Protein AF-A0AAW3WHM6-F1 (afdb_monomer)

Nearest PDB structures (foldseek):
  8a8o-assembly1_A  TM=9.573E-01  e=5.968E-40  Methanothermococcus thermolithotrophicus DSM 2095
  8a8o-assembly1_B  TM=9.442E-01  e=6.313E-37  Methanothermococcus thermolithotrophicus DSM 2095
  1jnz-assembly1_C  TM=9.359E-01  e=2.021E-27  Archaeoglobus fulgidus DSM 4304
  3tvi-assembly4_H  TM=8.113E-01  e=1.438E-16  Clostridium acetobutylicum
  3tvi-assembly5_J  TM=8.141E-01  e=2.435E-16  Clostridium acetobutylicum

Mean predi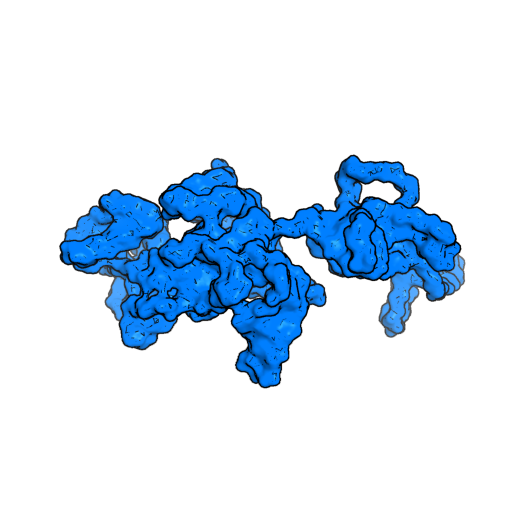cted aligned error: 13.82 Å

InterPro domains:
  IPR001048 Aspartate/glutamate/uridylate kinase [PF00696] (322-395)
  IPR003953 FAD-dependent oxidoreductase 2, FAD-binding domain [PF00890] (7-314)
  IPR027477 Succinate dehydrogenase/fumarate reductase flavoprotein, catalytic domain superfamily [SSF56425] (171-289)
  IPR036188 FAD/NAD(P)-binding domain superfamily [G3DSA:3.50.50.60] (1-226)
  IPR036188 FAD/NAD(P)-binding domain superfamily [SSF51905] (7-332)
  IPR036393 Acetylglutamate kinase-like superfamily [G3DSA:3.40.1160.10] (320-406)
  IPR036393 Acetylglutamate kinase-like superfamily [SSF53633] (320-410)
  IPR045865 ACT-like domain [SSF55021] (418-471)

Foldseek 3Di:
DQPPDDLVVQLVVLCVLQVNQFDSLLSSLLSVCLVVLVVVLVVLPWAFDADPVRHFDDDPRPHTDTLCPCSPVSVVVVQVVAPPDDDDPQKAWQAFDADPLATQFTWIAHPVDRDIDTGGDNFAEDDLFWADPPDQWPDDDPLSCDDLDDNSSHCRSQVNCVVSPWAKPPQVFWDWAKAQPPQSHRCCCLCRLQVFFKAFQVRDGCCPVQHPRRVSNQVSCVVCVVVVRDQMFRDQAQTDPVSQVVSLVVCCSPRNSVNVVCVVVVHTSNHDTGGIHIITIIQFCAAAFTAGAADSQQDISRHNYGYFGGRHGRHYNCPPSSRVSSVVPDPLEAEDEDQDQEDFQEDCVVDPPGHHQAEDELVRVVVQVLQPRPPDDNSVCVVCVVVFRKYFYHYPVCRPRNGYIYGHPPPPPDDDDPGRHDGHDPDDDKDKDFAAQCVVDPCSVVVVVVVCVVVVHDFDDWDDDRGMIITD

Secondary structure (DSSP, 8-state):
--TT--HHHHHHHHHHHTTT-S-HHHHHHHHHHHHHHHHHHHHTT-EE-B-TTS-B-EETTTEE-EE-TTHHHHHHHHHHT-TT----TTEEEEEEEEETTEEEEEEEEESSSS-EEEEE-S-EEE----B-SSS--SS-GGGGG--SS-TT-BSHHHHHHHHHT--EE-TT--B--EEETTTTEETHHHHHHT-PPEE-TTS-B-TTTT-SSHHHHHHHHHHHHHTT---EEE--TT--HHHHHHHHHHHHHH-HHHHHHHHHTT--TTTS-EEEEE---BB-TTTSS-EE---TT-B-SSBTEEE-GGGB-S----HHHHHHHHHHS--SSEEEEESSSS-BSS-TTTSSSPPBPSEEEHHHHHHHHHTT-TTS-GGGTHHHHHHT--EEEEETT-TTS--EEEE-TT-TT----S-S-----S----EEEE-TTGGGSTTHHHHHHHHHHHTT---S---B-SSEEEE-

Sequence (472 aa):
MVKGRKPQDYVDYAKQDAEEIVREDLLLTMSENLNKVTKRLEDFGLVILKDENGEYVARGNRNIKINGENIKPLLANEVTKHLNINVLNGVNAIEYIVEDNEIVGAYAASVHEDIFYVIEAKAVICATGGAAGLYKPNNPGFSRHKMWYSPFNTGAGFAMGIKAGAEMTTFEMRFIALRCKDTISPTGTLAQGVGAEQVNALGEEYQYKYGNTTAQRVYGTVKETLEGRGPCYLKTEGITKKQDEDLMKAYLNMSPSQTLKWIENGKGPSEDNVEIEGTEPYIVGGHTASGYWVDTDRSTTIKGLYAAGDVAGGCPQKYVTGALVAASINATLYENWTDVSGFLMADPRIVQNPKPISKITYSELRELSYMGASVLHEDAIFPVREIGIPINIKNTNKPQDEGTFIVKDTDGSMKPTTVTGIAGKKDFTVISIAKASMNSELGFCRKLLSILEQHNISFENMPSGIDTVCLV

Solvent-accessible surface area (backbone atoms only — not comparable to full-atom values): 26090 Å² total; per-residue (Å²): 119,61,86,96,67,54,38,63,64,53,33,58,48,52,28,63,60,46,76,63,70,56,36,59,66,45,32,38,66,34,41,71,38,35,57,59,50,49,52,51,44,40,74,68,64,45,50,62,44,54,49,100,85,69,45,70,36,64,51,75,93,85,42,67,44,62,60,65,88,54,53,62,62,46,55,53,53,56,52,70,71,39,89,90,58,88,82,74,79,65,52,46,77,71,38,67,38,69,55,99,61,27,40,48,29,35,36,29,34,41,80,84,51,104,46,78,44,80,44,78,34,79,58,48,75,42,64,60,33,26,28,34,84,84,44,78,52,74,42,64,81,89,48,42,82,60,65,84,61,61,80,85,17,66,25,60,49,56,53,29,36,56,75,74,67,36,48,69,28,56,70,84,43,55,40,56,52,59,18,28,59,97,53,59,30,74,43,65,56,47,36,72,68,73,62,26,48,41,25,34,63,86,68,48,77,46,53,70,78,54,37,78,42,71,63,28,45,39,49,36,56,52,48,39,40,76,72,69,38,38,65,33,27,36,48,32,55,75,51,51,73,66,57,31,56,51,49,44,55,53,29,51,76,77,43,43,58,47,38,48,51,31,61,75,69,74,39,53,53,32,72,43,55,46,45,45,41,66,50,46,59,29,44,25,1,22,68,26,25,11,24,32,39,55,53,84,56,23,37,38,76,30,43,48,32,28,33,15,33,17,31,20,20,37,31,43,68,24,54,74,48,30,20,53,33,42,65,64,45,67,71,74,58,48,75,48,74,41,92,46,59,42,50,52,31,33,57,63,92,80,38,80,84,47,54,72,35,60,67,44,28,58,67,58,49,48,58,32,33,74,30,57,43,87,86,63,63,70,81,78,44,51,75,41,56,79,75,62,43,33,36,35,28,28,13,71,90,44,76,84,48,92,22,18,36,37,35,62,86,83,49,85,85,63,75,95,64,99,73,82,63,56,60,69,68,79,89,76,63,71,52,73,46,78,42,86,58,42,69,75,44,87,59,50,68,56,56,55,53,51,52,33,54,77,67,73,48,86,74,80,50,70,63,71,52,58,37,37,37,37,40,56

pLDDT: mean 85.1, std 10.76, range [45.72, 98.44]

Radius of gyration: 29.9 Å; Cα contacts (8 Å, |Δi|>4): 859; chains: 1; bounding box: 62×54×102 Å

Organism: Clostridium beijerinckii (NCBI:txid1520)

Structure (mmCIF, N/CA/C/O backbone):
data_AF-A0AAW3WHM6-F1
#
_entry.id   AF-A0AAW3WHM6-F1
#
loop_
_atom_site.group_PDB
_atom_site.id
_atom_site.type_symbol
_atom_site.label_atom_id
_atom_site.label_alt_id
_atom_site.label_comp_id
_atom_site.label_asym_id
_atom_site.label_entity_id
_atom_site.label_seq_id
_atom_site.pdbx_PDB_ins_code
_atom_site.Cartn_x
_atom_site.Cartn_y
_atom_site.Cartn_z
_atom_site.occupancy
_atom_site.B_iso_or_equiv
_atom_site.auth_seq_id
_atom_site.auth_comp_id
_atom_site.auth_asym_id
_atom_site.auth_atom_id
_atom_site.pdbx_PDB_model_num
ATOM 1 N N . MET A 1 1 ? 9.547 15.766 1.735 1.00 63.94 1 MET A N 1
ATOM 2 C CA . MET A 1 1 ? 10.854 15.068 1.742 1.00 63.94 1 MET A CA 1
ATOM 3 C C . MET A 1 1 ? 11.664 15.363 0.491 1.00 63.94 1 MET A C 1
ATOM 5 O O . MET A 1 1 ? 12.834 15.672 0.634 1.00 63.94 1 MET A O 1
ATOM 9 N N . VAL A 1 2 ? 11.082 15.348 -0.716 1.00 74.25 2 VAL A N 1
ATOM 10 C CA . VAL A 1 2 ? 11.759 15.938 -1.887 1.00 74.25 2 VAL A CA 1
ATOM 11 C C . VAL A 1 2 ? 11.699 17.464 -1.759 1.00 74.25 2 VAL A C 1
ATOM 13 O O . VAL A 1 2 ? 10.606 18.024 -1.641 1.00 74.25 2 VAL A O 1
ATOM 16 N N . LYS A 1 3 ? 12.858 18.131 -1.703 1.00 77.38 3 LYS A N 1
ATOM 17 C CA . LYS A 1 3 ? 12.942 19.587 -1.493 1.00 77.38 3 LYS A CA 1
ATOM 18 C C . LYS A 1 3 ? 12.180 20.341 -2.589 1.00 77.38 3 LYS A C 1
ATOM 20 O O . LYS A 1 3 ? 12.246 19.986 -3.761 1.00 77.38 3 LYS A O 1
ATOM 25 N N . GLY A 1 4 ? 11.439 21.374 -2.187 1.00 83.00 4 GLY A N 1
ATOM 26 C CA . GLY A 1 4 ? 10.704 22.255 -3.101 1.00 83.00 4 GLY A CA 1
ATOM 27 C C . GLY A 1 4 ? 9.404 21.690 -3.685 1.00 83.00 4 GLY A C 1
ATOM 28 O O . GLY A 1 4 ? 8.787 22.374 -4.493 1.00 83.00 4 GLY A O 1
ATOM 29 N N . ARG A 1 5 ? 8.970 20.482 -3.291 1.00 87.38 5 ARG A N 1
ATOM 30 C CA . ARG A 1 5 ? 7.726 19.865 -3.784 1.00 87.38 5 ARG A CA 1
ATOM 31 C C . ARG A 1 5 ? 6.588 19.980 -2.772 1.00 87.38 5 ARG A C 1
ATOM 33 O O . ARG A 1 5 ? 6.797 19.787 -1.573 1.00 87.38 5 ARG A O 1
ATOM 40 N N . LYS A 1 6 ? 5.387 20.268 -3.267 1.00 90.94 6 LYS A N 1
ATOM 41 C CA . LYS A 1 6 ? 4.131 20.393 -2.513 1.00 90.94 6 LYS A CA 1
ATOM 42 C C . LYS A 1 6 ? 3.198 19.214 -2.825 1.00 90.94 6 LYS A C 1
ATOM 44 O O . LYS A 1 6 ? 3.329 18.624 -3.894 1.00 90.94 6 LYS A O 1
ATOM 49 N N . PRO A 1 7 ? 2.226 18.890 -1.950 1.00 88.88 7 PRO A N 1
ATOM 50 C CA . PRO A 1 7 ? 1.209 17.874 -2.236 1.00 88.88 7 PRO A CA 1
ATOM 51 C C . PRO A 1 7 ? 0.512 18.068 -3.591 1.00 88.88 7 PRO A C 1
ATOM 53 O O . PRO A 1 7 ? 0.347 17.102 -4.328 1.00 88.88 7 PRO A O 1
ATOM 56 N N . GLN A 1 8 ? 0.213 19.317 -3.968 1.00 91.94 8 GLN A N 1
ATOM 57 C CA . GLN A 1 8 ? -0.406 19.640 -5.258 1.00 91.94 8 GLN A CA 1
ATOM 58 C C . GLN A 1 8 ? 0.428 19.182 -6.466 1.00 91.94 8 GLN A C 1
ATOM 60 O O . GLN A 1 8 ? -0.135 18.661 -7.419 1.00 91.94 8 GLN A O 1
ATOM 65 N N . ASP A 1 9 ? 1.765 19.255 -6.399 1.00 91.75 9 ASP A N 1
ATOM 66 C CA . ASP A 1 9 ? 2.628 18.771 -7.490 1.00 91.75 9 ASP A CA 1
ATOM 67 C C . ASP A 1 9 ? 2.435 17.266 -7.756 1.00 91.75 9 ASP A C 1
ATOM 69 O O . ASP A 1 9 ? 2.721 16.772 -8.850 1.00 91.75 9 ASP A O 1
ATOM 73 N N . TYR A 1 10 ? 2.025 16.514 -6.729 1.00 86.31 10 TYR A N 1
ATOM 74 C CA . TYR A 1 10 ? 1.727 15.091 -6.836 1.00 86.31 10 TYR A CA 1
ATOM 75 C C . TYR A 1 10 ? 0.356 14.851 -7.470 1.00 86.31 10 TYR A C 1
ATOM 77 O O . TYR A 1 10 ? 0.232 13.974 -8.324 1.00 86.31 10 TYR A O 1
ATOM 85 N N . VAL A 1 11 ? -0.638 15.655 -7.078 1.00 87.88 11 VAL A N 1
ATOM 86 C CA . VAL A 1 11 ? -1.991 15.645 -7.650 1.00 87.88 11 VAL A CA 1
ATOM 87 C C . VAL A 1 11 ? -1.922 15.945 -9.145 1.00 87.88 11 VAL A C 1
ATOM 89 O O . VAL A 1 11 ? -2.363 15.119 -9.937 1.00 87.88 11 VAL A O 1
ATOM 92 N N . ASP A 1 12 ? -1.282 17.049 -9.537 1.00 93.00 12 ASP A N 1
ATOM 93 C CA . ASP A 1 12 ? -1.175 17.481 -10.937 1.00 93.00 12 ASP A CA 1
ATOM 94 C C . ASP A 1 12 ? -0.502 16.413 -11.809 1.00 93.00 12 ASP A C 1
ATOM 96 O O . ASP A 1 12 ? -0.938 16.123 -12.922 1.00 93.00 12 ASP A O 1
ATOM 100 N N . TYR A 1 13 ? 0.534 15.760 -11.275 1.00 88.88 13 TYR A N 1
ATOM 101 C CA . TYR A 1 13 ? 1.166 14.628 -11.943 1.00 88.88 13 TYR A CA 1
ATOM 102 C C . TYR A 1 13 ? 0.213 13.442 -12.123 1.00 88.88 13 TYR A C 1
ATOM 104 O O . TYR A 1 13 ? 0.141 12.880 -13.216 1.00 88.88 13 TYR A O 1
ATOM 112 N N . ALA A 1 14 ? -0.450 13.009 -11.049 1.00 86.88 14 ALA A N 1
ATOM 113 C CA . ALA A 1 14 ? -1.302 11.828 -11.089 1.00 86.88 14 ALA A CA 1
ATOM 114 C C . ALA A 1 14 ? -2.517 12.052 -11.999 1.00 86.88 14 ALA A C 1
ATOM 116 O O . ALA A 1 14 ? -2.900 11.130 -12.711 1.00 86.88 14 ALA A O 1
ATOM 117 N N . LYS A 1 15 ? -3.054 13.279 -12.035 1.00 90.25 15 LYS A N 1
ATOM 118 C CA . LYS A 1 15 ? -4.073 13.709 -12.999 1.00 90.25 15 LYS A CA 1
ATOM 119 C C . LYS A 1 15 ? -3.578 13.581 -14.434 1.00 90.25 15 LYS A C 1
ATOM 121 O O . LYS A 1 15 ? -4.215 12.901 -15.230 1.00 90.25 15 LYS A O 1
ATOM 126 N N . GLN A 1 16 ? -2.406 14.144 -14.732 1.00 91.19 16 GLN A N 1
ATOM 127 C CA . GLN A 1 16 ? -1.829 14.089 -16.072 1.00 91.19 16 GLN A CA 1
ATOM 128 C C . GLN A 1 16 ? -1.558 12.646 -16.536 1.00 91.19 16 GLN A C 1
ATOM 130 O O . GLN A 1 16 ? -1.851 12.307 -17.677 1.00 91.19 16 GLN A O 1
ATOM 135 N N . ASP A 1 17 ? -0.996 11.783 -15.679 1.00 85.50 17 ASP A N 1
ATOM 136 C CA . ASP A 1 17 ? -0.693 10.383 -16.043 1.00 85.50 17 ASP A CA 1
ATOM 137 C C . ASP A 1 17 ? -1.964 9.538 -16.240 1.00 85.50 17 ASP A C 1
ATOM 139 O O . ASP A 1 17 ? -1.931 8.546 -16.965 1.00 85.50 17 ASP A O 1
ATOM 143 N N . ALA A 1 18 ? -3.075 9.941 -15.619 1.00 86.56 18 ALA A N 1
ATOM 144 C CA . ALA A 1 18 ? -4.372 9.276 -15.686 1.00 86.56 18 ALA A CA 1
ATOM 145 C C . ALA A 1 18 ? -5.385 9.980 -16.611 1.00 86.56 18 ALA A C 1
ATOM 147 O O . ALA A 1 18 ? -6.577 9.683 -16.531 1.00 86.56 18 ALA A O 1
ATOM 148 N N . GLU A 1 19 ? -4.929 10.893 -17.477 1.00 89.25 19 GLU A N 1
ATOM 149 C CA . GLU A 1 19 ? -5.776 11.621 -18.439 1.00 89.25 19 GLU A CA 1
ATOM 150 C C . GLU A 1 19 ? -6.971 12.332 -17.762 1.00 89.25 19 GLU A C 1
ATOM 152 O O . GLU A 1 19 ? -8.095 12.298 -18.254 1.00 89.25 19 GLU A O 1
ATOM 157 N N . GLU A 1 20 ? -6.730 12.953 -16.600 1.00 89.25 20 GLU A N 1
ATOM 158 C CA . GLU A 1 20 ? -7.713 13.661 -15.758 1.00 89.25 20 GLU A CA 1
ATOM 159 C C . GLU A 1 20 ? -8.802 12.772 -15.109 1.00 89.25 20 GLU A C 1
ATOM 161 O O . GLU A 1 20 ? -9.651 13.277 -14.374 1.00 89.25 20 GLU A O 1
ATOM 166 N N . ILE A 1 21 ? -8.771 11.445 -15.295 1.00 89.19 21 ILE A N 1
ATOM 167 C CA . ILE A 1 21 ? -9.763 10.507 -14.734 1.00 89.19 21 ILE A CA 1
ATOM 168 C C . ILE A 1 21 ? -9.322 10.031 -13.341 1.00 89.19 21 ILE A C 1
ATOM 170 O O . ILE A 1 21 ? -8.946 8.876 -13.131 1.00 89.19 21 ILE A O 1
ATOM 174 N N . VAL A 1 22 ? -9.334 10.944 -12.367 1.00 90.12 22 VAL A N 1
ATOM 175 C CA . VAL A 1 22 ? -8.949 10.675 -10.968 1.00 90.12 22 VAL A CA 1
ATOM 176 C C . VAL A 1 22 ? -9.765 11.498 -9.974 1.00 90.12 22 VAL A C 1
ATOM 178 O O . VAL A 1 22 ? -10.382 12.502 -10.316 1.00 90.12 22 VAL A O 1
ATOM 181 N N . ARG A 1 23 ? -9.723 11.098 -8.702 1.00 90.94 23 ARG A N 1
ATOM 182 C CA . ARG A 1 23 ? -10.264 11.845 -7.564 1.00 90.94 23 ARG A CA 1
ATOM 183 C C . ARG A 1 23 ? -9.172 12.695 -6.918 1.00 90.94 23 ARG A C 1
ATOM 185 O O . ARG A 1 23 ? -8.343 12.202 -6.149 1.00 90.94 23 ARG A O 1
ATOM 192 N N . GLU A 1 24 ? -9.165 13.982 -7.254 1.00 90.19 24 GLU A N 1
ATOM 193 C CA . GLU A 1 24 ? -8.169 14.954 -6.782 1.00 90.19 24 GLU A CA 1
ATOM 194 C C . GLU A 1 24 ? -8.164 15.118 -5.262 1.00 90.19 24 GLU A C 1
ATOM 196 O O . GLU A 1 24 ? -7.105 15.217 -4.650 1.00 90.19 24 GLU A O 1
ATOM 201 N N . ASP A 1 25 ? -9.341 15.086 -4.644 1.00 86.88 25 ASP A N 1
ATOM 202 C CA . ASP A 1 25 ? -9.525 15.154 -3.198 1.00 86.88 25 ASP A CA 1
ATOM 203 C C . ASP A 1 25 ? -8.866 13.963 -2.482 1.00 86.88 25 ASP A C 1
ATOM 205 O O . ASP A 1 25 ? -8.172 14.126 -1.471 1.00 86.88 25 ASP A O 1
ATOM 209 N N . LEU A 1 26 ? -8.985 12.758 -3.049 1.00 85.75 26 LEU A N 1
ATOM 210 C CA . LEU A 1 26 ? -8.306 11.573 -2.525 1.00 85.75 26 LEU A CA 1
ATOM 211 C C . LEU A 1 26 ? -6.786 11.663 -2.712 1.00 85.75 26 LEU A C 1
ATOM 213 O O . LEU A 1 26 ? -6.034 11.317 -1.795 1.00 85.75 26 LEU A O 1
ATOM 217 N N . LEU A 1 27 ? -6.325 12.141 -3.872 1.00 84.56 27 LEU A N 1
ATOM 218 C CA . LEU A 1 27 ? -4.901 12.349 -4.147 1.00 84.56 27 LEU A CA 1
ATOM 219 C C . LEU A 1 27 ? -4.287 13.395 -3.211 1.00 84.56 27 LEU A C 1
ATOM 221 O O . LEU A 1 27 ? -3.182 13.178 -2.712 1.00 84.56 27 LEU A O 1
ATOM 225 N N . LEU A 1 28 ? -4.992 14.494 -2.941 1.00 88.12 28 LEU A N 1
ATOM 226 C CA . LEU A 1 28 ? -4.520 15.571 -2.076 1.00 88.12 28 LEU A CA 1
ATOM 227 C C . LEU A 1 28 ? -4.388 15.095 -0.626 1.00 88.12 28 LEU A C 1
ATOM 229 O O . LEU A 1 28 ? -3.290 15.138 -0.071 1.00 88.12 28 LEU A O 1
ATOM 233 N N . THR A 1 29 ? -5.464 14.536 -0.064 1.00 84.62 29 THR A N 1
ATOM 234 C CA . THR A 1 29 ? -5.484 14.010 1.316 1.00 84.62 29 THR A CA 1
ATOM 235 C C . THR A 1 29 ? -4.432 12.918 1.542 1.00 84.62 29 THR A C 1
ATOM 237 O O . THR A 1 29 ? -3.803 12.846 2.603 1.00 84.62 29 THR A O 1
ATOM 240 N N . MET A 1 30 ? -4.168 12.084 0.528 1.00 84.88 30 MET A N 1
ATOM 241 C CA . MET A 1 30 ? -3.062 11.128 0.563 1.00 84.88 30 MET A CA 1
ATOM 242 C C . MET A 1 30 ? -1.702 11.844 0.554 1.00 84.88 30 MET A C 1
ATOM 244 O O . MET A 1 30 ? -0.837 11.561 1.387 1.00 84.88 30 MET A O 1
ATOM 248 N N . SER A 1 31 ? -1.501 12.771 -0.383 1.00 84.38 31 SER A N 1
ATOM 249 C CA . SER A 1 31 ? -0.212 13.428 -0.635 1.00 84.38 31 SER A CA 1
ATOM 250 C C . SER A 1 31 ? 0.272 14.275 0.543 1.00 84.38 31 SER A C 1
ATOM 252 O O . SER A 1 31 ? 1.474 14.324 0.814 1.00 84.38 31 SER A O 1
ATOM 254 N N . GLU A 1 32 ? -0.649 14.879 1.292 1.00 87.38 32 GLU A N 1
ATOM 255 C CA . GLU A 1 32 ? -0.363 15.619 2.528 1.00 87.38 32 GLU A CA 1
ATOM 256 C C . GLU A 1 32 ? 0.277 14.740 3.617 1.00 87.38 32 GLU A C 1
ATOM 258 O O . GLU A 1 32 ? 1.078 15.221 4.421 1.00 87.38 32 GLU A O 1
ATOM 263 N N . ASN A 1 33 ? 0.005 13.431 3.604 1.00 82.31 33 ASN A N 1
ATOM 264 C CA . ASN A 1 33 ? 0.423 12.491 4.646 1.00 82.31 33 ASN A CA 1
ATOM 265 C C . ASN A 1 33 ? 1.607 11.585 4.250 1.00 82.31 33 ASN A C 1
ATOM 267 O O . ASN A 1 33 ? 2.201 10.939 5.119 1.00 82.31 33 ASN A O 1
ATOM 271 N N . LEU A 1 34 ? 2.018 11.562 2.974 1.00 79.62 34 LEU A N 1
ATOM 272 C CA . LEU A 1 34 ? 3.103 10.692 2.477 1.00 79.62 34 LEU A CA 1
ATOM 273 C C . LEU A 1 34 ? 4.423 10.886 3.239 1.00 79.62 34 LEU A C 1
ATOM 275 O O . LEU A 1 34 ? 5.120 9.917 3.559 1.00 79.62 34 LEU A O 1
ATOM 279 N N . ASN A 1 35 ? 4.764 12.141 3.554 1.00 85.62 35 ASN A N 1
ATOM 280 C CA . ASN A 1 35 ? 5.989 12.467 4.286 1.00 85.62 35 ASN A CA 1
ATOM 281 C C . ASN A 1 35 ? 5.968 11.912 5.719 1.00 85.62 35 ASN A C 1
ATOM 283 O O . ASN A 1 35 ? 6.973 11.373 6.179 1.00 85.62 35 ASN A O 1
ATOM 287 N N . LYS A 1 36 ? 4.815 11.986 6.398 1.00 84.81 36 LYS A N 1
ATOM 288 C CA . LYS A 1 36 ? 4.634 11.490 7.769 1.00 84.81 36 LYS A CA 1
ATOM 289 C C . LYS A 1 36 ? 4.802 9.972 7.838 1.00 84.81 36 LYS A C 1
ATOM 291 O O . LYS A 1 36 ? 5.545 9.475 8.677 1.00 84.81 36 LYS A O 1
ATOM 296 N N . VAL A 1 37 ? 4.160 9.235 6.929 1.00 80.50 37 VAL A N 1
ATOM 297 C CA . VAL A 1 37 ? 4.264 7.765 6.886 1.00 80.50 37 VAL A CA 1
ATOM 298 C C . VAL A 1 37 ? 5.676 7.306 6.548 1.00 80.50 37 VAL A C 1
ATOM 300 O O . VAL A 1 37 ? 6.162 6.338 7.122 1.00 80.50 37 VAL A O 1
ATOM 303 N N . THR A 1 38 ? 6.369 8.013 5.660 1.00 82.81 38 THR A N 1
ATOM 304 C CA . THR A 1 38 ? 7.751 7.658 5.323 1.00 82.81 38 THR A CA 1
ATOM 305 C C . THR A 1 38 ? 8.699 7.882 6.497 1.00 82.81 38 THR A C 1
ATOM 307 O O . THR A 1 38 ? 9.548 7.031 6.747 1.00 82.81 38 THR A O 1
ATOM 310 N N . LYS A 1 39 ? 8.524 8.972 7.260 1.00 86.88 39 LYS A N 1
ATOM 311 C CA . LYS A 1 39 ? 9.267 9.168 8.511 1.00 86.88 39 LYS A CA 1
ATOM 312 C C . LYS A 1 39 ? 8.997 8.026 9.492 1.00 86.88 39 LYS A C 1
ATOM 314 O O . LYS A 1 39 ? 9.940 7.468 10.031 1.00 86.88 39 LYS A O 1
ATOM 319 N N . ARG A 1 40 ? 7.734 7.615 9.639 1.00 83.56 40 ARG A N 1
ATOM 320 C CA . ARG A 1 40 ? 7.355 6.498 10.516 1.00 83.56 40 ARG A CA 1
ATOM 321 C C . ARG A 1 40 ? 8.011 5.178 10.101 1.00 83.56 40 ARG A C 1
ATOM 323 O O . ARG A 1 40 ? 8.464 4.431 10.955 1.00 83.56 40 ARG A O 1
ATOM 330 N N . LEU A 1 41 ? 8.106 4.906 8.798 1.00 82.06 41 LEU A N 1
ATOM 331 C CA . LEU A 1 41 ? 8.840 3.740 8.294 1.00 82.06 41 LEU A CA 1
ATOM 332 C C . LEU A 1 41 ? 10.331 3.803 8.656 1.00 82.06 41 LEU A C 1
ATOM 334 O O . LEU A 1 41 ? 10.899 2.781 9.032 1.00 82.06 41 LEU A O 1
ATOM 338 N N . GLU A 1 42 ? 10.958 4.979 8.561 1.00 89.12 42 GLU A N 1
ATOM 339 C CA . GLU A 1 42 ? 12.338 5.180 9.023 1.00 89.12 42 GLU A CA 1
ATOM 340 C C . GLU A 1 42 ? 12.469 4.929 10.532 1.00 89.12 42 GLU A C 1
ATOM 342 O O . GLU A 1 42 ? 13.395 4.242 10.951 1.00 89.12 42 GLU A O 1
ATOM 347 N N . ASP A 1 43 ? 11.520 5.421 11.335 1.00 88.88 43 ASP A N 1
ATOM 348 C CA . ASP A 1 43 ? 11.503 5.235 12.793 1.00 88.88 43 ASP A CA 1
ATOM 349 C C . ASP A 1 43 ? 11.320 3.758 13.186 1.00 88.88 43 ASP A C 1
ATOM 351 O O . ASP A 1 43 ? 11.893 3.303 14.174 1.00 88.88 43 ASP A O 1
ATOM 355 N N . PHE A 1 44 ? 10.597 2.975 12.377 1.00 85.56 44 PHE A N 1
ATOM 356 C CA . PHE A 1 44 ? 10.517 1.517 12.522 1.00 85.56 44 PHE A CA 1
ATOM 357 C C . PHE A 1 44 ? 11.824 0.794 12.167 1.00 85.56 44 PHE A C 1
ATOM 359 O O . PHE A 1 44 ? 11.943 -0.400 12.430 1.00 85.56 44 PHE A O 1
ATOM 366 N N . GLY A 1 45 ? 12.803 1.490 11.584 1.00 86.81 45 GLY A N 1
ATOM 367 C CA . GLY A 1 45 ? 14.113 0.948 11.224 1.00 86.81 45 GLY A CA 1
ATOM 368 C C . GLY A 1 45 ? 14.334 0.753 9.723 1.00 86.81 45 GLY A C 1
ATOM 369 O O . GLY A 1 45 ? 15.326 0.134 9.336 1.00 86.81 45 GLY A O 1
ATOM 370 N N . LEU A 1 46 ? 13.447 1.256 8.852 1.00 85.44 46 LEU A N 1
ATOM 371 C CA . LEU A 1 46 ? 13.682 1.209 7.408 1.00 85.44 46 LEU A CA 1
ATOM 372 C C . LEU A 1 46 ? 14.878 2.096 7.048 1.00 85.44 46 LEU A C 1
ATOM 374 O O . LEU A 1 46 ? 14.865 3.306 7.270 1.00 85.44 46 LEU A O 1
ATOM 378 N N . VAL A 1 47 ? 15.890 1.510 6.411 1.00 86.44 47 VAL A N 1
ATOM 379 C CA . VAL A 1 47 ? 17.068 2.258 5.966 1.00 86.44 47 VAL A CA 1
ATOM 380 C C . VAL A 1 47 ? 16.718 3.081 4.727 1.00 86.44 47 VAL A C 1
ATOM 382 O O . VAL A 1 47 ? 16.549 2.549 3.627 1.00 86.44 47 VAL A O 1
ATOM 385 N N . ILE A 1 48 ? 16.636 4.398 4.897 1.00 87.81 48 ILE A N 1
ATOM 386 C CA . ILE A 1 48 ? 16.480 5.366 3.809 1.00 87.81 48 ILE A CA 1
ATOM 387 C C . ILE A 1 48 ? 17.854 5.955 3.490 1.00 87.81 48 ILE A C 1
ATOM 389 O O . ILE A 1 48 ? 18.558 6.416 4.388 1.00 87.81 48 ILE A O 1
ATOM 393 N N . LEU A 1 49 ? 18.252 5.936 2.215 1.00 83.75 49 LEU A N 1
ATOM 394 C CA . LEU A 1 49 ? 19.561 6.445 1.809 1.00 83.75 49 LEU A CA 1
ATOM 395 C C . LEU A 1 49 ? 19.615 7.960 2.015 1.00 83.75 49 LEU A C 1
ATOM 397 O O . LEU A 1 49 ? 18.722 8.687 1.569 1.00 83.75 49 LEU A O 1
ATOM 401 N N . LYS A 1 50 ? 20.699 8.419 2.641 1.00 88.94 50 LYS A N 1
ATOM 402 C CA . LYS A 1 50 ? 21.002 9.831 2.873 1.00 88.94 50 LYS A CA 1
ATOM 403 C C . LYS A 1 50 ? 22.321 10.214 2.212 1.00 88.94 50 LYS A C 1
ATOM 405 O O . LYS A 1 50 ? 23.193 9.361 2.048 1.00 88.94 50 LYS A O 1
ATOM 410 N N . ASP A 1 51 ? 22.429 11.464 1.784 1.00 88.38 51 ASP A N 1
ATOM 411 C CA . ASP A 1 51 ? 23.676 12.036 1.286 1.00 88.38 51 ASP A CA 1
ATOM 412 C C . ASP A 1 51 ? 24.615 12.431 2.441 1.00 88.38 51 ASP A C 1
ATOM 414 O O . ASP A 1 51 ? 24.315 12.224 3.620 1.00 88.38 51 ASP A O 1
ATOM 418 N N . GLU A 1 52 ? 25.773 12.995 2.099 1.00 90.38 52 GLU A N 1
ATOM 419 C CA . GLU A 1 52 ? 26.783 13.465 3.057 1.00 90.38 52 GLU A CA 1
ATOM 420 C C . GLU A 1 52 ? 26.275 14.551 4.021 1.00 90.38 52 GLU A C 1
ATOM 422 O O . GLU A 1 52 ? 26.828 14.713 5.107 1.00 90.38 52 GLU A O 1
ATOM 427 N N . ASN A 1 53 ? 25.190 15.246 3.667 1.00 88.94 53 ASN A N 1
ATOM 428 C CA . ASN A 1 53 ? 24.553 16.269 4.494 1.00 88.94 53 ASN A CA 1
ATOM 429 C C . ASN A 1 53 ? 23.412 15.698 5.357 1.00 88.94 53 ASN A C 1
ATOM 431 O O . ASN A 1 53 ? 22.742 16.447 6.068 1.00 88.94 53 ASN A O 1
ATOM 435 N N . GLY A 1 54 ? 23.168 14.383 5.301 1.00 86.06 54 GLY A N 1
ATOM 436 C CA . GLY A 1 54 ? 22.079 13.719 6.017 1.00 86.06 54 GLY A CA 1
ATOM 437 C C . GLY A 1 54 ? 20.704 13.879 5.359 1.00 86.06 54 GLY A C 1
ATOM 438 O O . GLY A 1 54 ? 19.693 13.515 5.963 1.00 86.06 54 GLY A O 1
ATOM 439 N N . GLU A 1 55 ? 20.642 14.394 4.131 1.00 87.81 55 GLU A N 1
ATOM 440 C CA . GLU A 1 55 ? 19.399 14.612 3.389 1.00 87.81 55 GLU A CA 1
ATOM 441 C C . GLU A 1 55 ? 19.012 13.365 2.593 1.00 87.81 55 GLU A C 1
ATOM 443 O O . GLU A 1 55 ? 19.871 12.647 2.086 1.00 87.81 55 GLU A O 1
ATOM 448 N N . TYR A 1 56 ? 17.712 13.091 2.442 1.00 88.94 56 TYR A N 1
ATOM 449 C CA . TYR A 1 56 ? 17.266 11.908 1.701 1.00 88.94 56 TYR A CA 1
ATOM 450 C C . TYR A 1 56 ? 17.672 11.961 0.224 1.00 88.94 56 TYR A C 1
ATOM 452 O O . TYR A 1 56 ? 17.363 12.912 -0.497 1.00 88.94 56 TYR A O 1
ATOM 460 N N . VAL A 1 57 ? 18.273 10.873 -0.260 1.00 84.12 57 VAL A N 1
ATOM 461 C CA . VAL A 1 57 ? 18.674 10.744 -1.661 1.00 84.12 57 VAL A CA 1
ATOM 462 C C . VAL A 1 57 ? 17.441 10.497 -2.527 1.00 84.12 57 VAL A C 1
ATOM 464 O O . VAL A 1 57 ? 16.819 9.431 -2.482 1.00 84.12 57 VAL A O 1
ATOM 467 N N . ALA A 1 58 ? 17.101 11.478 -3.358 1.00 79.94 58 ALA A N 1
ATOM 468 C CA . ALA A 1 58 ? 15.989 11.379 -4.293 1.00 79.94 58 ALA A CA 1
ATOM 469 C C . ALA A 1 58 ? 16.283 10.414 -5.464 1.00 79.94 58 ALA A C 1
ATOM 471 O O . ALA A 1 58 ? 17.419 10.240 -5.913 1.00 79.94 58 ALA A O 1
ATOM 472 N N . ARG A 1 59 ? 15.224 9.800 -5.997 1.00 69.25 59 ARG A N 1
ATOM 473 C CA . ARG A 1 59 ? 15.187 9.117 -7.297 1.00 69.25 59 ARG A CA 1
ATOM 474 C C . ARG A 1 59 ? 14.129 9.814 -8.152 1.00 69.25 59 ARG A C 1
ATOM 476 O O . ARG A 1 59 ? 12.936 9.533 -8.039 1.00 69.25 59 ARG A O 1
ATOM 483 N N . GLY A 1 60 ? 14.572 10.740 -8.996 1.00 73.25 60 GLY A N 1
ATOM 484 C CA . GLY A 1 60 ? 13.672 11.647 -9.709 1.00 73.25 60 GLY A CA 1
ATOM 485 C C . GLY A 1 60 ? 12.935 12.593 -8.755 1.00 73.25 60 GLY A C 1
ATOM 486 O O . GLY A 1 60 ? 13.375 12.839 -7.637 1.00 73.25 60 GLY A O 1
ATOM 487 N N . ASN A 1 61 ? 11.784 13.108 -9.187 1.00 76.19 61 ASN A N 1
ATOM 488 C CA . ASN A 1 61 ? 11.152 14.266 -8.535 1.00 76.19 61 ASN A CA 1
ATOM 489 C C . ASN A 1 61 ? 10.113 13.905 -7.457 1.00 76.19 61 ASN A C 1
ATOM 491 O O . ASN A 1 61 ? 9.426 14.793 -6.951 1.00 76.19 61 ASN A O 1
ATOM 495 N N . ARG A 1 62 ? 9.926 12.609 -7.172 1.00 78.06 62 ARG A N 1
ATOM 496 C CA . ARG A 1 62 ? 8.822 12.092 -6.337 1.00 78.06 62 ARG A CA 1
ATOM 497 C C . ARG A 1 62 ? 9.217 10.953 -5.399 1.00 78.06 62 ARG A C 1
ATOM 499 O O . ARG A 1 62 ? 8.532 10.734 -4.407 1.00 78.06 62 ARG A O 1
ATOM 506 N N . ASN A 1 63 ? 10.303 10.243 -5.699 1.00 74.69 63 ASN A N 1
ATOM 507 C CA . ASN A 1 63 ? 10.697 9.042 -4.970 1.00 74.69 63 ASN A CA 1
ATOM 508 C C . ASN A 1 63 ? 12.011 9.293 -4.230 1.00 74.69 63 ASN A C 1
ATOM 510 O O . ASN A 1 63 ? 12.814 10.132 -4.635 1.00 74.69 63 ASN A O 1
ATOM 514 N N . ILE A 1 64 ? 12.254 8.519 -3.180 1.00 80.75 64 ILE A N 1
ATOM 515 C CA . ILE A 1 64 ? 13.531 8.465 -2.461 1.00 80.75 64 ILE A CA 1
ATOM 516 C C . ILE A 1 64 ? 14.102 7.050 -2.552 1.00 80.75 64 ILE A C 1
ATOM 518 O O . ILE A 1 64 ? 13.364 6.092 -2.797 1.00 80.75 64 ILE A O 1
ATOM 522 N N . LYS A 1 65 ? 15.417 6.909 -2.397 1.00 73.50 65 LYS A N 1
ATOM 523 C CA . LYS A 1 65 ? 16.078 5.601 -2.399 1.00 73.50 65 LYS A CA 1
ATOM 524 C C . LYS A 1 65 ? 16.002 4.972 -1.005 1.00 73.50 65 LYS A C 1
ATOM 526 O O . LYS A 1 65 ? 16.337 5.615 -0.015 1.00 73.50 65 LYS A O 1
ATOM 531 N N . ILE A 1 66 ? 15.596 3.707 -0.941 1.00 76.81 66 ILE A N 1
ATOM 532 C CA . ILE A 1 66 ? 15.490 2.928 0.301 1.00 76.81 66 ILE A CA 1
ATOM 533 C C . ILE A 1 66 ? 16.185 1.578 0.142 1.00 76.81 66 ILE A C 1
ATOM 535 O O . ILE A 1 66 ? 16.269 1.061 -0.974 1.00 76.81 66 ILE A O 1
ATOM 539 N N . ASN A 1 67 ? 16.600 0.98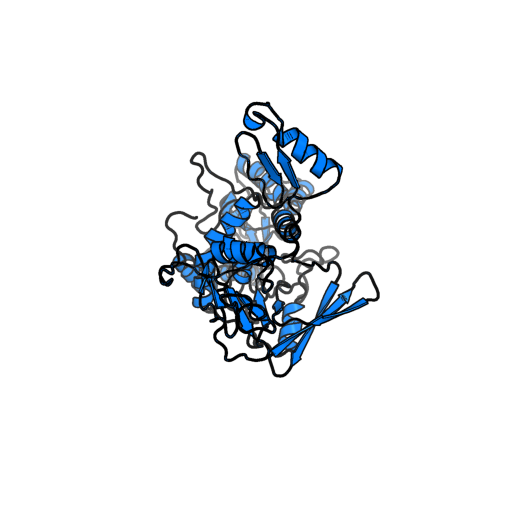5 1.259 1.00 70.88 67 ASN A N 1
ATOM 540 C CA . ASN A 1 67 ? 16.947 -0.427 1.334 1.00 70.88 67 ASN A CA 1
ATOM 541 C C . ASN A 1 67 ? 15.704 -1.210 1.786 1.00 70.88 67 ASN A C 1
ATOM 543 O O . ASN A 1 67 ? 15.417 -1.344 2.973 1.00 70.88 67 ASN A O 1
ATOM 547 N N . GLY A 1 68 ? 14.890 -1.612 0.808 1.00 68.62 68 GLY A N 1
ATOM 548 C CA . GLY A 1 68 ? 13.502 -2.032 1.025 1.00 68.62 68 GLY A CA 1
ATOM 549 C C . GLY A 1 68 ? 13.282 -3.493 1.419 1.00 68.62 68 GLY A C 1
ATOM 550 O O . GLY A 1 68 ? 12.131 -3.858 1.640 1.00 68.62 68 GLY A O 1
ATOM 551 N N . GLU A 1 69 ? 14.335 -4.313 1.502 1.00 71.00 69 GLU A N 1
ATOM 552 C CA . GLU A 1 69 ? 14.261 -5.759 1.789 1.00 71.00 69 GLU A CA 1
ATOM 553 C C . GLU A 1 69 ? 13.371 -6.066 3.006 1.00 71.00 69 GLU A C 1
ATOM 555 O O . GLU A 1 69 ? 12.459 -6.887 2.936 1.00 71.00 69 GLU A O 1
ATOM 560 N N . ASN A 1 70 ? 13.572 -5.327 4.099 1.00 75.12 70 ASN A N 1
ATOM 561 C CA . ASN A 1 70 ? 12.949 -5.625 5.388 1.00 75.12 70 ASN A CA 1
ATOM 562 C C . ASN A 1 70 ? 11.654 -4.852 5.653 1.00 75.12 70 ASN A C 1
ATOM 564 O O . ASN A 1 70 ? 11.099 -4.951 6.743 1.00 75.12 70 ASN A O 1
ATOM 568 N N . ILE A 1 71 ? 11.112 -4.112 4.679 1.00 79.50 71 ILE A N 1
ATOM 569 C CA . ILE A 1 71 ? 9.937 -3.258 4.920 1.00 79.50 71 ILE A CA 1
ATOM 570 C C . ILE A 1 71 ? 8.722 -4.042 5.441 1.00 79.50 71 ILE A C 1
ATOM 572 O O . ILE A 1 71 ? 7.996 -3.555 6.302 1.00 79.50 71 ILE A O 1
ATOM 576 N N . LYS A 1 72 ? 8.495 -5.263 4.940 1.00 78.50 72 LYS A N 1
ATOM 577 C CA . LYS A 1 72 ? 7.380 -6.117 5.371 1.00 78.50 72 LYS A CA 1
ATOM 578 C C . LYS A 1 72 ? 7.626 -6.742 6.749 1.00 78.50 72 LYS A C 1
ATOM 580 O O . LYS A 1 72 ? 6.744 -6.577 7.590 1.00 78.50 72 LYS A O 1
ATOM 585 N N . PRO A 1 73 ? 8.791 -7.363 7.024 1.00 84.44 73 PRO A N 1
ATOM 586 C CA . PRO A 1 73 ? 9.151 -7.783 8.377 1.00 84.44 73 PRO A CA 1
ATOM 587 C C . PRO A 1 73 ? 9.043 -6.667 9.423 1.00 84.44 73 PRO A C 1
ATOM 589 O O . PRO A 1 73 ? 8.491 -6.900 10.492 1.00 84.44 73 PRO A O 1
ATOM 592 N N . LEU A 1 74 ? 9.497 -5.448 9.111 1.00 84.81 74 LEU A N 1
ATOM 593 C CA . LEU A 1 74 ? 9.417 -4.305 10.029 1.00 84.81 74 LEU A CA 1
ATOM 594 C C . LEU A 1 74 ? 7.967 -3.932 10.360 1.00 84.81 74 LEU A C 1
ATOM 596 O O . LEU A 1 74 ? 7.624 -3.784 11.529 1.00 84.81 74 LEU A O 1
ATOM 600 N N . LEU A 1 75 ? 7.108 -3.832 9.340 1.00 81.81 75 LEU A N 1
ATOM 601 C CA . LEU A 1 75 ? 5.682 -3.558 9.531 1.00 81.81 75 LEU A CA 1
ATOM 602 C C . LEU A 1 75 ? 4.986 -4.667 10.332 1.00 81.81 75 LEU A C 1
ATOM 604 O O . LEU A 1 75 ? 4.202 -4.368 11.226 1.00 81.81 75 LEU A O 1
ATOM 608 N N . ALA A 1 76 ? 5.279 -5.936 10.034 1.00 83.88 76 ALA A N 1
ATOM 609 C CA . ALA A 1 76 ? 4.704 -7.072 10.751 1.00 83.88 76 ALA A CA 1
ATOM 610 C C . ALA A 1 76 ? 5.145 -7.098 12.222 1.00 83.88 76 ALA A C 1
ATOM 612 O O . ALA A 1 76 ? 4.315 -7.270 13.109 1.00 83.88 76 ALA A O 1
ATOM 613 N N . ASN A 1 77 ? 6.433 -6.863 12.488 1.00 87.06 77 ASN A N 1
ATOM 614 C CA . ASN A 1 77 ? 6.968 -6.788 13.844 1.00 87.06 77 ASN A CA 1
ATOM 615 C C . ASN A 1 77 ? 6.310 -5.659 14.647 1.00 87.06 77 ASN A C 1
ATOM 617 O O . ASN A 1 77 ? 5.988 -5.846 15.815 1.00 87.06 77 ASN A O 1
ATOM 621 N N . GLU A 1 78 ? 6.054 -4.507 14.025 1.00 84.69 78 GLU A N 1
ATOM 622 C CA . GLU A 1 78 ? 5.360 -3.410 14.700 1.00 84.69 78 GLU A CA 1
ATOM 623 C C . GLU A 1 78 ? 3.950 -3.807 15.147 1.00 84.69 78 GLU A C 1
ATOM 625 O O . GLU A 1 78 ? 3.582 -3.561 16.291 1.00 84.69 78 GLU A O 1
ATOM 630 N N . VAL A 1 79 ? 3.192 -4.505 14.295 1.00 83.62 79 VAL A N 1
ATOM 631 C CA . VAL A 1 79 ? 1.859 -5.016 14.650 1.00 83.62 79 VAL A CA 1
ATOM 632 C C . VAL A 1 79 ? 1.922 -5.925 15.881 1.00 83.62 79 VAL A C 1
ATOM 634 O O . VAL A 1 79 ? 1.089 -5.796 16.773 1.00 83.62 79 VAL A O 1
ATOM 637 N N . THR A 1 80 ? 2.936 -6.790 15.982 1.00 81.31 80 THR A N 1
ATOM 638 C CA . THR A 1 80 ? 3.073 -7.726 17.115 1.00 81.31 80 THR A CA 1
ATOM 639 C C . THR A 1 80 ? 3.409 -7.068 18.454 1.00 81.31 80 THR A C 1
ATOM 641 O O . THR A 1 80 ? 3.231 -7.695 19.495 1.00 81.31 80 THR A O 1
ATOM 644 N N . LYS A 1 81 ? 3.870 -5.809 18.464 1.00 84.50 81 LYS A N 1
ATOM 645 C CA . LYS A 1 81 ? 4.140 -5.071 19.711 1.00 84.50 81 LYS A CA 1
ATOM 646 C C . LYS A 1 81 ? 2.861 -4.592 20.400 1.00 84.50 81 LYS A C 1
ATOM 648 O O . LYS A 1 81 ? 2.900 -4.233 21.575 1.00 84.50 81 LYS A O 1
ATOM 653 N N . HIS A 1 82 ? 1.741 -4.564 19.683 1.00 80.19 82 HIS A N 1
ATOM 654 C CA . HIS A 1 82 ? 0.469 -4.072 20.191 1.00 80.19 82 HIS A CA 1
ATOM 655 C C . HIS A 1 82 ? -0.380 -5.224 20.737 1.00 80.19 82 HIS A C 1
ATOM 657 O O . HIS A 1 82 ? -0.924 -6.025 19.981 1.00 80.19 82 HIS A O 1
ATOM 663 N N . LEU A 1 83 ? -0.539 -5.276 22.064 1.00 77.12 83 LEU A N 1
ATOM 664 C CA . LEU A 1 83 ? -1.293 -6.332 22.759 1.00 77.12 83 LEU A CA 1
ATOM 665 C C . LEU A 1 83 ? -2.792 -6.354 22.417 1.00 77.12 83 LEU A C 1
ATOM 667 O O . LEU A 1 83 ? -3.460 -7.359 22.629 1.00 77.12 83 LEU A O 1
ATOM 671 N N . ASN A 1 84 ? -3.328 -5.251 21.894 1.00 83.25 84 ASN A N 1
ATOM 672 C CA . ASN A 1 84 ? -4.724 -5.126 21.484 1.00 83.25 84 ASN A CA 1
ATOM 673 C C . ASN A 1 84 ? -4.981 -5.564 20.031 1.00 83.25 84 ASN A C 1
ATOM 675 O O . ASN A 1 84 ? -6.104 -5.412 19.550 1.00 83.25 84 ASN A O 1
ATOM 679 N N . ILE A 1 85 ? -3.967 -6.072 19.320 1.00 84.00 85 ILE A N 1
ATOM 680 C CA . ILE A 1 85 ? -4.119 -6.589 17.960 1.00 84.00 85 ILE A CA 1
ATOM 681 C C . ILE A 1 85 ? -4.049 -8.114 17.978 1.00 84.00 85 ILE A C 1
ATOM 683 O O . ILE A 1 85 ? -3.021 -8.704 18.300 1.00 84.00 85 ILE A O 1
ATOM 687 N N . ASN A 1 86 ? -5.133 -8.746 17.534 1.00 86.31 86 ASN A N 1
ATOM 688 C CA . ASN A 1 86 ? -5.175 -10.183 17.293 1.00 86.31 86 ASN A CA 1
ATOM 689 C C . ASN A 1 86 ? -4.925 -10.466 15.810 1.00 86.31 86 ASN A C 1
ATOM 691 O O . ASN A 1 86 ? -5.644 -9.964 14.945 1.00 86.31 86 ASN A O 1
ATOM 695 N N . VAL A 1 87 ? -3.917 -11.288 15.516 1.00 89.88 87 VAL A N 1
ATOM 696 C CA . VAL A 1 87 ? -3.555 -11.669 14.145 1.00 89.88 87 VAL A CA 1
ATOM 697 C C . VAL A 1 87 ? -3.979 -13.111 13.883 1.00 89.88 87 VAL A C 1
ATOM 699 O O . VAL A 1 87 ? -3.460 -14.038 14.502 1.00 89.88 87 VAL A O 1
ATOM 702 N N . LEU A 1 88 ? -4.890 -13.301 12.927 1.00 90.94 88 LEU A N 1
ATOM 703 C CA . LEU A 1 88 ? -5.317 -14.619 12.451 1.00 90.94 88 LEU A CA 1
ATOM 704 C C . LEU A 1 88 ? -4.581 -14.961 11.149 1.00 90.94 88 LEU A C 1
ATOM 706 O O . LEU A 1 88 ? -4.991 -14.557 10.063 1.00 90.94 88 LEU A O 1
ATOM 710 N N . ASN A 1 89 ? -3.467 -15.685 11.259 1.00 91.56 89 ASN A N 1
ATOM 711 C CA . ASN A 1 89 ? -2.735 -16.189 10.093 1.00 91.56 89 ASN A CA 1
ATOM 712 C C . ASN A 1 89 ? -3.364 -17.479 9.557 1.00 91.56 89 ASN A C 1
ATOM 714 O O . ASN A 1 89 ? -3.946 -18.250 10.313 1.00 91.56 89 ASN A O 1
ATOM 718 N N . GLY A 1 90 ? -3.218 -17.726 8.252 1.00 92.88 90 GLY A N 1
ATOM 719 C CA . GLY A 1 90 ? -3.788 -18.918 7.614 1.00 92.88 90 GLY A CA 1
ATOM 720 C C . GLY A 1 90 ? -5.320 -18.915 7.574 1.00 92.88 90 GLY A C 1
ATOM 721 O O . GLY A 1 90 ? -5.929 -19.970 7.440 1.00 92.88 90 GLY A O 1
ATOM 722 N N . VAL A 1 91 ? -5.945 -17.743 7.698 1.00 96.00 91 VAL A N 1
ATOM 723 C CA . VAL A 1 91 ? -7.396 -17.567 7.640 1.00 96.00 91 VAL A CA 1
ATOM 724 C C . VAL A 1 91 ? -7.734 -16.689 6.442 1.00 96.00 91 VAL A C 1
ATOM 726 O O . VAL A 1 91 ? -7.284 -15.549 6.345 1.00 96.00 91 VAL A O 1
ATOM 729 N N . ASN A 1 92 ? -8.532 -17.224 5.523 1.00 95.31 92 ASN A N 1
ATOM 730 C CA . ASN A 1 92 ? -8.976 -16.515 4.330 1.00 95.31 92 ASN A CA 1
ATOM 731 C C . ASN A 1 92 ? -10.387 -15.972 4.540 1.00 95.31 92 ASN A C 1
ATOM 733 O O . ASN A 1 92 ? -11.315 -16.750 4.750 1.00 95.31 92 ASN A O 1
ATOM 737 N N . ALA A 1 93 ? -10.556 -14.652 4.433 1.00 95.44 93 ALA A N 1
ATOM 738 C CA . ALA A 1 93 ? -11.874 -14.029 4.330 1.00 95.44 93 ALA A CA 1
ATOM 739 C C . ALA A 1 93 ? -12.529 -14.383 2.983 1.00 95.44 93 ALA A C 1
ATOM 741 O O . ALA A 1 93 ? -11.863 -14.370 1.946 1.00 95.44 93 ALA A O 1
ATOM 742 N N . ILE A 1 94 ? -13.820 -14.717 3.012 1.00 94.88 94 ILE A N 1
ATOM 743 C CA . ILE A 1 94 ? -14.561 -15.280 1.871 1.00 94.88 94 ILE A CA 1
ATOM 744 C C . ILE A 1 94 ? -15.693 -14.353 1.423 1.00 94.88 94 ILE A C 1
ATOM 746 O O . ILE A 1 94 ? -15.916 -14.206 0.222 1.00 94.88 94 ILE A O 1
ATOM 750 N N . GLU A 1 95 ? -16.413 -13.754 2.371 1.00 97.25 95 GLU A N 1
ATOM 751 C CA . GLU A 1 95 ? -17.581 -12.911 2.107 1.00 97.25 95 GLU A CA 1
ATOM 752 C C . GLU A 1 95 ? -17.758 -11.898 3.247 1.00 97.25 95 GLU A C 1
ATOM 754 O O . GLU A 1 95 ? -17.417 -12.186 4.399 1.00 97.25 95 GLU A O 1
ATOM 759 N N . TYR A 1 96 ? -18.314 -10.726 2.944 1.00 98.44 96 TYR A N 1
ATOM 760 C CA . TYR A 1 96 ? -18.778 -9.797 3.974 1.00 98.44 96 TYR A CA 1
ATOM 761 C C . TYR A 1 96 ? -20.137 -10.219 4.528 1.00 98.44 96 TYR A C 1
ATOM 763 O O . TYR A 1 96 ? -20.948 -10.815 3.822 1.00 98.44 96 TYR A O 1
ATOM 771 N N . ILE A 1 97 ? -20.396 -9.859 5.782 1.00 98.25 97 ILE A N 1
ATOM 772 C CA . ILE A 1 97 ? -21.724 -9.945 6.387 1.00 98.25 97 ILE A CA 1
ATOM 773 C C . ILE A 1 97 ? -22.273 -8.519 6.413 1.00 98.25 97 ILE A C 1
ATOM 775 O O . ILE A 1 97 ? -21.698 -7.655 7.078 1.00 98.25 97 ILE A O 1
ATOM 779 N N . VAL A 1 98 ? -23.332 -8.263 5.645 1.00 97.88 98 VAL A N 1
ATOM 780 C CA . VAL A 1 98 ? -23.948 -6.937 5.484 1.00 97.88 98 VAL A CA 1
ATOM 781 C C . VAL A 1 98 ? -25.447 -7.047 5.730 1.00 97.88 98 VAL A C 1
ATOM 783 O O . VAL A 1 98 ? -26.108 -7.890 5.125 1.00 97.88 98 VAL A O 1
ATOM 786 N N . GLU A 1 99 ? -25.977 -6.169 6.575 1.00 97.19 99 GLU A N 1
ATOM 787 C CA . GLU A 1 99 ? -27.401 -6.050 6.896 1.00 97.19 99 GLU A CA 1
ATOM 788 C C . GLU A 1 99 ? -27.828 -4.597 6.682 1.00 97.19 99 GLU A C 1
ATOM 790 O O . GLU A 1 99 ? -27.141 -3.685 7.125 1.00 97.19 99 GLU A O 1
ATOM 795 N N . ASP A 1 100 ? -28.919 -4.357 5.948 1.00 95.88 100 ASP A N 1
ATOM 796 C CA . ASP A 1 100 ? -29.441 -3.005 5.680 1.00 95.88 100 ASP A CA 1
ATOM 797 C C . ASP A 1 100 ? -28.379 -1.988 5.192 1.00 95.88 100 ASP A C 1
ATOM 799 O O . ASP A 1 100 ? -28.388 -0.812 5.557 1.00 95.88 100 ASP A O 1
ATOM 803 N N . ASN A 1 101 ? -27.462 -2.443 4.323 1.00 96.88 101 ASN A N 1
ATOM 804 C CA . ASN A 1 101 ? -26.323 -1.672 3.796 1.00 96.88 101 ASN A CA 1
ATOM 805 C C . ASN A 1 101 ? -25.299 -1.224 4.868 1.00 96.88 101 ASN A C 1
ATOM 807 O O . ASN A 1 101 ? -24.531 -0.282 4.658 1.00 96.88 101 ASN A O 1
ATOM 811 N N . GLU A 1 102 ? -25.253 -1.913 6.004 1.00 96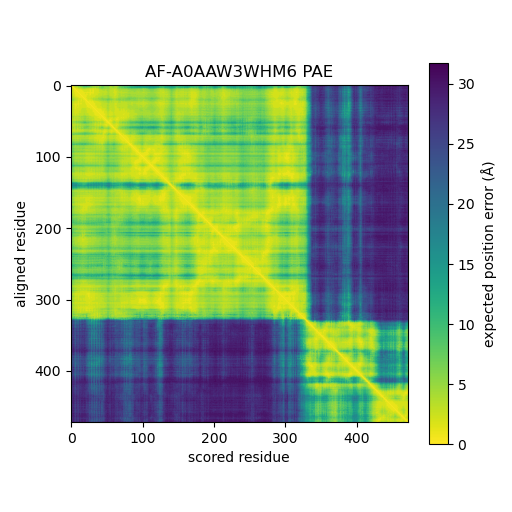.81 102 GLU A N 1
ATOM 812 C CA . GLU A 1 102 ? -24.278 -1.742 7.077 1.00 96.81 102 GLU A CA 1
ATOM 813 C C . GLU A 1 102 ? -23.465 -3.026 7.263 1.00 96.81 102 GLU A C 1
ATOM 815 O O . GLU A 1 102 ? -23.999 -4.136 7.271 1.00 96.81 102 GLU A O 1
ATOM 820 N N . ILE A 1 103 ? -22.143 -2.885 7.363 1.00 96.25 103 ILE A N 1
ATOM 821 C CA . ILE A 1 103 ? -21.262 -4.015 7.642 1.00 96.25 103 ILE A CA 1
ATOM 822 C C . ILE A 1 103 ? -21.491 -4.485 9.079 1.00 96.25 103 ILE A C 1
ATOM 824 O O . ILE A 1 103 ? -21.517 -3.682 10.012 1.00 96.25 103 ILE A O 1
ATOM 828 N N . VAL A 1 104 ? -21.607 -5.795 9.261 1.00 96.75 104 VAL A N 1
ATOM 829 C CA . VAL A 1 104 ? -21.681 -6.415 10.592 1.00 96.75 104 VAL A CA 1
ATOM 830 C C . VAL A 1 104 ? -20.551 -7.417 10.823 1.00 96.75 104 VAL A C 1
ATOM 832 O O . VAL A 1 104 ? -20.348 -7.882 11.944 1.00 96.75 104 VAL A O 1
ATOM 835 N N . GLY A 1 105 ? -19.769 -7.737 9.786 1.00 96.50 105 GLY A N 1
ATOM 836 C CA . GLY A 1 105 ? -18.650 -8.658 9.913 1.00 96.50 105 GLY A CA 1
ATOM 837 C C . GLY A 1 105 ? -18.132 -9.243 8.604 1.00 96.50 105 GLY A C 1
ATOM 838 O O . GLY A 1 105 ? -18.354 -8.710 7.515 1.00 96.50 105 GLY A O 1
ATOM 839 N N . ALA A 1 106 ? -17.441 -10.375 8.720 1.00 97.69 106 ALA A N 1
ATOM 840 C CA . ALA A 1 106 ? -16.980 -11.183 7.597 1.00 97.69 106 ALA A CA 1
ATOM 841 C C . ALA A 1 106 ? -17.001 -12.681 7.931 1.00 97.69 106 ALA A C 1
ATOM 843 O O . ALA A 1 106 ? -16.719 -13.094 9.059 1.00 97.69 106 ALA A O 1
ATOM 844 N N . TYR A 1 107 ? -17.278 -13.499 6.919 1.00 98.12 107 TYR A N 1
ATOM 845 C CA . TYR A 1 107 ? -17.045 -14.937 6.964 1.00 98.12 107 TYR A CA 1
ATOM 846 C C . TYR A 1 107 ? -15.620 -15.250 6.524 1.00 98.12 107 TYR A C 1
ATOM 848 O O . TYR A 1 107 ? -15.129 -14.701 5.532 1.00 98.12 107 TYR A O 1
ATOM 856 N N . ALA A 1 108 ? -14.967 -16.169 7.227 1.00 97.38 108 ALA A N 1
ATOM 857 C CA . ALA A 1 108 ? -13.631 -16.626 6.876 1.00 97.38 108 ALA A CA 1
ATOM 858 C C . ALA A 1 108 ? -13.454 -18.123 7.151 1.00 97.38 108 ALA A C 1
ATOM 860 O O . ALA A 1 108 ? -14.202 -18.713 7.924 1.00 97.38 108 ALA A O 1
ATOM 861 N N . ALA A 1 109 ? -12.458 -18.750 6.534 1.00 97.44 109 ALA A N 1
ATOM 862 C CA . ALA A 1 109 ? -12.111 -20.145 6.798 1.00 97.44 109 ALA A CA 1
ATOM 863 C C . ALA A 1 109 ? -10.606 -20.307 6.998 1.00 97.44 109 ALA A C 1
ATOM 865 O O . ALA A 1 109 ? -9.809 -19.651 6.319 1.00 97.44 109 ALA A O 1
ATOM 866 N N . SER A 1 110 ? -10.226 -21.193 7.917 1.00 97.19 110 SER A N 1
ATOM 867 C CA . SER A 1 110 ? -8.838 -21.635 8.036 1.00 97.19 110 SER A CA 1
ATOM 868 C C . SER A 1 110 ? -8.435 -22.435 6.795 1.00 97.19 110 SER A C 1
ATOM 870 O O . SER A 1 110 ? -9.226 -23.194 6.239 1.00 97.19 110 SER A O 1
ATOM 872 N N . VAL A 1 111 ? -7.192 -22.259 6.348 1.00 95.81 111 VAL A N 1
ATOM 873 C CA . VAL A 1 111 ? -6.584 -23.065 5.273 1.00 95.81 111 VAL A CA 1
ATOM 874 C C . VAL A 1 111 ? -5.765 -24.237 5.815 1.00 95.81 111 VAL A C 1
ATOM 876 O O . VAL A 1 111 ? -5.203 -25.009 5.038 1.00 95.81 111 VAL A O 1
ATOM 879 N N . HIS A 1 112 ? -5.661 -24.352 7.140 1.00 95.75 112 HIS A N 1
ATOM 880 C CA . HIS A 1 112 ? -4.870 -25.375 7.826 1.00 95.75 112 HIS A CA 1
ATOM 881 C C . HIS A 1 112 ? -5.721 -26.320 8.676 1.00 95.75 112 HIS A C 1
ATOM 883 O O . HIS A 1 112 ? -5.293 -27.437 8.953 1.00 95.75 112 HIS A O 1
ATOM 889 N N . GLU A 1 113 ? -6.906 -25.877 9.089 1.00 95.62 113 GLU A N 1
ATOM 890 C CA . GLU A 1 113 ? -7.771 -26.567 10.042 1.00 95.62 113 GLU A CA 1
ATOM 891 C C . GLU A 1 113 ? -9.226 -26.511 9.563 1.00 95.62 113 GLU A C 1
ATOM 893 O O . GLU A 1 113 ? -9.606 -25.602 8.825 1.00 95.62 113 GLU A O 1
ATOM 898 N N . ASP A 1 114 ? -10.061 -27.439 10.032 1.00 97.12 114 ASP A N 1
ATOM 899 C CA . ASP A 1 114 ? -11.497 -27.482 9.721 1.00 97.12 114 ASP A CA 1
ATOM 900 C C . ASP A 1 114 ? -12.283 -26.465 10.573 1.00 97.12 114 ASP A C 1
ATOM 902 O O . ASP A 1 114 ? -13.195 -26.812 11.326 1.00 97.12 114 ASP A O 1
ATOM 906 N N . ILE A 1 115 ? -11.896 -25.188 10.485 1.00 97.50 115 ILE A N 1
ATOM 907 C CA . ILE A 1 115 ? -12.500 -24.081 11.234 1.00 97.50 115 ILE A CA 1
ATOM 908 C C . ILE A 1 115 ? -13.102 -23.062 10.270 1.00 97.50 115 ILE A C 1
ATOM 910 O O . ILE A 1 115 ? -12.411 -22.477 9.430 1.00 97.50 115 ILE A O 1
ATOM 914 N N . PHE A 1 116 ? -14.395 -22.805 10.455 1.00 97.81 116 PHE A N 1
ATOM 915 C CA . PHE A 1 116 ? -15.116 -21.700 9.836 1.00 97.81 116 PHE A CA 1
ATOM 916 C C . PHE A 1 116 ? -15.324 -20.585 10.863 1.00 97.81 116 PHE A C 1
ATOM 918 O O . PHE A 1 116 ? -15.826 -20.823 11.960 1.00 97.81 116 PHE A O 1
ATOM 925 N N . TYR A 1 117 ? -14.940 -19.367 10.500 1.00 97.62 117 TYR A N 1
ATOM 926 C CA . TYR A 1 117 ? -15.033 -18.183 11.337 1.00 97.62 117 TYR A CA 1
ATOM 927 C C . TYR A 1 117 ? -16.216 -17.318 10.917 1.00 97.62 117 TYR A C 1
ATOM 929 O O . TYR A 1 117 ? -16.405 -17.010 9.737 1.00 97.62 117 TYR A O 1
ATOM 937 N N . VAL A 1 118 ? -16.948 -16.852 11.923 1.00 97.88 118 VAL A N 1
ATOM 938 C CA . VAL A 1 118 ? -17.872 -15.725 11.821 1.00 97.88 118 VAL A CA 1
ATOM 939 C C . VAL A 1 118 ? -17.245 -14.597 12.628 1.00 97.88 118 VAL A C 1
ATOM 941 O O . VAL A 1 118 ? -17.144 -14.692 13.849 1.00 97.88 118 VAL A O 1
ATOM 944 N N . ILE A 1 119 ? -16.728 -13.581 11.940 1.00 96.19 119 ILE A N 1
ATOM 945 C CA . ILE A 1 119 ? -16.045 -12.452 12.573 1.00 96.19 119 ILE A CA 1
ATOM 946 C C . ILE A 1 119 ? -17.023 -11.289 12.607 1.00 96.19 119 ILE A C 1
ATOM 948 O O . ILE A 1 119 ? -17.266 -10.672 11.575 1.00 96.19 119 ILE A O 1
ATOM 952 N N . GLU A 1 120 ? -17.565 -10.986 13.780 1.00 96.81 120 GLU A N 1
ATOM 953 C CA . GLU A 1 120 ? -18.420 -9.818 13.991 1.00 96.81 120 GLU A CA 1
ATOM 954 C C . GLU A 1 120 ? -17.565 -8.562 14.180 1.00 96.81 120 GLU A C 1
ATOM 956 O O . GLU A 1 120 ? -16.597 -8.555 14.947 1.00 96.81 120 GLU A O 1
ATOM 961 N N . ALA A 1 121 ? -17.906 -7.487 13.473 1.00 89.38 121 ALA A N 1
ATOM 962 C CA . ALA A 1 121 ? -17.167 -6.234 13.531 1.00 89.38 121 ALA A CA 1
ATOM 963 C C . ALA A 1 121 ? -18.071 -5.036 13.229 1.00 89.38 121 ALA A C 1
ATOM 965 O O . ALA A 1 121 ? -18.847 -5.053 12.281 1.00 89.38 121 ALA A O 1
ATOM 966 N N . LYS A 1 122 ? -17.903 -3.955 14.001 1.00 84.62 122 LYS A N 1
ATOM 967 C CA . LYS A 1 122 ? -18.593 -2.669 13.770 1.00 84.62 122 LYS A CA 1
ATOM 968 C C . LYS A 1 122 ? -18.022 -1.883 12.587 1.00 84.62 122 LYS A C 1
ATOM 970 O O . LYS A 1 122 ? -18.667 -0.983 12.066 1.00 84.62 122 LYS A O 1
ATOM 975 N N . ALA A 1 123 ? -16.777 -2.174 12.225 1.00 89.38 123 ALA A N 1
ATOM 976 C CA . ALA A 1 123 ? -16.086 -1.574 11.099 1.00 89.38 123 ALA A CA 1
ATOM 977 C C . ALA A 1 123 ? -15.136 -2.603 10.490 1.00 89.38 123 ALA A C 1
ATOM 979 O O . ALA A 1 123 ? -14.484 -3.359 11.214 1.00 89.38 123 ALA A O 1
ATOM 980 N N . VAL A 1 124 ? -15.039 -2.612 9.164 1.00 94.44 124 VAL A N 1
ATOM 981 C CA . VAL A 1 124 ? -14.158 -3.516 8.419 1.00 94.44 124 VAL A CA 1
ATOM 982 C C . VAL A 1 124 ? -13.333 -2.698 7.440 1.00 94.44 124 VAL A C 1
ATOM 984 O O . VAL A 1 124 ? -13.874 -1.881 6.705 1.00 94.44 124 VAL A O 1
ATOM 987 N N . ILE A 1 125 ? -12.021 -2.935 7.397 1.00 93.62 125 ILE A N 1
ATOM 988 C CA . ILE A 1 125 ? -11.127 -2.327 6.407 1.00 93.62 125 ILE A CA 1
ATOM 989 C C . ILE A 1 125 ? -10.682 -3.411 5.427 1.00 93.62 125 ILE A C 1
ATOM 991 O O . ILE A 1 125 ? -9.995 -4.364 5.799 1.00 93.62 125 ILE A O 1
ATOM 995 N N . CYS A 1 126 ? -11.033 -3.254 4.154 1.00 94.44 126 CYS A N 1
ATOM 996 C CA . CYS A 1 126 ? -10.526 -4.096 3.083 1.00 94.44 126 CYS A CA 1
ATOM 997 C C . CYS A 1 126 ? -9.127 -3.632 2.659 1.00 94.44 126 CYS A C 1
ATOM 999 O O . CYS A 1 126 ? -8.943 -2.492 2.234 1.00 94.44 126 CYS A O 1
ATOM 1001 N N . ALA A 1 127 ? -8.139 -4.523 2.749 1.00 90.88 127 ALA A N 1
ATOM 1002 C CA . ALA A 1 127 ? -6.756 -4.264 2.339 1.00 90.88 127 ALA A CA 1
ATOM 1003 C C . ALA A 1 127 ? -6.130 -5.476 1.620 1.00 90.88 127 ALA A C 1
ATOM 1005 O O . ALA A 1 127 ? -4.928 -5.719 1.707 1.00 90.88 127 ALA A O 1
ATOM 1006 N N . THR A 1 128 ? -6.939 -6.252 0.889 1.00 91.75 128 THR A N 1
ATOM 1007 C CA . THR A 1 128 ? -6.533 -7.529 0.260 1.00 91.75 128 THR A CA 1
ATOM 1008 C C . THR A 1 128 ? -5.639 -7.374 -0.976 1.00 91.75 128 THR A C 1
ATOM 1010 O O . THR A 1 128 ? -5.369 -8.356 -1.662 1.00 91.75 128 THR A O 1
ATOM 1013 N N . GLY A 1 129 ? -5.238 -6.144 -1.307 1.00 87.44 129 GLY A N 1
ATOM 1014 C CA . GLY A 1 129 ? -4.570 -5.759 -2.552 1.00 87.44 129 GLY A CA 1
ATOM 1015 C C . GLY A 1 129 ? -5.416 -5.979 -3.820 1.00 87.44 129 GLY A C 1
ATOM 1016 O O . GLY A 1 129 ? -6.620 -6.208 -3.730 1.00 87.44 129 GLY A O 1
ATOM 1017 N N . GLY A 1 130 ? -4.790 -5.857 -4.996 1.00 89.19 130 GLY A N 1
ATOM 1018 C CA . GLY A 1 130 ? -5.483 -5.871 -6.291 1.00 89.19 130 GLY A CA 1
ATOM 1019 C C . GLY A 1 130 ? -5.843 -7.267 -6.819 1.00 89.19 130 GLY A C 1
ATOM 1020 O O . GLY A 1 130 ? -6.055 -8.214 -6.059 1.00 89.19 130 GLY A O 1
ATOM 1021 N N . ALA A 1 131 ? -5.888 -7.400 -8.146 1.00 93.81 131 ALA A N 1
ATOM 1022 C CA . ALA A 1 131 ? -6.139 -8.659 -8.841 1.00 93.81 131 ALA A CA 1
ATOM 1023 C C . ALA A 1 131 ? -5.108 -8.926 -9.951 1.00 93.81 131 ALA A C 1
ATOM 1025 O O . ALA A 1 131 ? -4.997 -8.171 -10.924 1.00 93.81 131 ALA A O 1
ATOM 1026 N N . ALA A 1 132 ? -4.400 -10.044 -9.811 1.00 89.62 132 ALA A N 1
ATOM 1027 C CA . ALA A 1 132 ? -3.584 -10.687 -10.830 1.00 89.62 132 ALA A CA 1
ATOM 1028 C C . ALA A 1 132 ? -4.191 -12.032 -11.256 1.00 89.62 132 ALA A C 1
ATOM 1030 O O . ALA A 1 132 ? -5.155 -12.514 -10.666 1.00 89.62 132 ALA A O 1
ATOM 1031 N N . GLY A 1 133 ? -3.649 -12.629 -12.321 1.00 87.12 133 GLY A N 1
ATOM 1032 C CA . GLY A 1 133 ? -4.090 -13.941 -12.811 1.00 87.12 133 GLY A CA 1
ATOM 1033 C C . GLY A 1 133 ? -5.454 -13.958 -13.516 1.00 87.12 133 GLY A C 1
ATOM 1034 O O . GLY A 1 133 ? -5.917 -15.028 -13.896 1.00 87.12 133 GLY A O 1
ATOM 1035 N N . LEU A 1 134 ? -6.085 -12.795 -13.728 1.00 89.56 134 LEU A N 1
ATOM 1036 C CA . LEU A 1 134 ? -7.343 -12.668 -14.482 1.00 89.56 134 LEU A CA 1
ATOM 1037 C C . LEU A 1 134 ? -7.151 -12.868 -15.991 1.00 89.56 134 LEU A C 1
ATOM 1039 O O . LEU A 1 134 ? -8.045 -13.348 -16.684 1.00 89.56 134 LEU A O 1
ATOM 1043 N N . TYR A 1 135 ? -5.985 -12.477 -16.499 1.00 89.62 135 TYR A N 1
ATOM 1044 C CA . TYR A 1 135 ? -5.638 -12.551 -17.910 1.00 89.62 135 TYR A CA 1
ATOM 1045 C C . TYR A 1 135 ? -4.597 -13.640 -18.134 1.00 89.62 135 TYR A C 1
ATOM 1047 O O . TYR A 1 135 ? -3.778 -13.937 -17.263 1.00 89.62 135 TYR A O 1
ATOM 1055 N N . LYS A 1 136 ? -4.619 -14.230 -19.331 1.00 86.62 136 LYS A N 1
ATOM 1056 C CA . LYS A 1 136 ? -3.604 -15.199 -19.741 1.00 86.62 136 LYS A CA 1
ATOM 1057 C C . LYS A 1 136 ? -2.219 -14.522 -19.705 1.00 86.62 136 LYS A C 1
ATOM 1059 O O . LYS A 1 136 ? -2.061 -13.517 -20.395 1.00 86.62 136 LYS A O 1
ATOM 1064 N N . PRO A 1 137 ? -1.233 -15.071 -18.969 1.00 81.62 137 PRO A N 1
ATOM 1065 C CA . PRO A 1 137 ? 0.112 -14.503 -18.901 1.00 81.62 137 PRO A CA 1
ATOM 1066 C C . PRO A 1 137 ? 0.809 -14.481 -20.263 1.00 81.62 137 PRO A C 1
ATOM 1068 O O . PRO A 1 137 ? 0.635 -15.410 -21.063 1.00 81.62 137 PRO A O 1
ATOM 1071 N N . ASN A 1 138 ? 1.642 -13.464 -20.493 1.00 79.06 138 ASN A N 1
ATOM 1072 C CA . ASN A 1 138 ? 2.402 -13.334 -21.743 1.00 79.06 138 ASN A CA 1
ATOM 1073 C C . ASN A 1 138 ? 3.550 -14.354 -21.845 1.00 79.06 138 ASN A C 1
ATOM 1075 O O . ASN A 1 138 ? 3.874 -14.811 -22.941 1.00 79.06 138 ASN A O 1
ATOM 1079 N N . ASN A 1 139 ? 4.103 -14.796 -20.710 1.00 75.88 139 ASN A N 1
ATOM 1080 C CA . ASN A 1 139 ? 5.149 -15.818 -20.680 1.00 75.88 139 ASN A CA 1
ATOM 1081 C C . ASN A 1 139 ? 4.591 -17.217 -21.018 1.00 75.88 139 ASN A C 1
ATOM 1083 O O . ASN A 1 139 ? 3.714 -17.716 -20.304 1.00 75.88 139 ASN A O 1
ATOM 1087 N N . PRO A 1 140 ? 5.098 -17.911 -22.056 1.00 71.12 140 PRO A N 1
ATOM 1088 C CA . PRO A 1 140 ? 4.641 -19.251 -22.408 1.00 71.12 140 PRO A CA 1
ATOM 1089 C C . PRO A 1 140 ? 5.242 -20.346 -21.504 1.00 71.12 140 PRO A C 1
ATOM 1091 O O . PRO A 1 140 ? 6.149 -20.128 -20.701 1.00 71.12 140 PRO A O 1
ATOM 1094 N N . GLY A 1 141 ? 4.732 -21.573 -21.665 1.00 74.00 141 GLY A N 1
ATOM 1095 C CA . GLY A 1 141 ? 5.315 -22.780 -21.070 1.00 74.00 141 GLY A CA 1
ATOM 1096 C C . GLY A 1 141 ? 5.396 -22.767 -19.540 1.00 74.00 141 GLY A C 1
ATOM 1097 O O . GLY A 1 141 ? 4.426 -22.438 -18.858 1.00 74.00 141 GLY A O 1
ATOM 1098 N N . PHE A 1 142 ? 6.557 -23.160 -19.010 1.00 65.62 142 PHE A N 1
ATOM 1099 C CA . PHE A 1 142 ? 6.804 -23.293 -17.570 1.00 65.62 142 PHE A CA 1
ATOM 1100 C C . PHE A 1 142 ? 6.820 -21.942 -16.835 1.00 65.62 142 PHE A C 1
ATOM 1102 O O . PHE A 1 142 ? 6.494 -21.882 -15.653 1.00 65.62 142 PHE A O 1
ATOM 1109 N N . SER A 1 143 ? 7.115 -20.840 -17.532 1.00 70.94 143 SER A N 1
ATOM 1110 C CA . SER A 1 143 ? 7.230 -19.493 -16.952 1.00 70.94 143 SER A CA 1
ATOM 1111 C C . SER A 1 143 ? 5.895 -18.757 -16.791 1.00 70.94 143 SER A C 1
ATOM 1113 O O . SER A 1 143 ? 5.895 -17.609 -16.363 1.00 70.94 143 SER A O 1
ATOM 1115 N N . ARG A 1 144 ? 4.751 -19.398 -17.075 1.00 74.25 144 ARG A N 1
ATOM 1116 C CA . ARG A 1 144 ? 3.405 -18.795 -16.941 1.00 74.25 144 ARG A CA 1
ATOM 1117 C C . ARG A 1 144 ? 3.077 -18.284 -15.537 1.00 74.25 144 ARG A C 1
ATOM 1119 O O . ARG A 1 144 ? 2.230 -17.418 -15.391 1.00 74.25 144 ARG A O 1
ATOM 1126 N N . HIS A 1 145 ? 3.717 -18.836 -14.510 1.00 73.69 145 HIS A N 1
ATOM 1127 C CA . HIS A 1 145 ? 3.539 -18.402 -13.123 1.00 73.69 145 HIS A CA 1
ATOM 1128 C C . HIS A 1 145 ? 4.242 -17.068 -12.822 1.00 73.69 145 HIS A C 1
ATOM 1130 O O . HIS A 1 145 ? 3.950 -16.442 -11.805 1.00 73.69 145 HIS A O 1
ATOM 1136 N N . LYS A 1 146 ? 5.179 -16.635 -13.679 1.00 76.81 146 LYS A N 1
ATOM 1137 C CA . LYS A 1 146 ? 5.848 -15.343 -13.538 1.00 76.81 146 LYS A CA 1
ATOM 1138 C C . LYS A 1 146 ? 4.906 -14.248 -14.007 1.00 76.81 146 LYS A C 1
ATOM 1140 O O . LYS A 1 146 ? 4.530 -14.208 -15.176 1.00 76.81 146 LYS A O 1
ATOM 1145 N N . MET A 1 147 ? 4.606 -13.342 -13.093 1.00 82.88 147 MET A N 1
ATOM 1146 C CA . MET A 1 147 ? 3.796 -12.156 -13.322 1.00 82.88 147 MET A CA 1
ATOM 1147 C C . MET A 1 147 ? 4.437 -10.961 -12.621 1.00 82.88 147 MET A C 1
ATOM 1149 O O . MET A 1 147 ? 5.252 -11.122 -11.712 1.00 82.88 147 MET A O 1
ATOM 1153 N N . TRP A 1 148 ? 4.107 -9.758 -1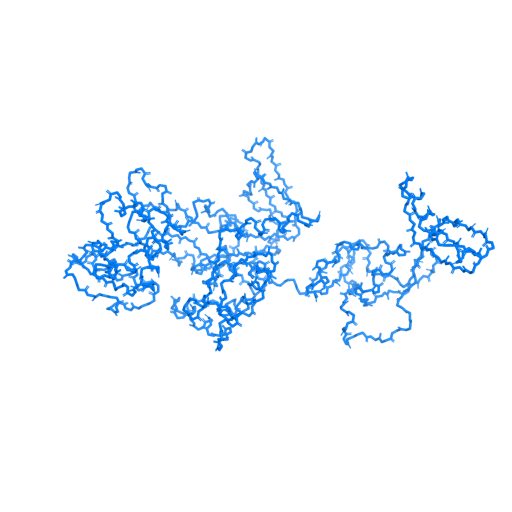3.080 1.00 83.31 148 TRP A N 1
ATOM 1154 C CA . TRP A 1 148 ? 4.670 -8.528 -12.530 1.00 83.31 148 TRP A CA 1
ATOM 1155 C C . TRP A 1 148 ? 4.078 -8.169 -11.170 1.00 83.31 148 TRP A C 1
ATOM 1157 O O . TRP A 1 148 ? 4.800 -7.731 -10.273 1.00 83.31 148 TRP A O 1
ATOM 1167 N N . TYR A 1 149 ? 2.762 -8.308 -11.042 1.00 84.12 149 TYR A N 1
ATOM 1168 C CA . TYR A 1 149 ? 2.052 -8.013 -9.808 1.00 84.12 149 TYR A CA 1
ATOM 1169 C C . TYR A 1 149 ? 2.022 -9.243 -8.893 1.00 84.12 149 TYR A C 1
ATOM 1171 O O . TYR A 1 149 ? 2.340 -10.348 -9.317 1.00 84.12 149 TYR A O 1
ATOM 1179 N N . SER A 1 150 ? 1.676 -9.065 -7.620 1.00 83.56 150 SER A N 1
ATOM 1180 C CA . SER A 1 150 ? 1.717 -10.166 -6.653 1.00 83.56 150 SER A CA 1
ATOM 1181 C C . SER A 1 150 ? 0.714 -11.277 -7.027 1.00 83.56 150 SER A C 1
ATOM 1183 O O . SER A 1 150 ? -0.485 -10.999 -7.115 1.00 83.56 150 SER A O 1
ATOM 1185 N N . PRO A 1 151 ? 1.164 -12.539 -7.198 1.00 82.94 151 PRO A N 1
ATOM 1186 C CA . PRO A 1 151 ? 0.292 -13.664 -7.558 1.00 82.94 151 PRO A CA 1
ATOM 1187 C C . PRO A 1 151 ? -0.695 -14.042 -6.453 1.00 82.94 151 PRO A C 1
ATOM 1189 O O . PRO A 1 151 ? -1.679 -14.729 -6.709 1.00 82.94 151 PRO A O 1
ATOM 1192 N N . PHE A 1 152 ? -0.440 -13.590 -5.226 1.00 87.06 152 PHE A N 1
ATOM 1193 C CA . PHE A 1 152 ? -1.298 -13.838 -4.071 1.00 87.06 152 PHE A CA 1
ATOM 1194 C C . PHE A 1 152 ? -2.483 -12.865 -4.006 1.00 87.06 152 PHE A C 1
ATOM 1196 O O . PHE A 1 152 ? -3.414 -13.072 -3.233 1.00 87.06 152 PHE A O 1
ATOM 1203 N N . ASN A 1 153 ? -2.469 -11.805 -4.819 1.00 88.62 153 ASN A N 1
ATOM 1204 C CA . ASN A 1 153 ? -3.565 -10.854 -4.922 1.00 88.62 153 ASN A CA 1
ATOM 1205 C C . ASN A 1 153 ? -4.531 -11.313 -6.015 1.00 88.62 153 ASN A C 1
ATOM 1207 O O . ASN A 1 153 ? -4.349 -11.026 -7.194 1.00 88.62 153 ASN A O 1
ATOM 1211 N N . THR A 1 154 ? -5.558 -12.056 -5.612 1.00 92.44 154 THR A N 1
ATOM 1212 C CA . THR A 1 154 ? -6.509 -12.732 -6.510 1.00 92.44 154 THR A CA 1
ATOM 1213 C C . THR A 1 154 ? -7.783 -11.927 -6.780 1.00 92.44 154 THR A C 1
ATOM 1215 O O . THR A 1 154 ? -8.708 -12.427 -7.414 1.00 92.44 154 THR A O 1
ATOM 1218 N N . GLY A 1 155 ? -7.869 -10.686 -6.288 1.00 94.75 155 GLY A N 1
ATOM 1219 C CA . GLY A 1 155 ? -9.081 -9.870 -6.379 1.00 94.75 155 GLY A CA 1
ATOM 1220 C C . GLY A 1 155 ? -10.181 -10.241 -5.380 1.00 94.75 155 GLY A C 1
ATOM 1221 O O . GLY A 1 155 ? -11.315 -9.803 -5.556 1.00 94.75 155 GLY A O 1
ATOM 1222 N N . ALA A 1 156 ? -9.870 -11.010 -4.328 1.00 94.69 156 ALA A N 1
ATOM 1223 C CA . ALA A 1 156 ? -10.846 -11.434 -3.317 1.00 94.69 156 ALA A CA 1
ATOM 1224 C C . ALA A 1 156 ? -11.613 -10.254 -2.695 1.00 94.69 156 ALA A C 1
ATOM 1226 O O . ALA A 1 156 ? -12.840 -10.275 -2.649 1.00 94.69 156 ALA A O 1
ATOM 1227 N N . GLY A 1 157 ? -10.914 -9.185 -2.295 1.00 95.31 157 GLY A N 1
ATOM 1228 C CA . GLY A 1 157 ? -11.557 -7.988 -1.753 1.00 95.31 157 GLY A CA 1
ATOM 1229 C C . GLY A 1 157 ? -12.483 -7.303 -2.748 1.00 95.31 157 GLY A C 1
ATOM 1230 O O . GLY A 1 157 ? -13.563 -6.882 -2.357 1.00 95.31 157 GLY A O 1
ATOM 1231 N N . PHE A 1 158 ? -12.129 -7.233 -4.035 1.00 97.25 158 PHE A N 1
ATOM 1232 C CA . PHE A 1 158 ? -13.048 -6.708 -5.049 1.00 97.25 158 PHE A CA 1
ATOM 1233 C C . PHE A 1 158 ? -14.302 -7.573 -5.169 1.00 97.25 158 PHE A C 1
ATOM 1235 O O . PHE A 1 158 ? -15.407 -7.042 -5.169 1.00 97.25 158 PHE A O 1
ATOM 1242 N N . ALA A 1 159 ? -14.141 -8.897 -5.225 1.00 97.19 159 ALA A N 1
ATOM 1243 C CA . ALA A 1 159 ? -15.259 -9.824 -5.348 1.00 97.19 159 ALA A CA 1
ATOM 1244 C C . ALA A 1 159 ? -16.227 -9.728 -4.157 1.00 97.19 159 ALA A C 1
ATOM 1246 O O . ALA A 1 159 ? -17.432 -9.624 -4.381 1.00 97.19 159 ALA A O 1
ATOM 1247 N N . MET A 1 160 ? -15.709 -9.702 -2.921 1.00 97.81 160 MET A N 1
ATOM 1248 C CA . MET A 1 160 ? -16.530 -9.531 -1.713 1.00 97.81 160 MET A CA 1
ATOM 1249 C C . MET A 1 160 ? -17.315 -8.213 -1.749 1.00 97.81 160 MET A C 1
ATOM 1251 O O . MET A 1 160 ? -18.508 -8.199 -1.469 1.00 97.81 160 MET A O 1
ATOM 1255 N N . GLY A 1 161 ? -16.680 -7.111 -2.159 1.00 97.31 161 GLY A N 1
ATOM 1256 C CA . GLY A 1 161 ? -17.346 -5.810 -2.269 1.00 97.31 161 GLY A CA 1
ATOM 1257 C C . GLY A 1 161 ? -18.438 -5.772 -3.323 1.00 97.31 161 GLY A C 1
ATOM 1258 O O . GLY A 1 161 ? -19.541 -5.322 -3.039 1.00 97.31 161 GLY A O 1
ATOM 1259 N N . ILE A 1 162 ? -18.145 -6.277 -4.527 1.00 97.44 162 ILE A N 1
ATOM 1260 C CA . ILE A 1 162 ? -19.108 -6.323 -5.637 1.00 97.44 162 ILE A CA 1
ATOM 1261 C C . ILE A 1 162 ? -20.348 -7.115 -5.219 1.00 97.44 162 ILE A C 1
ATOM 1263 O O . ILE A 1 162 ? -21.470 -6.663 -5.435 1.00 97.44 162 ILE A O 1
ATOM 1267 N N . LYS A 1 163 ? -20.156 -8.283 -4.598 1.00 97.44 163 LYS A N 1
ATOM 1268 C CA . LYS A 1 163 ? -21.263 -9.119 -4.119 1.00 97.44 163 LYS A CA 1
ATOM 1269 C C . LYS A 1 163 ? -22.061 -8.459 -2.998 1.00 97.44 163 LYS A C 1
ATOM 1271 O O . LYS A 1 163 ? -23.279 -8.589 -2.977 1.00 97.44 163 LYS A O 1
ATOM 1276 N N . ALA A 1 164 ? -21.382 -7.751 -2.098 1.00 97.56 164 ALA A N 1
ATOM 1277 C CA . ALA A 1 164 ? -22.008 -7.020 -1.003 1.00 97.56 164 ALA A CA 1
ATOM 1278 C C . ALA A 1 164 ? -22.735 -5.737 -1.455 1.00 97.56 164 ALA A C 1
ATOM 1280 O O . ALA A 1 164 ? -23.436 -5.128 -0.653 1.00 97.56 164 ALA A O 1
ATOM 1281 N N . GLY A 1 165 ? -22.589 -5.324 -2.721 1.00 96.88 165 GLY A N 1
ATOM 1282 C CA . GLY A 1 165 ? -23.230 -4.126 -3.269 1.00 96.88 165 GLY A CA 1
ATOM 1283 C C . GLY A 1 165 ? -22.422 -2.835 -3.100 1.00 96.88 165 GLY A C 1
ATOM 1284 O O . GLY A 1 165 ? -22.973 -1.748 -3.255 1.00 96.88 165 GLY A O 1
ATOM 1285 N N . ALA A 1 166 ? -21.123 -2.926 -2.801 1.00 97.56 166 ALA A N 1
ATOM 1286 C CA . ALA A 1 166 ? -20.257 -1.757 -2.744 1.00 97.56 166 ALA A CA 1
ATOM 1287 C C . ALA A 1 166 ? -20.042 -1.175 -4.149 1.00 97.56 166 ALA A C 1
ATOM 1289 O O . ALA A 1 166 ? -19.760 -1.903 -5.105 1.00 97.56 166 ALA A O 1
ATOM 1290 N N . GLU A 1 167 ? -20.140 0.147 -4.271 1.00 98.25 167 GLU A N 1
ATOM 1291 C CA . GLU A 1 167 ? -19.908 0.838 -5.534 1.00 98.25 167 GLU A CA 1
ATOM 1292 C C . GLU A 1 167 ? -18.433 0.734 -5.949 1.00 98.25 167 GLU A C 1
ATOM 1294 O O . GLU A 1 167 ? -17.517 0.834 -5.128 1.00 98.25 167 GLU A O 1
ATOM 1299 N N . MET A 1 168 ? -18.204 0.542 -7.247 1.00 96.88 168 MET A N 1
ATOM 1300 C CA . MET A 1 168 ? -16.881 0.426 -7.857 1.00 96.88 168 MET A CA 1
ATOM 1301 C C . MET A 1 168 ? -16.634 1.613 -8.785 1.00 96.88 168 MET A C 1
ATOM 1303 O O . MET A 1 168 ? -17.560 2.158 -9.378 1.00 96.88 168 MET A O 1
ATOM 1307 N N . THR A 1 169 ? -15.373 1.984 -8.971 1.00 94.94 169 THR A N 1
ATOM 1308 C CA . THR A 1 169 ? -14.971 3.098 -9.826 1.00 94.94 169 THR A CA 1
ATOM 1309 C C . THR A 1 169 ? -13.760 2.741 -10.677 1.00 94.94 169 THR A C 1
ATOM 1311 O O . THR A 1 169 ? -12.822 2.081 -10.216 1.00 94.94 169 THR A O 1
ATOM 1314 N N . THR A 1 170 ? -13.762 3.199 -11.932 1.00 92.12 170 THR A N 1
ATOM 1315 C CA . THR A 1 170 ? -12.643 3.081 -12.888 1.00 92.12 170 THR A CA 1
ATOM 1316 C C . THR A 1 170 ? -12.096 1.654 -13.040 1.00 92.12 170 THR A C 1
ATOM 1318 O O . THR A 1 170 ? -10.892 1.433 -13.187 1.00 92.12 170 THR A O 1
ATOM 1321 N N . PHE A 1 171 ? -12.964 0.643 -12.964 1.00 92.56 171 PHE A N 1
ATOM 1322 C CA . PHE A 1 171 ? -12.576 -0.773 -13.016 1.00 92.56 171 PHE A CA 1
ATOM 1323 C C . PHE A 1 171 ? -12.056 -1.202 -14.401 1.00 92.56 171 PHE A C 1
ATOM 1325 O O . PHE A 1 171 ? -11.336 -2.189 -14.541 1.00 92.56 171 PHE A O 1
ATOM 1332 N N . GLU A 1 172 ? -12.381 -0.425 -15.430 1.00 91.62 172 GLU A N 1
ATOM 1333 C CA . GLU A 1 172 ? -11.853 -0.511 -16.787 1.00 91.62 172 GLU A CA 1
ATOM 1334 C C . GLU A 1 172 ? -10.389 -0.047 -16.902 1.00 91.62 172 GLU A C 1
ATOM 1336 O O . GLU A 1 172 ? -9.695 -0.430 -17.851 1.00 91.62 172 GLU A O 1
ATOM 1341 N N . MET A 1 173 ? -9.892 0.737 -15.933 1.00 90.69 173 MET A N 1
ATOM 1342 C CA . MET A 1 173 ? -8.535 1.295 -15.917 1.00 90.69 173 MET A CA 1
ATOM 1343 C C . MET A 1 173 ? -7.494 0.258 -15.469 1.00 90.69 173 MET A C 1
ATOM 1345 O O . MET A 1 173 ? -6.852 0.381 -14.432 1.00 90.69 173 MET A O 1
ATOM 1349 N N . ARG A 1 174 ? -7.297 -0.780 -16.278 1.00 92.88 174 ARG A N 1
ATOM 1350 C CA . ARG A 1 174 ? -6.278 -1.811 -16.035 1.00 92.88 174 ARG A CA 1
ATOM 1351 C C . ARG A 1 174 ? -4.853 -1.261 -16.122 1.00 92.88 174 ARG A C 1
ATOM 1353 O O . ARG A 1 174 ? -4.551 -0.399 -16.949 1.00 92.88 174 ARG A O 1
ATOM 1360 N N . PHE A 1 175 ? -3.943 -1.854 -15.358 1.00 90.69 175 PHE A N 1
ATOM 1361 C CA . PHE A 1 175 ? -2.516 -1.584 -15.468 1.00 90.69 175 PHE A CA 1
ATOM 1362 C C . PHE A 1 175 ? -1.826 -2.627 -16.344 1.00 90.69 175 PHE A C 1
ATOM 1364 O O . PHE A 1 175 ? -1.975 -3.827 -16.125 1.00 90.69 175 PHE A O 1
ATOM 1371 N N . ILE A 1 176 ? -1.035 -2.164 -17.309 1.00 93.00 176 ILE A N 1
ATOM 1372 C CA . ILE A 1 176 ? -0.140 -2.999 -18.112 1.00 93.00 176 ILE A CA 1
ATOM 1373 C C . ILE A 1 176 ? 1.276 -2.489 -17.873 1.00 93.00 176 ILE A C 1
ATOM 1375 O O . ILE A 1 176 ? 1.603 -1.346 -18.189 1.00 93.00 176 ILE A O 1
ATOM 1379 N N . ALA A 1 177 ? 2.126 -3.327 -17.293 1.00 88.94 177 ALA A N 1
ATOM 1380 C CA . ALA A 1 177 ? 3.494 -2.952 -16.980 1.00 88.94 177 ALA A CA 1
ATOM 1381 C C . ALA A 1 177 ? 4.401 -3.164 -18.200 1.00 88.94 177 ALA A C 1
ATOM 1383 O O . ALA A 1 177 ? 4.463 -4.280 -18.710 1.00 88.94 177 ALA A O 1
ATOM 1384 N N . LEU A 1 178 ? 5.152 -2.139 -18.620 1.00 92.12 178 LEU A N 1
ATOM 1385 C CA . LEU A 1 178 ? 6.269 -2.296 -19.564 1.00 92.12 178 LEU A CA 1
ATOM 1386 C C . LEU A 1 178 ? 7.490 -2.853 -18.824 1.00 92.12 178 LEU A C 1
ATOM 1388 O O . LEU A 1 178 ? 8.025 -2.182 -17.928 1.00 92.12 178 LEU A O 1
ATOM 1392 N N . ARG A 1 179 ? 7.924 -4.069 -19.149 1.00 91.44 179 ARG A N 1
ATOM 1393 C CA . ARG A 1 179 ? 8.979 -4.787 -18.417 1.00 91.44 179 ARG A CA 1
ATOM 1394 C C . ARG A 1 179 ? 10.009 -5.395 -19.359 1.00 91.44 179 ARG A C 1
ATOM 1396 O O . ARG A 1 179 ? 9.768 -5.496 -20.557 1.00 91.44 179 ARG A O 1
ATOM 1403 N N . CYS A 1 180 ? 11.161 -5.774 -18.808 1.00 92.00 180 CYS A N 1
ATOM 1404 C CA . CYS A 1 180 ? 12.126 -6.582 -19.548 1.00 92.00 180 CYS A CA 1
ATOM 1405 C C . CYS A 1 180 ? 11.489 -7.943 -19.847 1.00 92.00 180 CYS A C 1
ATOM 1407 O O . CYS A 1 180 ? 10.961 -8.592 -18.936 1.00 92.00 180 CYS A O 1
ATOM 1409 N N . LYS A 1 181 ? 11.529 -8.352 -21.113 1.00 90.19 181 LYS A N 1
ATOM 1410 C CA . LYS A 1 181 ? 10.914 -9.588 -21.591 1.00 90.19 181 LYS A CA 1
ATOM 1411 C C . LYS A 1 181 ? 11.495 -10.816 -20.885 1.00 90.19 181 LYS A C 1
ATOM 1413 O O . LYS A 1 181 ? 12.696 -10.871 -20.587 1.00 90.19 181 LYS A O 1
ATOM 1418 N N . ASP A 1 182 ? 10.630 -11.792 -20.613 1.00 85.69 182 ASP A N 1
ATOM 1419 C CA . ASP A 1 182 ? 10.867 -13.056 -19.885 1.00 85.69 182 ASP A CA 1
ATOM 1420 C C . ASP A 1 182 ? 11.170 -12.926 -18.381 1.00 85.69 182 ASP A C 1
ATOM 1422 O O . ASP A 1 182 ? 10.779 -13.772 -17.570 1.00 85.69 182 ASP A O 1
ATOM 1426 N N . THR A 1 183 ? 11.899 -11.886 -17.978 1.00 87.06 183 THR A N 1
ATOM 1427 C CA . THR A 1 183 ? 12.360 -11.697 -16.592 1.00 87.06 183 THR A CA 1
ATOM 1428 C C . THR A 1 183 ? 11.414 -10.832 -15.775 1.00 87.06 183 THR A C 1
ATOM 1430 O O . THR A 1 183 ? 11.523 -10.810 -14.548 1.00 87.06 183 THR A O 1
ATOM 1433 N N . ILE A 1 184 ? 10.522 -10.094 -16.447 1.00 86.81 184 ILE A N 1
ATOM 1434 C CA . ILE A 1 184 ? 9.613 -9.096 -15.867 1.00 86.81 184 ILE A CA 1
ATOM 1435 C C . ILE A 1 184 ? 10.397 -8.019 -15.078 1.00 86.81 184 ILE A C 1
ATOM 1437 O O . ILE A 1 184 ? 9.927 -7.386 -14.132 1.00 86.81 184 ILE A O 1
ATOM 1441 N N . SER A 1 185 ? 11.635 -7.801 -15.530 1.00 86.50 185 SER A N 1
ATOM 1442 C CA . SER A 1 185 ? 12.621 -6.823 -15.071 1.00 86.50 185 SER A CA 1
ATOM 1443 C C . SER A 1 185 ? 12.035 -5.407 -14.893 1.00 86.50 185 SER A C 1
ATOM 1445 O O . SER A 1 185 ? 11.383 -4.965 -15.848 1.00 86.50 185 SER A O 1
ATOM 1447 N N . PRO A 1 186 ? 12.242 -4.610 -13.812 1.00 82.75 186 PRO A N 1
ATOM 1448 C CA . PRO A 1 186 ? 11.822 -3.210 -13.855 1.00 82.75 186 PRO A CA 1
ATOM 1449 C C . PRO A 1 186 ? 12.670 -2.429 -14.865 1.00 82.75 186 PRO A C 1
ATOM 1451 O O . PRO A 1 186 ? 13.877 -2.284 -14.697 1.00 82.75 186 PRO A O 1
ATOM 1454 N N . THR A 1 187 ? 12.027 -1.863 -15.881 1.00 88.88 187 THR A N 1
ATOM 1455 C CA . THR A 1 187 ? 12.657 -1.084 -16.966 1.00 88.88 187 THR A CA 1
ATOM 1456 C C . THR A 1 187 ? 13.234 0.250 -16.502 1.00 88.88 187 THR A C 1
ATOM 1458 O O . THR A 1 187 ? 14.222 0.734 -17.047 1.00 88.88 187 THR A O 1
ATOM 1461 N N . GLY A 1 188 ? 12.670 0.833 -15.440 1.00 79.12 188 GLY A N 1
ATOM 1462 C CA . GLY A 1 188 ? 13.133 2.106 -14.885 1.00 79.12 188 GLY A CA 1
ATOM 1463 C C . GLY A 1 188 ? 14.572 2.077 -14.359 1.00 79.12 188 GLY A C 1
ATOM 1464 O O . GLY A 1 188 ? 15.175 3.136 -14.218 1.00 79.12 188 GLY A O 1
ATOM 1465 N N . THR A 1 189 ? 15.132 0.902 -14.058 1.00 79.31 189 THR A N 1
ATOM 1466 C CA . THR A 1 189 ? 16.541 0.761 -13.651 1.00 79.31 189 THR A CA 1
ATOM 1467 C C . THR A 1 189 ? 17.489 0.964 -14.831 1.00 79.31 189 THR A C 1
ATOM 1469 O O . THR A 1 189 ? 18.507 1.622 -14.668 1.00 79.31 189 THR A O 1
ATOM 1472 N N . LEU A 1 190 ? 17.114 0.506 -16.026 1.00 84.62 190 LEU A N 1
ATOM 1473 C CA . LEU A 1 190 ? 17.864 0.747 -17.262 1.00 84.62 190 LEU A CA 1
ATOM 1474 C C . LEU A 1 190 ? 17.682 2.194 -17.730 1.00 84.62 190 LEU A C 1
ATOM 1476 O O . LEU A 1 190 ? 18.651 2.938 -17.857 1.00 84.62 190 LEU A O 1
ATOM 1480 N N . ALA A 1 191 ? 16.427 2.623 -17.888 1.00 82.50 191 ALA A N 1
ATOM 1481 C CA . ALA A 1 191 ? 16.108 3.938 -18.439 1.00 82.50 191 ALA A CA 1
ATOM 1482 C C . ALA A 1 191 ? 16.655 5.092 -17.579 1.00 82.50 191 ALA A C 1
ATOM 1484 O O . ALA A 1 191 ? 17.239 6.031 -18.101 1.00 82.50 191 ALA A O 1
ATOM 1485 N N . GLN A 1 192 ? 16.512 5.027 -16.248 1.00 74.19 192 GLN A N 1
ATOM 1486 C CA . GLN A 1 192 ? 17.000 6.094 -15.357 1.00 74.19 192 GLN A CA 1
ATOM 1487 C C . GLN A 1 192 ? 18.433 5.867 -14.872 1.00 74.19 192 GLN A C 1
ATOM 1489 O O . GLN A 1 192 ? 19.090 6.824 -14.475 1.00 74.19 192 GLN A O 1
ATOM 1494 N N . GLY A 1 193 ? 18.892 4.613 -14.817 1.00 73.38 193 GLY A N 1
ATOM 1495 C CA . GLY A 1 193 ? 20.215 4.280 -14.289 1.00 73.38 193 GLY A CA 1
ATOM 1496 C C . GLY A 1 193 ? 21.329 4.550 -15.290 1.00 73.38 193 GLY A C 1
ATOM 1497 O O . GLY A 1 193 ? 22.369 5.076 -14.905 1.00 73.38 193 GLY A O 1
ATOM 1498 N N . VAL A 1 194 ? 21.101 4.226 -16.567 1.00 84.62 194 VAL A N 1
ATOM 1499 C CA . VAL A 1 194 ? 22.102 4.407 -17.632 1.00 84.62 194 VAL A CA 1
ATOM 1500 C C . VAL A 1 194 ? 21.616 5.269 -18.794 1.00 84.62 194 VAL A C 1
ATOM 1502 O O . VAL A 1 194 ? 22.361 5.451 -19.749 1.00 84.62 194 VAL A O 1
ATOM 1505 N N . GLY A 1 195 ? 20.402 5.824 -18.715 1.00 85.25 195 GLY A N 1
ATOM 1506 C CA . GLY A 1 195 ? 19.846 6.643 -19.793 1.00 85.25 195 GLY A CA 1
ATOM 1507 C C . GLY A 1 195 ? 19.425 5.827 -21.015 1.00 85.25 195 GLY A C 1
ATOM 1508 O O . GLY A 1 195 ? 19.435 6.363 -22.114 1.00 85.25 195 GLY A O 1
ATOM 1509 N N . ALA A 1 196 ? 19.102 4.539 -20.843 1.00 90.31 196 ALA A N 1
ATOM 1510 C CA . ALA A 1 196 ? 18.749 3.667 -21.960 1.00 90.31 196 ALA A CA 1
ATOM 1511 C C . ALA A 1 196 ? 17.466 4.146 -22.661 1.00 90.31 196 ALA A C 1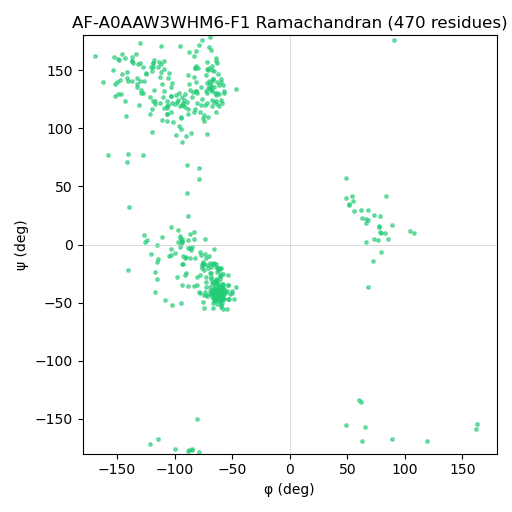
ATOM 1513 O O . ALA A 1 196 ? 16.398 4.206 -22.042 1.00 90.31 196 ALA A O 1
ATOM 1514 N N . GLU A 1 197 ? 17.583 4.447 -23.951 1.00 91.88 197 GLU A N 1
ATOM 1515 C CA . GLU A 1 197 ? 16.486 4.881 -24.818 1.00 91.88 197 GLU A CA 1
ATOM 1516 C C . GLU A 1 197 ? 15.677 3.685 -25.333 1.00 91.88 197 GLU A C 1
ATOM 1518 O O . GLU A 1 197 ? 16.198 2.575 -25.485 1.00 91.88 197 GLU A O 1
ATOM 1523 N N . GLN A 1 198 ? 14.393 3.910 -25.622 1.00 94.81 198 GLN A N 1
ATOM 1524 C CA . GLN A 1 198 ? 13.546 2.905 -26.266 1.00 94.81 198 GLN A CA 1
ATOM 1525 C C . GLN A 1 198 ? 13.751 2.907 -27.783 1.00 94.81 198 GLN A C 1
ATOM 1527 O O . GLN A 1 198 ? 13.415 3.888 -28.454 1.00 94.81 198 GLN A O 1
ATOM 1532 N N . VAL A 1 199 ? 14.245 1.786 -28.316 1.00 96.12 199 VAL A N 1
ATOM 1533 C CA . VAL A 1 199 ? 14.540 1.598 -29.745 1.00 96.12 199 VAL A CA 1
ATOM 1534 C C . VAL A 1 199 ? 13.821 0.379 -30.320 1.00 96.12 199 VAL A C 1
ATOM 1536 O O . VAL A 1 199 ? 13.566 -0.599 -29.611 1.00 96.12 199 VAL A O 1
ATOM 1539 N N . ASN A 1 200 ? 13.436 0.442 -31.591 1.00 97.06 200 ASN A N 1
ATOM 1540 C CA . ASN A 1 200 ? 12.800 -0.670 -32.303 1.00 97.06 200 ASN A CA 1
ATOM 1541 C C . ASN A 1 200 ? 13.854 -1.593 -32.961 1.00 97.06 200 ASN A C 1
ATOM 1543 O O . ASN A 1 200 ? 15.058 -1.374 -32.811 1.00 97.06 200 ASN A O 1
ATOM 1547 N N . ALA A 1 201 ? 13.429 -2.626 -33.693 1.00 96.50 201 ALA A N 1
ATOM 1548 C CA . ALA A 1 201 ? 14.341 -3.589 -34.321 1.00 96.50 201 ALA A CA 1
ATOM 1549 C C . ALA A 1 201 ? 15.206 -2.987 -35.442 1.00 96.50 201 ALA A C 1
ATOM 1551 O O . ALA A 1 201 ? 16.217 -3.572 -35.823 1.00 96.50 201 ALA A O 1
ATOM 1552 N N . LEU A 1 202 ? 14.825 -1.816 -35.960 1.00 95.50 202 LEU A N 1
ATOM 1553 C CA . LEU A 1 202 ? 15.592 -1.056 -36.948 1.00 95.50 202 LEU A CA 1
ATOM 1554 C C . LEU A 1 202 ? 16.630 -0.128 -36.289 1.00 95.50 202 LEU A C 1
ATOM 1556 O O . LEU A 1 202 ? 17.386 0.540 -36.989 1.00 95.50 202 LEU A O 1
ATOM 1560 N N . GLY A 1 203 ? 16.675 -0.078 -34.952 1.00 93.88 203 GLY A N 1
ATOM 1561 C CA . GLY A 1 203 ? 17.527 0.833 -34.188 1.00 93.88 203 GLY A CA 1
ATOM 1562 C C . GLY A 1 203 ? 16.981 2.261 -34.097 1.00 93.88 203 GLY A C 1
ATOM 1563 O O . GLY A 1 203 ? 17.696 3.151 -33.638 1.00 93.88 203 GLY A O 1
ATOM 1564 N N . GLU A 1 204 ? 15.736 2.492 -34.521 1.00 95.56 204 GLU A N 1
ATOM 1565 C CA . GLU A 1 204 ? 15.096 3.805 -34.473 1.00 95.56 204 GLU A CA 1
ATOM 1566 C C . GLU A 1 204 ? 14.545 4.076 -33.070 1.00 95.56 204 GLU A C 1
ATOM 1568 O O . GLU A 1 204 ? 13.845 3.240 -32.486 1.00 95.56 204 GLU A O 1
ATOM 1573 N N . GLU A 1 205 ? 14.827 5.263 -32.535 1.00 95.44 205 GLU A N 1
ATOM 1574 C CA . GLU A 1 205 ? 14.256 5.718 -31.271 1.00 95.44 205 GLU A CA 1
ATOM 1575 C C . GLU A 1 205 ? 12.768 6.060 -31.443 1.00 95.44 205 GLU A C 1
ATOM 1577 O O . GLU A 1 205 ? 12.383 6.811 -32.343 1.00 95.44 205 GLU A O 1
ATOM 1582 N N . TYR A 1 206 ? 11.915 5.539 -30.557 1.00 94.38 206 TYR A N 1
ATOM 1583 C CA . TYR A 1 206 ? 10.468 5.799 -30.592 1.00 94.38 206 TYR A CA 1
ATOM 1584 C C . TYR A 1 206 ? 9.901 6.344 -29.274 1.00 94.38 206 TYR A C 1
ATOM 1586 O O . TYR A 1 206 ? 8.695 6.584 -29.180 1.00 94.38 206 TYR A O 1
ATOM 1594 N N . GLN A 1 207 ? 10.748 6.574 -28.266 1.00 85.94 207 GLN A N 1
ATOM 1595 C CA . GLN A 1 207 ? 10.347 6.941 -26.903 1.00 85.94 207 GLN A CA 1
ATOM 1596 C C . GLN A 1 207 ? 9.359 8.112 -26.838 1.00 85.94 207 GLN A C 1
ATOM 1598 O O . GLN A 1 207 ? 8.409 8.067 -26.061 1.00 85.94 207 GLN A O 1
ATOM 1603 N N . TYR A 1 208 ? 9.572 9.148 -27.651 1.00 88.56 208 TYR A N 1
ATOM 1604 C CA . TYR A 1 208 ? 8.750 10.362 -27.646 1.00 88.56 208 TYR A CA 1
ATOM 1605 C C . TYR A 1 208 ? 7.700 10.406 -28.762 1.00 88.56 208 TYR A C 1
ATOM 1607 O O . TYR A 1 208 ? 6.836 11.280 -28.753 1.00 88.56 208 TYR A O 1
ATOM 1615 N N . LYS A 1 209 ? 7.726 9.447 -29.697 1.00 92.94 209 LYS A N 1
ATOM 1616 C CA . LYS A 1 209 ? 6.825 9.396 -30.861 1.00 92.94 209 LYS A CA 1
ATOM 1617 C C . LYS A 1 209 ? 5.352 9.254 -30.466 1.00 92.94 209 LYS A C 1
ATOM 1619 O O . LYS A 1 209 ? 4.482 9.779 -31.152 1.00 92.94 209 LYS A O 1
ATOM 1624 N N . TYR A 1 210 ? 5.079 8.555 -29.365 1.00 91.38 210 TYR A N 1
ATOM 1625 C CA . TYR A 1 210 ? 3.724 8.223 -28.908 1.00 91.38 210 TYR A CA 1
ATOM 1626 C C . TYR A 1 210 ? 3.310 8.958 -27.627 1.00 91.38 210 TYR A C 1
ATOM 1628 O O . TYR A 1 210 ? 2.247 8.679 -27.076 1.00 91.38 210 TYR A O 1
ATOM 1636 N N . GLY A 1 211 ? 4.146 9.889 -27.158 1.00 88.94 211 GLY A N 1
ATOM 1637 C CA . GLY A 1 211 ? 4.031 10.512 -25.844 1.00 88.94 211 GLY A CA 1
ATOM 1638 C C . GLY A 1 211 ? 4.807 9.762 -24.755 1.00 88.94 211 GLY A C 1
ATOM 1639 O O . GLY A 1 211 ? 5.426 8.730 -25.003 1.00 88.94 211 GLY A O 1
ATOM 1640 N N . ASN A 1 212 ? 4.822 10.316 -23.541 1.00 85.06 212 ASN A N 1
ATOM 1641 C CA . ASN A 1 212 ? 5.714 9.886 -22.460 1.00 85.06 212 ASN A CA 1
ATOM 1642 C C . ASN A 1 212 ? 4.992 9.538 -21.143 1.00 85.06 212 ASN A C 1
ATOM 1644 O O . ASN A 1 212 ? 5.654 9.302 -20.129 1.00 85.06 212 ASN A O 1
ATOM 1648 N N . THR A 1 213 ? 3.656 9.491 -21.115 1.00 85.62 213 THR A N 1
ATOM 1649 C CA . THR A 1 213 ? 2.927 8.947 -19.954 1.00 85.62 213 THR A CA 1
ATOM 1650 C C . THR A 1 213 ? 3.143 7.440 -19.832 1.00 85.62 213 THR A C 1
ATOM 1652 O O . THR A 1 213 ? 3.667 6.775 -20.734 1.00 85.62 213 THR A O 1
ATOM 1655 N N . THR A 1 214 ? 2.762 6.865 -18.692 1.00 83.44 214 THR A N 1
ATOM 1656 C CA . THR A 1 214 ? 2.942 5.428 -18.457 1.00 83.44 214 THR A CA 1
ATOM 1657 C C . THR A 1 214 ? 2.202 4.566 -19.480 1.00 83.44 214 THR A C 1
ATOM 1659 O O . THR A 1 214 ? 2.793 3.620 -20.007 1.00 83.44 214 THR A O 1
ATOM 1662 N N . ALA A 1 215 ? 0.964 4.929 -19.821 1.00 87.94 215 ALA A N 1
ATOM 1663 C CA . ALA A 1 215 ? 0.176 4.236 -20.836 1.00 87.94 215 ALA A CA 1
ATOM 1664 C C . ALA A 1 215 ? 0.739 4.438 -22.254 1.00 87.94 215 ALA A C 1
ATOM 1666 O O . ALA A 1 215 ? 0.810 3.484 -23.030 1.00 87.94 215 ALA A O 1
ATOM 1667 N N . GLN A 1 216 ? 1.202 5.650 -22.575 1.00 91.38 216 GLN A N 1
ATOM 1668 C CA . GLN A 1 216 ? 1.754 5.989 -23.891 1.00 91.38 216 GLN A CA 1
ATOM 1669 C C . GLN A 1 216 ? 3.029 5.206 -24.219 1.00 91.38 216 GLN A C 1
ATOM 1671 O O . GLN A 1 216 ? 3.174 4.732 -25.343 1.00 91.38 216 GLN A O 1
ATOM 1676 N N . ARG A 1 217 ? 3.919 4.988 -23.239 1.00 90.75 217 ARG A N 1
ATOM 1677 C CA . ARG A 1 217 ? 5.131 4.173 -23.448 1.00 90.75 217 ARG A CA 1
ATOM 1678 C C . ARG A 1 217 ? 4.791 2.726 -23.819 1.00 90.75 217 ARG A C 1
ATOM 1680 O O . ARG A 1 217 ? 5.328 2.205 -24.788 1.00 90.75 217 ARG A O 1
ATOM 1687 N N . VAL A 1 218 ? 3.856 2.100 -23.096 1.00 92.25 218 VAL A N 1
ATOM 1688 C CA . VAL A 1 218 ? 3.372 0.741 -23.417 1.00 92.25 218 VAL A CA 1
ATOM 1689 C C . VAL A 1 218 ? 2.706 0.719 -24.793 1.00 92.25 218 VAL A C 1
ATOM 1691 O O . VAL A 1 218 ? 2.989 -0.162 -25.602 1.00 92.25 218 VAL A O 1
ATOM 1694 N N . TYR A 1 219 ? 1.840 1.697 -25.070 1.00 93.44 219 TYR A N 1
ATOM 1695 C CA . TYR A 1 219 ? 1.167 1.830 -26.359 1.00 93.44 219 TYR A CA 1
ATOM 1696 C C . TYR A 1 219 ? 2.168 1.944 -27.514 1.00 93.44 219 TYR A C 1
ATOM 1698 O O . TYR A 1 219 ? 1.997 1.262 -28.521 1.00 93.44 219 TYR A O 1
ATOM 1706 N N . GLY A 1 220 ? 3.235 2.729 -27.348 1.00 95.12 220 GLY A N 1
ATOM 1707 C CA . GLY A 1 220 ? 4.308 2.857 -28.329 1.00 95.12 220 GLY A CA 1
ATOM 1708 C C . GLY A 1 220 ? 4.986 1.523 -28.633 1.00 95.12 220 GLY A C 1
ATOM 1709 O O . GLY A 1 220 ? 5.044 1.127 -29.794 1.00 95.12 220 GLY A O 1
ATOM 1710 N N . THR A 1 221 ? 5.402 0.776 -27.607 1.00 95.19 221 THR A N 1
ATOM 1711 C CA . THR A 1 221 ? 6.001 -0.562 -27.774 1.00 95.19 221 THR A CA 1
ATOM 1712 C C . THR A 1 221 ? 5.063 -1.533 -28.506 1.00 95.19 221 THR A C 1
ATOM 1714 O O . THR A 1 221 ? 5.481 -2.261 -29.412 1.00 95.19 221 THR A O 1
ATOM 1717 N N . VAL A 1 222 ? 3.771 -1.527 -28.160 1.00 93.69 222 VAL A N 1
ATOM 1718 C CA . VAL A 1 222 ? 2.761 -2.367 -28.826 1.00 93.69 222 VAL A CA 1
AT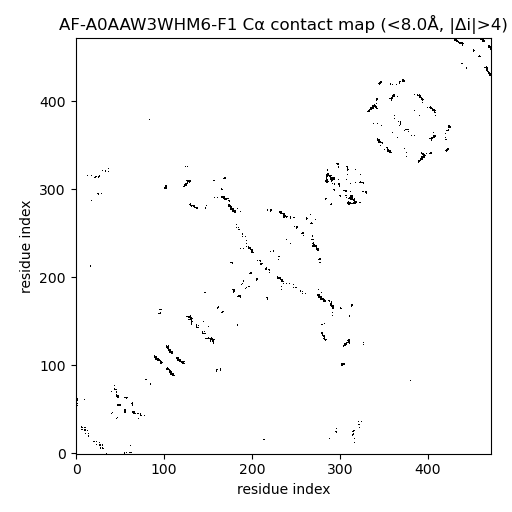OM 1719 C C . VAL A 1 222 ? 2.569 -1.943 -30.285 1.00 93.69 222 VAL A C 1
ATOM 1721 O O . VAL A 1 222 ? 2.506 -2.799 -31.166 1.00 93.69 222 VAL A O 1
ATOM 1724 N N . LYS A 1 223 ? 2.507 -0.638 -30.567 1.00 96.00 223 LYS A N 1
ATOM 1725 C CA . LYS A 1 223 ? 2.347 -0.107 -31.926 1.00 96.00 223 LYS A CA 1
ATOM 1726 C C . LYS A 1 223 ? 3.533 -0.413 -32.826 1.00 96.00 223 LYS A C 1
ATOM 1728 O O . LYS A 1 223 ? 3.317 -0.891 -33.933 1.00 96.00 223 LYS A O 1
ATOM 1733 N N . GLU A 1 224 ? 4.760 -0.213 -32.349 1.00 97.25 224 GLU A N 1
ATOM 1734 C CA . GLU A 1 224 ? 5.969 -0.586 -33.093 1.00 97.25 224 GLU A CA 1
ATOM 1735 C C . GLU A 1 224 ? 5.955 -2.076 -33.466 1.00 97.25 224 GLU A C 1
ATOM 1737 O O . GLU A 1 224 ? 6.240 -2.433 -34.609 1.00 97.25 224 GLU A O 1
ATOM 1742 N N . THR A 1 225 ? 5.531 -2.944 -32.543 1.00 93.38 225 THR A N 1
ATOM 1743 C CA . THR A 1 225 ? 5.406 -4.386 -32.803 1.00 93.38 225 THR A CA 1
ATOM 1744 C C . THR A 1 225 ? 4.325 -4.698 -33.843 1.00 93.38 225 THR A C 1
ATOM 1746 O O . THR A 1 225 ? 4.587 -5.430 -34.795 1.00 93.38 225 THR A O 1
ATOM 1749 N N . LEU A 1 226 ? 3.123 -4.127 -33.704 1.00 94.75 226 LEU A N 1
ATOM 1750 C CA . LEU A 1 226 ? 2.006 -4.348 -34.636 1.00 94.75 226 LEU A CA 1
ATOM 1751 C C . LEU A 1 226 ? 2.290 -3.833 -36.050 1.00 94.75 226 LEU A C 1
ATOM 1753 O O . LEU A 1 226 ? 1.776 -4.381 -37.020 1.00 94.75 226 LEU A O 1
ATOM 1757 N N . GLU A 1 227 ? 3.104 -2.789 -36.171 1.00 96.62 227 GLU A N 1
ATOM 1758 C CA . GLU A 1 227 ? 3.510 -2.214 -37.453 1.00 96.62 227 GLU A CA 1
ATOM 1759 C C . GLU A 1 227 ? 4.740 -2.916 -38.059 1.00 96.62 227 GLU A C 1
ATOM 1761 O O . GLU A 1 227 ? 5.293 -2.445 -39.051 1.00 96.62 227 GLU A O 1
ATOM 1766 N N . GLY A 1 228 ? 5.168 -4.047 -37.483 1.00 96.56 228 GLY A N 1
ATOM 1767 C CA . GLY A 1 228 ? 6.251 -4.878 -38.010 1.00 96.56 228 GLY A CA 1
ATOM 1768 C C . GLY A 1 228 ? 7.658 -4.340 -37.744 1.00 96.56 228 GLY A C 1
ATOM 1769 O O . GLY A 1 228 ? 8.603 -4.798 -38.379 1.00 96.56 228 GLY A O 1
ATOM 1770 N N . ARG A 1 229 ? 7.808 -3.378 -36.824 1.00 97.06 229 ARG A N 1
ATOM 1771 C CA . ARG A 1 229 ? 9.102 -2.793 -36.420 1.00 97.06 229 ARG A CA 1
ATOM 1772 C C . ARG A 1 229 ? 9.615 -3.318 -35.078 1.00 97.06 229 ARG A C 1
ATOM 1774 O O . ARG A 1 229 ? 10.713 -2.959 -34.663 1.00 97.06 229 ARG A O 1
ATOM 1781 N N . GLY A 1 230 ? 8.839 -4.159 -34.394 1.00 95.19 230 GLY A N 1
ATOM 1782 C CA . GLY A 1 230 ? 9.321 -4.926 -33.243 1.00 95.19 230 GLY A CA 1
ATOM 1783 C C . GLY A 1 230 ? 10.311 -6.028 -33.659 1.00 95.19 230 GLY A C 1
ATOM 1784 O O . GLY A 1 230 ? 10.426 -6.326 -34.850 1.00 95.19 230 GLY A O 1
ATOM 1785 N N . PRO A 1 231 ? 10.994 -6.688 -32.707 1.00 96.00 231 PRO A N 1
ATOM 1786 C CA . PRO A 1 231 ? 10.970 -6.469 -31.254 1.00 96.00 231 PRO A CA 1
ATOM 1787 C C . PRO A 1 231 ? 11.506 -5.098 -30.812 1.00 96.00 231 PRO A C 1
ATOM 1789 O O . PRO A 1 231 ? 12.202 -4.407 -31.551 1.00 96.00 231 PRO A O 1
ATOM 1792 N N . CYS A 1 232 ? 11.145 -4.692 -29.598 1.00 97.06 232 CYS A N 1
ATOM 1793 C CA . CYS A 1 232 ? 11.520 -3.404 -29.022 1.00 97.06 232 CYS A CA 1
ATOM 1794 C C . CYS A 1 232 ? 12.483 -3.584 -27.851 1.00 97.06 232 CYS A C 1
ATOM 1796 O O . CYS A 1 232 ? 12.376 -4.549 -27.099 1.00 97.06 232 CYS A O 1
ATOM 1798 N N . TYR A 1 233 ? 13.374 -2.616 -27.652 1.00 96.62 233 TYR A N 1
ATOM 1799 C CA . TYR A 1 233 ? 14.479 -2.721 -26.708 1.00 96.62 233 TYR A CA 1
ATOM 1800 C C . TYR A 1 233 ? 14.662 -1.455 -25.878 1.00 96.62 233 TYR A C 1
ATOM 1802 O O . TYR A 1 233 ? 14.311 -0.357 -26.307 1.00 96.62 233 TYR A O 1
ATOM 1810 N N . LEU A 1 234 ? 15.281 -1.614 -24.710 1.00 95.81 234 LEU A N 1
ATOM 1811 C CA . LEU A 1 234 ? 16.044 -0.553 -24.063 1.00 95.81 234 LEU A CA 1
ATOM 1812 C C . LEU A 1 234 ? 17.503 -0.681 -24.486 1.00 95.81 234 LEU A C 1
ATOM 1814 O O . LEU A 1 234 ? 18.124 -1.726 -24.270 1.00 95.81 234 LEU A O 1
ATOM 1818 N N . LYS A 1 235 ? 18.032 0.382 -25.095 1.00 94.94 235 LYS A N 1
ATOM 1819 C CA . LYS A 1 235 ? 19.383 0.396 -25.646 1.00 94.94 235 LYS A CA 1
ATOM 1820 C C . LYS A 1 235 ? 20.421 0.493 -24.531 1.00 94.94 235 LYS A C 1
ATOM 1822 O O . LYS A 1 235 ? 20.593 1.545 -23.919 1.00 94.94 235 LYS A O 1
ATOM 1827 N N . THR A 1 236 ? 21.095 -0.615 -24.265 1.00 93.75 236 THR A N 1
ATOM 1828 C CA . THR A 1 236 ? 22.171 -0.732 -23.270 1.00 93.75 236 THR A CA 1
ATOM 1829 C C . THR A 1 236 ? 23.511 -1.052 -23.915 1.00 93.75 236 THR A C 1
ATOM 1831 O O . THR A 1 236 ? 24.550 -0.864 -23.289 1.00 93.75 236 THR A O 1
ATOM 1834 N N . GLU A 1 237 ? 23.509 -1.483 -25.173 1.00 92.88 237 GLU A N 1
ATOM 1835 C CA . GLU A 1 237 ? 24.721 -1.709 -25.940 1.00 92.88 237 GLU A CA 1
ATOM 1836 C C . GLU A 1 237 ? 25.567 -0.430 -26.015 1.00 92.88 237 GLU A C 1
ATOM 1838 O O . GLU A 1 237 ? 25.071 0.654 -26.337 1.00 92.88 237 GLU A O 1
ATOM 1843 N N . GLY A 1 238 ? 26.857 -0.561 -25.701 1.00 89.94 238 GLY A N 1
ATOM 1844 C CA . GLY A 1 238 ? 27.807 0.551 -25.722 1.00 89.94 238 GLY A CA 1
ATOM 1845 C C . GLY A 1 238 ? 27.856 1.402 -24.448 1.00 89.94 238 GLY A C 1
ATOM 1846 O O . GLY A 1 238 ? 28.605 2.382 -24.417 1.00 89.94 238 GLY A O 1
ATOM 1847 N N . ILE A 1 239 ? 27.125 1.047 -23.381 1.00 93.38 239 ILE A N 1
ATOM 1848 C CA . ILE A 1 239 ? 27.346 1.663 -22.060 1.00 93.38 239 ILE A CA 1
ATOM 1849 C C . ILE A 1 239 ? 28.745 1.327 -21.522 1.00 93.38 239 ILE A C 1
ATOM 1851 O O . ILE A 1 239 ? 29.381 0.346 -21.906 1.00 93.38 239 ILE A O 1
ATOM 1855 N N . THR A 1 240 ? 29.241 2.146 -20.596 1.00 93.44 240 THR A N 1
ATOM 1856 C CA . THR A 1 240 ? 30.581 1.954 -20.023 1.00 93.44 240 THR A CA 1
ATOM 1857 C C . THR A 1 240 ? 30.664 0.692 -19.160 1.00 93.44 240 THR A C 1
ATOM 1859 O O . THR A 1 240 ? 29.695 0.306 -18.510 1.00 93.44 240 THR A O 1
ATOM 1862 N N . LYS A 1 241 ? 31.864 0.111 -19.032 1.00 89.88 241 LYS A N 1
ATOM 1863 C CA . LYS A 1 241 ? 32.113 -1.038 -18.141 1.00 89.88 241 LYS A CA 1
ATOM 1864 C C . LYS A 1 241 ? 31.670 -0.793 -16.691 1.00 89.88 241 LYS A C 1
ATOM 1866 O O . LYS A 1 241 ? 31.193 -1.698 -16.020 1.00 89.88 241 LYS A O 1
ATOM 1871 N N . LYS A 1 242 ? 31.799 0.444 -16.204 1.00 90.19 242 LYS A N 1
ATOM 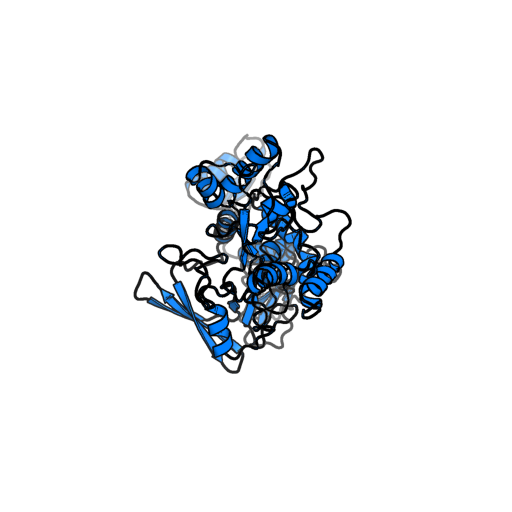1872 C CA . LYS A 1 242 ? 31.316 0.810 -14.869 1.00 90.19 242 LYS A CA 1
ATOM 1873 C C . LYS A 1 242 ? 29.788 0.728 -14.784 1.00 90.19 242 LYS A C 1
ATOM 1875 O O . LYS A 1 242 ? 29.265 0.160 -13.835 1.00 90.19 242 LYS A O 1
ATOM 1880 N N . GLN A 1 243 ? 29.083 1.276 -15.775 1.00 90.06 243 GLN A N 1
ATOM 1881 C CA . GLN A 1 243 ? 27.621 1.197 -15.849 1.00 90.06 243 GLN A CA 1
ATOM 1882 C C . GLN A 1 243 ? 27.132 -0.248 -15.982 1.00 90.06 243 GLN A C 1
ATOM 1884 O O . GLN A 1 243 ? 26.115 -0.592 -15.392 1.00 90.06 243 GLN A O 1
ATOM 1889 N N . ASP A 1 244 ? 27.868 -1.083 -16.713 1.00 91.31 244 ASP A N 1
ATOM 1890 C CA . ASP A 1 244 ? 27.616 -2.518 -16.826 1.00 91.31 244 ASP A CA 1
ATOM 1891 C C . ASP A 1 244 ? 27.652 -3.208 -15.447 1.00 91.31 244 ASP A C 1
ATOM 1893 O O . ASP A 1 244 ? 26.648 -3.770 -15.000 1.00 91.31 244 ASP A O 1
ATOM 1897 N N . GLU A 1 245 ? 28.755 -3.051 -14.705 1.00 89.94 245 GLU A N 1
ATOM 1898 C CA . GLU A 1 245 ? 28.902 -3.603 -13.351 1.00 89.94 245 GLU A CA 1
ATOM 1899 C C . GLU A 1 245 ? 27.850 -3.053 -12.372 1.00 89.94 245 GLU A C 1
ATOM 1901 O O . GLU A 1 245 ? 27.315 -3.792 -11.539 1.00 89.94 245 GLU A O 1
ATOM 1906 N N . ASP A 1 246 ? 27.542 -1.758 -12.460 1.00 86.81 246 ASP A N 1
ATOM 1907 C CA . ASP A 1 246 ? 26.550 -1.103 -11.608 1.00 86.81 246 ASP A CA 1
ATOM 1908 C C . ASP A 1 246 ? 25.127 -1.605 -11.912 1.00 86.81 246 ASP A C 1
ATOM 1910 O O . ASP A 1 246 ? 24.351 -1.844 -10.982 1.00 86.81 246 ASP A O 1
ATOM 1914 N N . LEU A 1 247 ? 24.785 -1.842 -13.185 1.00 88.44 247 LEU A N 1
ATOM 1915 C CA . LEU A 1 247 ? 23.508 -2.445 -13.581 1.00 88.44 247 LEU A CA 1
ATOM 1916 C C . LEU A 1 247 ? 23.392 -3.894 -13.113 1.00 88.44 247 LEU A C 1
ATOM 1918 O O . LEU A 1 247 ? 22.346 -4.273 -12.579 1.00 88.44 247 LEU A O 1
ATOM 1922 N N . MET A 1 248 ? 24.456 -4.686 -13.259 1.00 88.94 248 MET A N 1
ATOM 1923 C CA . MET A 1 248 ? 24.505 -6.066 -12.771 1.00 88.94 248 MET A CA 1
ATOM 1924 C C . MET A 1 248 ? 24.227 -6.128 -11.265 1.00 88.94 248 MET A C 1
ATOM 1926 O O . MET A 1 248 ? 23.380 -6.910 -10.824 1.00 88.94 248 MET A O 1
ATOM 1930 N N . LYS A 1 249 ? 24.876 -5.257 -10.478 1.00 84.12 249 LYS A N 1
ATOM 1931 C CA . LYS A 1 249 ? 24.649 -5.131 -9.027 1.00 84.12 249 LYS A CA 1
ATOM 1932 C C . LYS A 1 249 ? 23.240 -4.638 -8.710 1.00 84.12 249 LYS A C 1
ATOM 1934 O O . LYS A 1 249 ? 22.603 -5.153 -7.793 1.00 84.12 249 LYS A O 1
ATOM 1939 N N . ALA A 1 250 ? 22.735 -3.648 -9.446 1.00 78.94 250 ALA A N 1
ATOM 1940 C CA . ALA A 1 250 ? 21.397 -3.113 -9.226 1.00 78.94 250 ALA A CA 1
ATOM 1941 C C . ALA A 1 250 ? 20.328 -4.197 -9.424 1.00 78.94 250 ALA A C 1
ATOM 1943 O O . ALA A 1 250 ? 19.473 -4.374 -8.555 1.00 78.94 250 ALA A O 1
ATOM 1944 N N . TYR A 1 251 ? 20.403 -4.960 -10.519 1.00 83.50 251 TYR A N 1
ATOM 1945 C CA . TYR A 1 251 ? 19.467 -6.051 -10.785 1.00 83.50 251 TYR A CA 1
ATOM 1946 C C . TYR A 1 251 ? 19.636 -7.228 -9.833 1.00 83.50 251 TYR A C 1
ATOM 1948 O O . TYR A 1 251 ? 18.625 -7.753 -9.382 1.00 83.50 251 TYR A O 1
ATOM 1956 N N . LEU A 1 252 ? 20.857 -7.575 -9.421 1.00 81.38 252 LEU A N 1
ATOM 1957 C CA . LEU A 1 252 ? 21.064 -8.630 -8.428 1.00 81.38 252 LEU A CA 1
ATOM 1958 C C . LEU A 1 252 ? 20.338 -8.331 -7.105 1.00 81.38 252 LEU A C 1
ATOM 1960 O O . LEU A 1 252 ? 19.828 -9.244 -6.471 1.00 81.38 252 LEU A O 1
ATOM 1964 N N . ASN A 1 253 ? 20.236 -7.059 -6.714 1.00 68.56 253 ASN A N 1
ATOM 1965 C CA . ASN A 1 253 ? 19.551 -6.665 -5.482 1.00 68.56 253 ASN A CA 1
ATOM 1966 C C . ASN A 1 253 ? 18.020 -6.594 -5.605 1.00 68.56 253 ASN A C 1
ATOM 1968 O O . ASN A 1 253 ? 17.329 -6.749 -4.603 1.00 68.56 253 ASN A O 1
ATOM 1972 N N . MET A 1 254 ? 17.471 -6.313 -6.794 1.00 68.69 254 MET A N 1
ATOM 1973 C CA . MET A 1 254 ? 16.027 -6.044 -6.952 1.00 68.69 254 MET A CA 1
ATOM 1974 C C . MET A 1 254 ? 15.266 -7.074 -7.789 1.00 68.69 254 MET A C 1
ATOM 1976 O O . MET A 1 254 ? 14.066 -7.248 -7.605 1.00 68.69 254 MET A O 1
ATOM 1980 N N . SER A 1 255 ? 15.934 -7.704 -8.751 1.00 78.81 255 SER A N 1
ATOM 1981 C CA . SER A 1 255 ? 15.374 -8.724 -9.634 1.00 78.81 255 SER A CA 1
ATOM 1982 C C . SER A 1 255 ? 16.503 -9.589 -10.213 1.00 78.81 255 SER A C 1
ATOM 1984 O O . SER A 1 255 ? 16.885 -9.407 -11.376 1.00 78.81 255 SER A O 1
ATOM 1986 N N . PRO A 1 256 ? 17.043 -10.533 -9.412 1.00 86.12 256 PRO A N 1
ATOM 1987 C CA . PRO A 1 256 ? 18.198 -11.356 -9.783 1.00 86.12 256 PRO A CA 1
ATOM 1988 C C . PRO A 1 256 ? 18.048 -12.092 -11.119 1.00 86.12 256 PRO A C 1
ATOM 1990 O O . PRO A 1 256 ? 19.039 -12.377 -11.784 1.00 86.12 256 PRO A O 1
ATOM 1993 N N . SER A 1 257 ? 16.810 -12.377 -11.533 1.00 87.00 257 SER A N 1
ATOM 1994 C CA . SER A 1 257 ? 16.478 -13.031 -12.802 1.00 87.00 257 SER A CA 1
ATOM 1995 C C . SER A 1 257 ? 17.076 -12.335 -14.027 1.00 87.00 257 SER A C 1
ATOM 1997 O O . SER A 1 257 ? 17.474 -13.021 -14.964 1.00 87.00 257 SER A O 1
ATOM 1999 N N . GLN A 1 258 ? 17.177 -11.001 -14.029 1.00 90.00 258 GLN A N 1
ATOM 2000 C CA . GLN A 1 258 ? 17.774 -10.269 -15.148 1.00 90.00 258 GLN A CA 1
ATOM 2001 C C . GLN A 1 258 ? 19.291 -10.468 -15.208 1.00 90.00 258 GLN A C 1
ATOM 2003 O O . GLN A 1 258 ? 19.829 -10.745 -16.276 1.00 90.00 258 GLN A O 1
ATOM 2008 N N . THR A 1 259 ? 19.963 -10.391 -14.057 1.00 91.06 259 THR A N 1
ATOM 2009 C CA . THR A 1 259 ? 21.397 -10.679 -13.929 1.00 91.06 259 THR A CA 1
ATOM 2010 C C . THR A 1 259 ? 21.709 -12.110 -14.365 1.00 91.06 259 THR A C 1
ATOM 2012 O O . THR A 1 259 ? 22.654 -12.334 -15.116 1.00 91.06 259 THR A O 1
ATOM 2015 N N . LEU A 1 260 ? 20.883 -13.074 -13.952 1.00 90.75 260 LEU A N 1
ATOM 2016 C CA . LEU A 1 260 ? 21.030 -14.475 -14.346 1.00 90.75 260 LEU A CA 1
ATOM 2017 C C . LEU A 1 260 ? 20.845 -14.682 -15.856 1.00 90.75 260 LEU A C 1
ATOM 2019 O O . LEU A 1 260 ? 21.624 -15.424 -16.440 1.00 90.75 260 LEU A O 1
ATOM 2023 N N . LYS A 1 261 ? 19.884 -13.997 -16.494 1.00 89.31 261 LYS A N 1
ATOM 2024 C CA . LYS A 1 261 ? 19.664 -14.070 -17.952 1.00 89.31 261 LYS A CA 1
ATOM 2025 C C . LYS A 1 261 ? 20.887 -13.596 -18.745 1.00 89.31 261 LYS A C 1
ATOM 2027 O O . LYS A 1 261 ? 21.267 -14.233 -19.720 1.00 89.31 261 LYS A O 1
ATOM 2032 N N . TRP A 1 262 ? 21.525 -12.506 -18.318 1.00 91.38 262 TRP A N 1
ATOM 2033 C CA . TRP A 1 262 ? 22.773 -12.033 -18.931 1.00 91.38 262 TRP A CA 1
ATOM 2034 C C . TRP A 1 262 ? 23.909 -13.054 -18.786 1.00 91.38 262 TRP A C 1
ATOM 2036 O O . TRP A 1 262 ? 24.564 -13.397 -19.769 1.00 91.38 262 TRP A O 1
ATOM 2046 N N . ILE A 1 263 ? 24.085 -13.614 -17.583 1.00 90.88 263 ILE A N 1
ATOM 2047 C CA . ILE A 1 263 ? 25.098 -14.648 -17.318 1.00 90.88 263 ILE A CA 1
ATOM 2048 C C . ILE A 1 263 ? 24.851 -15.904 -18.168 1.00 90.88 263 ILE A C 1
ATOM 2050 O O . ILE A 1 263 ? 25.792 -16.426 -18.759 1.00 90.88 263 ILE A O 1
ATOM 2054 N N . GLU A 1 264 ? 23.604 -16.373 -18.255 1.00 90.19 264 GLU A N 1
ATOM 2055 C CA . GLU A 1 264 ? 23.209 -17.543 -19.054 1.00 90.19 264 GLU A CA 1
ATOM 2056 C C . GLU A 1 264 ? 23.499 -17.343 -20.548 1.00 90.19 264 GLU A C 1
ATOM 2058 O O . GLU A 1 264 ? 24.006 -18.249 -21.208 1.00 90.19 264 GLU A O 1
ATOM 2063 N N . ASN A 1 265 ? 23.253 -16.137 -21.063 1.00 87.88 265 ASN A N 1
ATOM 2064 C CA . ASN A 1 265 ? 23.523 -15.783 -22.456 1.00 87.88 265 ASN A CA 1
ATOM 2065 C C . ASN A 1 265 ? 25.007 -15.488 -22.741 1.00 87.88 265 ASN A C 1
ATOM 2067 O O . ASN A 1 265 ? 25.368 -15.270 -23.898 1.00 87.88 265 ASN A O 1
ATOM 2071 N N . GLY A 1 266 ? 25.863 -15.456 -21.713 1.00 90.25 266 GLY A N 1
ATOM 2072 C CA . GLY A 1 266 ? 27.286 -15.145 -21.845 1.00 90.25 266 GLY A CA 1
ATOM 2073 C C . GLY A 1 266 ? 27.579 -13.709 -22.293 1.00 90.25 266 GLY A C 1
ATOM 2074 O O . GLY A 1 266 ? 28.651 -13.468 -22.841 1.00 90.25 266 GLY A O 1
ATOM 2075 N N . LYS A 1 267 ? 26.640 -12.775 -22.086 1.00 88.75 267 LYS A N 1
ATOM 2076 C CA . LYS A 1 267 ? 26.755 -11.363 -22.483 1.00 88.75 267 LYS A CA 1
ATOM 2077 C C . LYS A 1 267 ? 26.421 -10.432 -21.325 1.00 88.75 267 LYS A C 1
ATOM 2079 O O . LYS A 1 267 ? 25.468 -10.685 -20.589 1.00 88.75 267 LYS A O 1
ATOM 2084 N N . GLY A 1 268 ? 27.158 -9.332 -21.197 1.00 88.50 268 GLY A N 1
ATOM 2085 C CA . GLY A 1 268 ? 26.852 -8.271 -20.237 1.00 88.50 268 GLY A CA 1
ATOM 2086 C C . GLY A 1 268 ? 25.770 -7.290 -20.720 1.00 88.50 268 GLY A C 1
ATOM 2087 O O . GLY A 1 268 ? 25.449 -7.245 -21.911 1.00 88.50 268 GLY A O 1
ATOM 2088 N N . PRO A 1 269 ? 25.227 -6.449 -19.820 1.00 90.88 269 PRO A N 1
ATOM 2089 C CA . PRO A 1 269 ? 24.350 -5.329 -20.171 1.00 90.88 269 PRO A CA 1
ATOM 2090 C C . PRO A 1 269 ? 24.858 -4.450 -21.328 1.00 90.88 269 PRO A C 1
ATOM 2092 O O . PRO A 1 269 ? 24.057 -3.966 -22.124 1.00 90.88 269 PRO A O 1
ATOM 2095 N N . SER A 1 270 ? 26.172 -4.236 -21.421 1.00 92.69 270 SER A N 1
ATOM 2096 C CA . SER A 1 270 ? 26.827 -3.416 -22.452 1.00 92.69 270 SER A CA 1
ATOM 2097 C C . SER A 1 270 ? 26.958 -4.078 -23.822 1.00 92.69 270 SER A C 1
ATOM 2099 O O . SER A 1 270 ? 27.315 -3.399 -24.785 1.00 92.69 270 SER A O 1
ATOM 2101 N N . GLU A 1 271 ? 26.644 -5.369 -23.923 1.00 90.25 271 GLU A N 1
ATOM 2102 C CA . GLU A 1 271 ? 26.797 -6.180 -25.137 1.00 90.25 271 GLU A CA 1
ATOM 2103 C C . GLU A 1 271 ? 25.453 -6.661 -25.704 1.00 90.25 271 GLU A C 1
ATOM 2105 O O . GLU A 1 271 ? 25.401 -7.186 -26.818 1.00 90.25 271 GLU A O 1
ATOM 2110 N N . ASP A 1 272 ? 24.365 -6.526 -24.941 1.00 88.06 272 ASP A N 1
ATOM 2111 C CA . ASP A 1 272 ? 23.049 -7.045 -25.310 1.00 88.06 272 ASP A CA 1
ATOM 2112 C C . ASP A 1 272 ? 21.947 -6.073 -24.884 1.00 88.06 272 ASP A C 1
ATOM 2114 O O . ASP A 1 272 ? 21.672 -5.898 -23.692 1.00 88.06 272 ASP A O 1
ATOM 2118 N N . ASN A 1 273 ? 21.305 -5.442 -25.873 1.00 93.50 273 ASN A N 1
ATOM 2119 C CA . ASN A 1 273 ? 20.136 -4.600 -25.635 1.00 93.50 273 ASN A CA 1
ATOM 2120 C C . ASN A 1 273 ? 19.019 -5.424 -24.989 1.00 93.50 273 ASN A C 1
ATOM 2122 O O . ASN A 1 273 ? 18.750 -6.563 -25.372 1.00 93.50 273 ASN A O 1
ATOM 2126 N N . VAL A 1 274 ? 18.320 -4.833 -24.023 1.00 94.38 274 VAL A N 1
ATOM 2127 C CA . VAL A 1 274 ? 17.301 -5.560 -23.263 1.00 94.38 274 VAL A CA 1
ATOM 2128 C C . VAL A 1 274 ? 15.959 -5.453 -23.967 1.00 94.38 274 VAL A C 1
ATOM 2130 O O . VAL A 1 274 ? 15.373 -4.372 -24.012 1.00 94.38 274 VAL A O 1
ATOM 2133 N N . GLU A 1 275 ? 15.455 -6.571 -24.491 1.00 94.69 275 GLU A N 1
ATOM 2134 C CA . GLU A 1 275 ? 14.117 -6.628 -25.088 1.00 94.69 275 GLU A CA 1
ATOM 2135 C C . GLU A 1 275 ? 13.043 -6.292 -24.038 1.00 94.69 275 GLU A C 1
ATOM 2137 O O . GLU A 1 275 ? 13.102 -6.752 -22.890 1.00 94.69 275 GLU A O 1
ATOM 2142 N N . ILE A 1 276 ? 12.060 -5.482 -24.427 1.00 94.88 276 ILE A N 1
ATOM 2143 C CA . ILE A 1 276 ? 10.966 -5.019 -23.574 1.00 94.88 276 ILE A CA 1
ATOM 2144 C C . ILE A 1 276 ? 9.607 -5.342 -24.183 1.00 94.88 276 ILE A C 1
ATOM 2146 O O . ILE A 1 276 ? 9.413 -5.284 -25.394 1.00 94.88 276 ILE A O 1
ATOM 2150 N N . GLU A 1 277 ? 8.641 -5.626 -23.318 1.00 92.69 277 GLU A N 1
ATOM 2151 C CA . GLU A 1 277 ? 7.260 -5.882 -23.714 1.00 92.69 277 GLU A CA 1
ATOM 2152 C C . GLU A 1 277 ? 6.268 -5.423 -22.640 1.00 92.69 277 GLU A C 1
ATOM 2154 O O . GLU A 1 277 ? 6.606 -5.256 -21.460 1.00 92.69 277 GLU A O 1
ATOM 2159 N N . GLY A 1 278 ? 5.023 -5.197 -23.058 1.00 92.00 278 GLY A N 1
ATOM 2160 C CA . GLY A 1 278 ? 3.910 -5.076 -22.126 1.00 92.00 278 GLY A CA 1
ATOM 2161 C C . GLY A 1 278 ? 3.597 -6.438 -21.508 1.00 92.00 278 GLY A C 1
ATOM 2162 O O . GLY A 1 278 ? 3.629 -7.455 -22.191 1.00 92.00 278 GLY A O 1
ATOM 2163 N N . THR A 1 279 ? 3.288 -6.452 -20.219 1.00 91.56 279 THR A N 1
ATOM 2164 C CA . THR A 1 279 ? 2.784 -7.632 -19.491 1.00 91.56 279 THR A CA 1
ATOM 2165 C C . THR A 1 279 ? 1.305 -7.897 -19.796 1.00 91.56 279 THR A C 1
ATOM 2167 O O . THR A 1 279 ? 0.657 -7.132 -20.515 1.00 91.56 279 THR A O 1
ATOM 2170 N N . GLU A 1 280 ? 0.745 -8.982 -19.262 1.00 91.00 280 GLU A N 1
ATOM 2171 C CA . GLU A 1 280 ? -0.706 -9.130 -19.187 1.00 91.00 280 GLU A CA 1
ATOM 2172 C C . GLU A 1 280 ? -1.333 -8.039 -18.288 1.00 91.00 280 GLU A C 1
ATOM 2174 O O . GLU A 1 280 ? -0.650 -7.482 -17.427 1.00 91.00 280 GLU A O 1
ATOM 2179 N N . PRO A 1 281 ? -2.621 -7.697 -18.463 1.00 92.94 281 PRO A N 1
ATOM 2180 C CA . PRO A 1 281 ? -3.252 -6.684 -17.625 1.00 92.94 281 PRO A CA 1
ATOM 2181 C C . PRO A 1 281 ? -3.494 -7.124 -16.174 1.00 92.94 281 PRO A C 1
ATOM 2183 O O . PRO A 1 281 ? -3.805 -8.282 -15.895 1.00 92.94 281 PRO A O 1
ATOM 2186 N N . TYR A 1 282 ? -3.470 -6.147 -15.267 1.00 91.62 282 TYR A N 1
ATOM 2187 C CA . TYR A 1 282 ? -3.801 -6.289 -13.845 1.00 91.62 282 TYR A CA 1
ATOM 2188 C C . TYR A 1 282 ? -4.846 -5.250 -13.427 1.00 91.62 282 TYR A C 1
ATOM 2190 O O . TYR A 1 282 ? -4.893 -4.159 -13.997 1.00 91.62 282 TYR A O 1
ATOM 2198 N N . ILE A 1 283 ? -5.654 -5.555 -12.409 1.00 94.69 283 ILE A N 1
ATOM 2199 C CA . ILE A 1 283 ? -6.604 -4.595 -11.821 1.00 94.69 283 ILE A CA 1
ATOM 2200 C C . ILE A 1 283 ? -6.070 -4.152 -10.462 1.00 94.69 283 ILE A C 1
ATOM 2202 O O . ILE A 1 283 ? -5.966 -4.961 -9.541 1.00 94.69 283 ILE A O 1
ATOM 2206 N N . VAL A 1 284 ? -5.680 -2.882 -10.346 1.00 86.94 284 VAL A N 1
ATOM 2207 C CA . VAL A 1 284 ? -4.949 -2.362 -9.179 1.00 86.94 284 VAL A CA 1
ATOM 2208 C C . VAL A 1 284 ? -5.319 -0.903 -8.892 1.00 86.94 284 VAL A C 1
ATOM 2210 O O . VAL A 1 284 ? -5.254 -0.066 -9.785 1.00 86.94 284 VAL A O 1
ATOM 2213 N N . GLY A 1 285 ? -5.665 -0.564 -7.652 1.00 81.94 285 GLY A N 1
ATOM 2214 C CA . GLY A 1 285 ? -5.977 0.816 -7.247 1.00 81.94 285 GLY A CA 1
ATOM 2215 C C . GLY A 1 285 ? -4.774 1.628 -6.752 1.00 81.94 285 GLY A C 1
ATOM 2216 O O . GLY A 1 285 ? -4.874 2.831 -6.533 1.00 81.94 285 GLY A O 1
ATOM 2217 N N . GLY A 1 286 ? -3.626 0.989 -6.512 1.00 75.50 286 GLY A N 1
ATOM 2218 C CA . GLY A 1 286 ? -2.401 1.640 -6.048 1.00 75.50 286 GLY A CA 1
ATOM 2219 C C . GLY A 1 286 ? -1.495 2.114 -7.182 1.00 75.50 286 GLY A C 1
ATOM 2220 O O . GLY A 1 286 ? -0.717 3.047 -6.988 1.00 75.50 286 GLY A O 1
ATOM 2221 N N . HIS A 1 287 ? -1.592 1.501 -8.362 1.00 77.00 287 HIS A N 1
ATOM 2222 C CA . HIS A 1 287 ? -0.899 1.951 -9.575 1.00 77.00 287 HIS A CA 1
ATOM 2223 C C . HIS A 1 287 ? -1.844 2.694 -10.515 1.00 77.00 287 HIS A C 1
ATOM 2225 O O . HIS A 1 287 ? -1.550 3.825 -10.896 1.00 77.00 287 HIS A O 1
ATOM 2231 N N . THR A 1 288 ? -2.977 2.075 -10.837 1.00 85.31 288 THR A N 1
ATOM 2232 C CA . THR A 1 288 ? -4.115 2.685 -11.539 1.00 85.31 288 THR A CA 1
ATOM 2233 C C . THR A 1 288 ? -5.199 3.078 -10.540 1.00 85.31 288 THR A C 1
ATOM 2235 O O . THR A 1 288 ? -4.969 2.992 -9.341 1.00 85.31 288 THR A O 1
ATOM 2238 N N . ALA A 1 289 ? -6.345 3.577 -10.998 1.00 86.44 289 ALA A N 1
ATOM 2239 C CA . ALA A 1 289 ? -7.405 4.070 -10.119 1.00 86.44 289 ALA A CA 1
ATOM 2240 C C . ALA A 1 289 ? -8.492 3.023 -9.807 1.00 86.44 289 ALA A C 1
ATOM 2242 O O . ALA A 1 289 ? -9.424 3.332 -9.075 1.00 86.44 289 ALA A O 1
ATOM 2243 N N . SER A 1 290 ? -8.402 1.796 -10.326 1.00 92.31 290 SER A N 1
ATOM 2244 C CA . SER A 1 290 ? -9.470 0.798 -10.194 1.00 92.31 290 SER A CA 1
ATOM 2245 C C . SER A 1 290 ? -9.717 0.358 -8.755 1.00 92.31 290 SER A C 1
ATOM 2247 O O . SER A 1 290 ? -8.793 -0.076 -8.069 1.00 92.31 290 SER A O 1
ATOM 2249 N N . GLY A 1 291 ? -10.976 0.377 -8.325 1.00 94.81 291 GLY A N 1
ATOM 2250 C CA . GLY A 1 291 ? -11.368 -0.225 -7.057 1.00 94.81 291 GLY A CA 1
ATOM 2251 C C . GLY A 1 291 ? -12.714 0.257 -6.548 1.00 94.81 291 GLY A C 1
ATOM 2252 O O . GLY A 1 291 ? -13.555 0.686 -7.328 1.00 94.81 291 GLY A O 1
ATOM 2253 N N . TYR A 1 292 ? -12.909 0.191 -5.236 1.00 96.38 292 TYR A N 1
ATOM 2254 C CA . TYR A 1 292 ? -14.094 0.705 -4.559 1.00 96.38 292 TYR A CA 1
ATOM 2255 C C . TYR A 1 292 ? -14.200 2.219 -4.739 1.00 96.38 292 TYR A C 1
ATOM 2257 O O . TYR A 1 292 ? -13.198 2.931 -4.621 1.00 96.38 292 TYR A O 1
ATOM 2265 N N . TRP A 1 293 ? -15.411 2.723 -4.959 1.00 96.19 293 TRP A N 1
ATOM 2266 C CA . TRP A 1 293 ? -15.686 4.137 -4.753 1.00 96.19 293 TRP A CA 1
ATOM 2267 C C . TRP A 1 293 ? -15.600 4.447 -3.258 1.00 96.19 293 TRP A C 1
ATOM 2269 O O . TRP A 1 293 ? -16.270 3.807 -2.445 1.00 96.19 293 TRP A O 1
ATOM 2279 N N . VAL A 1 294 ? -14.756 5.417 -2.904 1.00 93.06 294 VAL A N 1
ATOM 2280 C CA . VAL A 1 294 ? -14.566 5.844 -1.518 1.00 93.06 294 VAL A CA 1
ATOM 2281 C C . VAL A 1 294 ? -14.620 7.360 -1.371 1.00 93.06 294 VAL A C 1
ATOM 2283 O O . VAL A 1 294 ? -14.350 8.115 -2.316 1.00 93.06 294 VAL A O 1
ATOM 2286 N N . ASP A 1 295 ? -14.962 7.805 -0.169 1.00 91.69 295 ASP A N 1
ATOM 2287 C CA . ASP A 1 295 ? -14.828 9.197 0.249 1.00 91.69 295 ASP A CA 1
ATOM 2288 C C . ASP A 1 295 ? -13.412 9.512 0.774 1.00 91.69 295 ASP A C 1
ATOM 2290 O O . ASP A 1 295 ? -12.495 8.682 0.738 1.00 91.69 295 ASP A O 1
ATOM 2294 N N . THR A 1 296 ? -13.207 10.743 1.249 1.00 86.12 296 THR A N 1
ATOM 2295 C CA . THR A 1 296 ? -11.929 11.197 1.821 1.00 86.12 296 THR A CA 1
ATOM 2296 C C . THR A 1 296 ? -11.529 10.449 3.089 1.00 86.12 296 THR A C 1
ATOM 2298 O O . THR A 1 296 ? -10.347 10.443 3.437 1.00 86.12 296 THR A O 1
ATOM 2301 N N . ASP A 1 297 ? -12.468 9.757 3.723 1.00 84.81 297 ASP A N 1
ATOM 2302 C CA . ASP A 1 297 ? -12.282 8.987 4.950 1.00 84.81 297 ASP A CA 1
ATOM 2303 C C . ASP A 1 297 ? -12.053 7.505 4.635 1.00 84.81 297 ASP A C 1
ATOM 2305 O O . ASP A 1 297 ? -11.867 6.679 5.524 1.00 84.81 297 ASP A O 1
ATOM 2309 N N . ARG A 1 298 ? -12.024 7.179 3.337 1.00 89.19 298 ARG A N 1
ATOM 2310 C CA . ARG A 1 298 ? -11.854 5.842 2.769 1.00 89.19 298 ARG A CA 1
ATOM 2311 C C . ARG A 1 298 ? -13.033 4.922 3.087 1.00 89.19 298 ARG A C 1
ATOM 2313 O O . ARG A 1 298 ? -12.915 3.708 2.912 1.00 89.19 298 ARG A O 1
ATOM 2320 N N . SER A 1 299 ? -14.173 5.499 3.475 1.00 93.19 299 SER A N 1
ATOM 2321 C CA . SER A 1 299 ? -15.441 4.790 3.597 1.00 93.19 299 SER A CA 1
ATOM 2322 C C . SER A 1 299 ? -15.974 4.461 2.212 1.00 93.19 299 SER A C 1
ATOM 2324 O O . SER A 1 299 ? -15.903 5.274 1.289 1.00 93.19 299 SER A O 1
ATOM 2326 N N . THR A 1 300 ? -16.514 3.258 2.073 1.00 96.44 300 THR A N 1
ATOM 2327 C CA . THR A 1 300 ? -17.236 2.819 0.877 1.00 96.44 300 THR A CA 1
ATOM 2328 C C . THR A 1 300 ? -18.703 3.259 0.947 1.00 96.44 300 THR A C 1
ATOM 2330 O O . THR A 1 300 ? -19.121 3.925 1.897 1.00 96.44 300 THR A O 1
ATOM 2333 N N . THR A 1 301 ? -19.509 2.866 -0.041 1.00 97.06 301 THR A N 1
ATOM 2334 C CA . THR A 1 301 ? -20.970 3.064 -0.022 1.00 97.06 301 THR A CA 1
ATOM 2335 C C . THR A 1 301 ? -21.711 2.144 0.955 1.00 97.06 301 THR A C 1
ATOM 2337 O O . THR A 1 301 ? -22.887 2.382 1.232 1.00 97.06 301 THR A O 1
ATOM 2340 N N . ILE A 1 302 ? -21.044 1.118 1.495 1.00 97.81 302 ILE A N 1
ATOM 2341 C CA . ILE A 1 302 ? -21.564 0.275 2.578 1.00 97.81 302 ILE A CA 1
ATOM 2342 C C . ILE A 1 302 ? -21.105 0.880 3.905 1.00 97.81 302 ILE A C 1
ATOM 2344 O O . ILE A 1 302 ? -19.907 1.071 4.134 1.00 97.81 302 ILE A O 1
ATOM 2348 N N . LYS A 1 303 ? -22.053 1.178 4.796 1.00 93.94 303 LYS A N 1
ATOM 2349 C CA . LYS A 1 303 ? -21.775 1.833 6.076 1.00 93.94 303 LYS A CA 1
ATOM 2350 C C . LYS A 1 303 ? -20.855 0.958 6.933 1.00 93.94 303 LYS A C 1
ATOM 2352 O O . LYS A 1 303 ? -21.108 -0.228 7.110 1.00 93.94 303 LYS A O 1
ATOM 2357 N N . GLY A 1 304 ? -19.778 1.553 7.449 1.00 91.12 304 GLY A N 1
ATOM 2358 C CA . GLY A 1 304 ? -18.772 0.879 8.279 1.00 91.12 304 GLY A CA 1
ATOM 2359 C C . GLY A 1 304 ? -17.750 0.033 7.503 1.00 91.12 304 GLY A C 1
ATOM 2360 O O . GLY A 1 304 ? -16.786 -0.447 8.104 1.00 91.12 304 GLY A O 1
ATOM 2361 N N . LEU A 1 305 ? -17.910 -0.139 6.185 1.00 96.19 305 LEU A N 1
ATOM 2362 C CA . LEU A 1 305 ? -16.907 -0.776 5.333 1.00 96.19 305 LEU A CA 1
ATOM 2363 C C . LEU A 1 305 ? -15.991 0.286 4.718 1.00 96.19 305 LEU A C 1
ATOM 2365 O O . LEU A 1 305 ? -16.446 1.204 4.036 1.00 96.19 305 LEU A O 1
ATOM 2369 N N . TYR A 1 306 ? -14.690 0.098 4.894 1.00 94.88 306 TYR A N 1
ATOM 2370 C CA . TYR A 1 306 ? -13.624 0.959 4.395 1.00 94.88 306 TYR A CA 1
ATOM 2371 C C . TYR A 1 306 ? -12.723 0.191 3.426 1.00 94.88 306 TYR A C 1
ATOM 2373 O O . TYR A 1 306 ? -12.631 -1.039 3.479 1.00 94.88 306 TYR A O 1
ATOM 2381 N N . ALA A 1 307 ? -11.997 0.905 2.567 1.00 90.94 307 ALA A N 1
ATOM 2382 C CA . ALA A 1 307 ? -11.044 0.304 1.637 1.00 90.94 307 ALA A CA 1
ATOM 2383 C C . ALA A 1 307 ? -9.696 1.039 1.644 1.00 90.94 307 ALA A C 1
ATOM 2385 O O . ALA A 1 307 ? -9.629 2.266 1.627 1.00 90.94 307 ALA A O 1
ATOM 2386 N N . ALA A 1 308 ? -8.598 0.282 1.611 1.00 86.44 308 ALA A N 1
ATOM 2387 C CA . ALA A 1 308 ? -7.238 0.811 1.624 1.00 86.44 308 ALA A CA 1
ATOM 2388 C C . ALA A 1 308 ? -6.320 0.098 0.619 1.00 86.44 308 ALA A C 1
ATOM 2390 O O . ALA A 1 308 ? -6.588 -1.003 0.143 1.00 86.44 308 ALA A O 1
ATOM 2391 N N . GLY A 1 309 ? -5.200 0.737 0.276 1.00 84.12 309 GLY A N 1
ATOM 2392 C CA . GLY A 1 309 ? -4.263 0.193 -0.709 1.00 84.12 309 GLY A CA 1
ATOM 2393 C C . GLY A 1 309 ? -4.897 0.031 -2.092 1.00 84.12 309 GLY A C 1
ATOM 2394 O O . GLY A 1 309 ? -5.579 0.941 -2.569 1.00 84.12 309 GLY A O 1
ATOM 2395 N N . ASP A 1 310 ? -4.649 -1.107 -2.742 1.00 86.44 310 ASP A N 1
ATOM 2396 C CA . ASP A 1 310 ? -5.110 -1.358 -4.111 1.00 86.44 310 ASP A CA 1
ATOM 2397 C C . ASP A 1 310 ? -6.611 -1.594 -4.241 1.00 86.44 310 ASP A C 1
ATOM 2399 O O . ASP A 1 310 ? -7.115 -1.479 -5.351 1.00 86.44 310 ASP A O 1
ATOM 2403 N N . VAL A 1 311 ? -7.332 -1.914 -3.161 1.00 91.69 311 VAL A N 1
ATOM 2404 C CA . VAL A 1 311 ? -8.787 -2.067 -3.275 1.00 91.69 311 VAL A CA 1
ATOM 2405 C C . VAL A 1 311 ? -9.509 -0.724 -3.319 1.00 91.69 311 VAL A C 1
ATOM 2407 O O . VAL A 1 311 ? -10.573 -0.634 -3.911 1.00 91.69 311 VAL A O 1
ATOM 2410 N N . ALA A 1 312 ? -8.945 0.345 -2.757 1.00 90.06 312 ALA A N 1
ATOM 2411 C CA . ALA A 1 312 ? -9.553 1.671 -2.856 1.00 90.06 312 ALA A CA 1
ATOM 2412 C C . ALA A 1 312 ? -9.332 2.274 -4.252 1.00 90.06 312 ALA A C 1
ATOM 2414 O O . ALA A 1 312 ? -8.188 2.415 -4.688 1.00 90.06 312 ALA A O 1
ATOM 2415 N N . GLY A 1 313 ? -10.405 2.677 -4.924 1.00 90.06 313 GLY A N 1
ATOM 2416 C CA . GLY A 1 313 ? -10.346 3.278 -6.251 1.00 90.06 313 GLY A CA 1
ATOM 2417 C C . GLY A 1 313 ? -10.144 4.799 -6.247 1.00 90.06 313 GLY A C 1
ATOM 2418 O O . GLY A 1 313 ? -9.937 5.423 -5.205 1.00 90.06 313 GLY A O 1
ATOM 2419 N N . GLY A 1 314 ? -10.152 5.402 -7.436 1.00 86.44 314 GLY A N 1
ATOM 2420 C CA . GLY A 1 314 ? -10.116 6.849 -7.685 1.00 86.44 314 GLY A CA 1
ATOM 2421 C C . GLY A 1 314 ? -8.775 7.548 -7.422 1.00 86.44 314 GLY A C 1
ATOM 2422 O O . GLY A 1 314 ? -8.581 8.677 -7.859 1.00 86.44 314 GLY A O 1
ATOM 2423 N N . CYS A 1 315 ? -7.829 6.907 -6.737 1.00 83.69 315 CYS A N 1
ATOM 2424 C CA . CYS A 1 315 ? -6.603 7.540 -6.246 1.00 83.69 315 CYS A CA 1
ATOM 2425 C C . CYS A 1 315 ? -5.358 6.750 -6.691 1.00 83.69 315 CYS A C 1
ATOM 2427 O O . CYS A 1 315 ? -4.805 6.008 -5.891 1.00 83.69 315 CYS A O 1
ATOM 2429 N N . PRO A 1 316 ? -4.909 6.845 -7.953 1.00 82.69 316 PRO A N 1
ATOM 2430 C CA . PRO A 1 316 ? -3.767 6.069 -8.439 1.00 82.69 316 PRO A CA 1
ATOM 2431 C C . PRO A 1 316 ? -2.443 6.529 -7.808 1.00 82.69 316 PRO A C 1
ATOM 2433 O O . PRO A 1 316 ? -2.386 7.502 -7.058 1.00 82.69 316 PRO A O 1
ATOM 2436 N N . GLN A 1 317 ? -1.343 5.860 -8.166 1.00 79.56 317 GLN A N 1
ATOM 2437 C CA . GLN A 1 317 ? 0.015 6.248 -7.757 1.00 79.56 317 GLN A CA 1
ATOM 2438 C C . GLN A 1 317 ? 0.231 6.222 -6.226 1.00 79.56 317 GLN A C 1
ATOM 2440 O O . GLN A 1 317 ? 1.057 6.944 -5.692 1.00 79.56 317 GLN A O 1
ATOM 2445 N N . LYS A 1 318 ? -0.468 5.372 -5.473 1.00 73.06 318 LYS A N 1
ATOM 2446 C CA . LYS A 1 318 ? -0.284 5.267 -4.014 1.00 73.06 318 LYS A CA 1
ATOM 2447 C C . LYS A 1 318 ? 1.068 4.660 -3.653 1.00 73.06 318 LYS A C 1
ATOM 2449 O O . LYS A 1 318 ? 1.741 5.115 -2.728 1.00 73.06 318 LYS A O 1
ATOM 2454 N N . TYR A 1 319 ? 1.461 3.610 -4.374 1.00 76.12 319 TYR A N 1
ATOM 2455 C CA . TYR A 1 319 ? 2.608 2.769 -4.021 1.00 76.12 319 TYR A CA 1
ATOM 2456 C C . TYR A 1 319 ? 2.564 2.337 -2.539 1.00 76.12 319 TYR A C 1
ATOM 2458 O O . TYR A 1 319 ? 1.502 2.276 -1.922 1.00 76.12 319 TYR A O 1
ATOM 2466 N N . VAL A 1 320 ? 3.714 2.014 -1.944 1.00 65.50 320 VAL A N 1
ATOM 2467 C CA . VAL A 1 320 ? 3.773 1.509 -0.564 1.00 65.50 320 VAL A CA 1
ATOM 2468 C C . VAL A 1 320 ? 3.326 2.560 0.456 1.00 65.50 320 VAL A C 1
ATOM 2470 O O . VAL A 1 320 ? 2.526 2.262 1.338 1.00 65.50 320 VAL A O 1
ATOM 2473 N N . THR A 1 321 ? 3.822 3.792 0.352 1.00 60.38 321 THR A N 1
ATOM 2474 C CA . THR A 1 321 ? 3.562 4.843 1.347 1.00 60.38 321 THR A CA 1
ATOM 2475 C C . THR A 1 321 ? 2.143 5.385 1.250 1.00 60.38 321 THR A C 1
ATOM 2477 O O . THR A 1 321 ? 1.498 5.550 2.278 1.00 60.38 321 THR A O 1
ATOM 2480 N N . GLY A 1 322 ? 1.617 5.592 0.043 1.00 46.53 322 GLY A N 1
ATOM 2481 C CA . GLY A 1 322 ? 0.232 6.008 -0.164 1.00 46.53 322 GLY A CA 1
ATOM 2482 C C . GLY A 1 322 ? -0.774 4.931 0.234 1.00 46.53 322 GLY A C 1
ATOM 2483 O O . GLY A 1 322 ? -1.827 5.263 0.766 1.00 46.53 322 GLY A O 1
ATOM 2484 N N . ALA A 1 323 ? -0.447 3.644 0.063 1.00 53.41 323 ALA A N 1
ATOM 2485 C CA . ALA A 1 323 ? -1.299 2.557 0.545 1.00 53.41 323 ALA A CA 1
ATOM 2486 C C . ALA A 1 323 ? -1.397 2.547 2.079 1.00 53.41 323 ALA A C 1
ATOM 2488 O O . ALA A 1 323 ? -2.488 2.399 2.625 1.00 53.41 323 ALA A O 1
ATOM 2489 N N . LEU A 1 324 ? -0.273 2.767 2.769 1.00 64.88 324 LEU A N 1
ATOM 2490 C CA . LEU A 1 324 ? -0.231 2.893 4.228 1.00 64.88 324 LEU A CA 1
ATOM 2491 C C . LEU A 1 324 ? -0.953 4.154 4.716 1.00 64.88 324 LEU A C 1
ATOM 2493 O O . LEU A 1 324 ? -1.687 4.093 5.697 1.00 64.88 324 LEU A O 1
ATOM 2497 N N . VAL A 1 325 ? -0.788 5.282 4.017 1.00 60.34 325 VAL A N 1
ATOM 2498 C CA . VAL A 1 325 ? -1.548 6.511 4.280 1.00 60.34 325 VAL A CA 1
ATOM 2499 C C . VAL A 1 325 ? -3.044 6.256 4.121 1.00 60.34 325 VAL A C 1
ATOM 2501 O O . VAL A 1 325 ? -3.796 6.603 5.018 1.00 60.34 325 VAL A O 1
ATOM 2504 N N . ALA A 1 326 ? -3.475 5.600 3.042 1.00 58.19 326 ALA A N 1
ATOM 2505 C CA . ALA A 1 326 ? -4.881 5.278 2.806 1.00 58.19 326 ALA A CA 1
ATOM 2506 C C . ALA A 1 326 ? -5.496 4.422 3.921 1.00 58.19 326 ALA A C 1
ATOM 2508 O O . ALA A 1 326 ? -6.657 4.611 4.251 1.00 58.19 326 ALA A O 1
ATOM 2509 N N . ALA A 1 327 ? -4.712 3.529 4.529 1.00 56.34 327 ALA A N 1
ATOM 2510 C CA . ALA A 1 327 ? -5.137 2.775 5.707 1.00 56.34 327 ALA A CA 1
ATOM 2511 C C . ALA A 1 327 ? -5.125 3.603 7.008 1.00 56.34 327 ALA A C 1
ATOM 2513 O O . ALA A 1 327 ? -5.751 3.214 7.985 1.00 56.34 327 ALA A O 1
ATOM 2514 N N . SER A 1 328 ? -4.378 4.710 7.043 1.00 66.44 328 SER A N 1
ATOM 2515 C CA . SER A 1 328 ? -4.126 5.506 8.253 1.00 66.44 328 SER A CA 1
ATOM 2516 C C . SER A 1 328 ? -4.948 6.795 8.338 1.00 66.44 328 SER A C 1
ATOM 2518 O O . SER A 1 328 ? -4.870 7.489 9.352 1.00 66.44 328 SER A O 1
ATOM 2520 N N . ILE A 1 329 ? -5.658 7.176 7.278 1.00 63.56 329 ILE A N 1
ATOM 2521 C CA . ILE A 1 329 ? -6.399 8.439 7.222 1.00 63.56 329 ILE A CA 1
ATOM 2522 C C . ILE A 1 329 ? -7.835 8.267 7.720 1.00 63.56 329 ILE A C 1
ATOM 2524 O O . ILE A 1 329 ? -8.565 7.402 7.256 1.00 63.56 329 ILE A O 1
ATOM 2528 N N . ASN A 1 330 ? -8.184 9.163 8.647 1.00 51.31 330 ASN A N 1
ATOM 2529 C CA . ASN A 1 330 ? -9.504 9.469 9.210 1.00 51.31 330 ASN A CA 1
ATOM 2530 C C . ASN A 1 330 ? -10.063 8.632 10.363 1.00 51.31 330 ASN A C 1
ATOM 2532 O O . ASN A 1 330 ? -11.269 8.494 10.513 1.00 51.31 330 ASN A O 1
ATOM 2536 N N . ALA A 1 331 ? -9.208 8.305 11.334 1.00 51.44 331 ALA A N 1
ATOM 2537 C CA . ALA A 1 331 ? -9.643 8.459 12.724 1.00 51.44 331 ALA A CA 1
ATOM 2538 C C . ALA A 1 331 ? -9.376 9.914 13.168 1.00 51.44 331 ALA A C 1
ATOM 2540 O O . ALA A 1 331 ? -8.253 10.271 13.518 1.00 51.44 331 ALA A O 1
ATOM 2541 N N . THR A 1 332 ? -10.384 10.786 13.098 1.00 45.72 332 THR A N 1
ATOM 2542 C CA . THR A 1 332 ? -10.345 12.148 13.684 1.00 45.72 332 THR A CA 1
ATOM 2543 C C . THR A 1 332 ? -10.909 12.175 15.103 1.00 45.72 332 THR A C 1
ATOM 2545 O O . THR A 1 332 ? -10.650 13.113 15.855 1.00 45.72 332 THR A O 1
ATOM 2548 N N . LEU A 1 333 ? -11.644 11.125 15.466 1.00 49.38 333 LEU A N 1
ATOM 2549 C CA . LEU A 1 333 ? -12.231 10.870 16.768 1.00 49.38 333 LEU A CA 1
ATOM 2550 C C . LEU A 1 333 ? -12.280 9.355 16.976 1.00 49.38 333 LEU A C 1
ATOM 2552 O O . LEU A 1 333 ? -12.763 8.626 16.113 1.00 49.38 333 LEU A O 1
ATOM 2556 N N . TYR A 1 334 ? -11.787 8.877 18.112 1.00 58.88 334 TYR A N 1
ATOM 2557 C CA . TYR A 1 334 ? -11.983 7.498 18.543 1.00 58.88 334 TYR A CA 1
ATOM 2558 C C . TYR A 1 334 ? -13.205 7.440 19.466 1.00 58.88 334 TYR A C 1
ATOM 2560 O O . TYR A 1 334 ? -13.158 7.938 20.585 1.00 58.88 334 TYR A O 1
ATOM 2568 N N . GLU A 1 335 ? -14.318 6.864 19.020 1.00 62.62 335 GLU A N 1
ATOM 2569 C CA . GLU A 1 335 ? -15.482 6.677 19.892 1.00 62.62 335 GLU A CA 1
ATOM 2570 C C . GLU A 1 335 ? -15.407 5.338 20.626 1.00 62.62 335 GLU A C 1
ATOM 2572 O O . GLU A 1 335 ? -15.352 4.269 20.015 1.00 62.62 335 GLU A O 1
ATOM 2577 N N . ASN A 1 336 ? -15.440 5.391 21.954 1.00 60.84 336 ASN A N 1
ATOM 2578 C CA . ASN A 1 336 ? -15.492 4.223 22.814 1.00 60.84 336 ASN A CA 1
ATOM 2579 C C . ASN A 1 336 ? -16.905 4.097 23.402 1.00 60.84 336 ASN A C 1
ATOM 2581 O O . ASN A 1 336 ? -17.321 4.889 24.247 1.00 60.84 336 ASN A O 1
ATOM 2585 N N . TRP A 1 337 ? -17.664 3.124 22.902 1.00 61.97 337 TRP A N 1
ATOM 2586 C CA . TRP A 1 337 ? -19.055 2.899 23.287 1.00 61.97 337 TRP A CA 1
ATOM 2587 C C . TRP A 1 337 ? -19.138 1.914 24.459 1.00 61.97 337 TRP A C 1
ATOM 2589 O O . TRP A 1 337 ? -18.736 0.759 24.322 1.00 61.97 337 TRP A O 1
ATOM 2599 N N . THR A 1 338 ? -19.678 2.369 25.589 1.00 64.62 338 THR A N 1
ATOM 2600 C CA . THR A 1 338 ? -19.837 1.622 26.847 1.00 64.62 338 THR A CA 1
ATOM 2601 C C . THR A 1 338 ? -21.318 1.560 27.259 1.00 64.62 338 THR A C 1
ATOM 2603 O O . THR A 1 338 ? -22.210 1.921 26.481 1.00 64.62 338 THR A O 1
ATOM 2606 N N . ASP A 1 339 ? -21.616 1.059 28.459 1.00 71.75 339 ASP A N 1
ATOM 2607 C CA . ASP A 1 339 ? -22.948 1.050 29.084 1.00 71.75 339 ASP A CA 1
ATOM 2608 C C . ASP A 1 339 ? -23.253 2.329 29.898 1.00 71.75 339 ASP A C 1
ATOM 2610 O O . ASP A 1 339 ? -24.378 2.519 30.376 1.00 71.75 339 ASP A O 1
ATOM 2614 N N . VAL A 1 340 ? -22.286 3.248 30.001 1.00 77.75 340 VAL A N 1
ATOM 2615 C CA . VAL A 1 340 ? -22.397 4.538 30.697 1.00 77.75 340 VAL A CA 1
ATOM 2616 C C . VAL A 1 340 ? -22.183 5.716 29.745 1.00 77.75 340 VAL A C 1
ATOM 2618 O O . VAL A 1 340 ? -21.556 5.608 28.697 1.00 77.75 340 VAL A O 1
ATOM 2621 N N . SER A 1 341 ? -22.712 6.885 30.103 1.00 83.56 341 SER A N 1
ATOM 2622 C CA . SER A 1 341 ? -22.695 8.089 29.249 1.00 83.56 341 SER A CA 1
ATOM 2623 C C . SER A 1 341 ? -21.457 8.969 29.418 1.00 83.56 341 SER A C 1
ATOM 2625 O O . SER A 1 341 ? -21.520 10.165 29.150 1.00 83.56 341 SER A O 1
ATOM 2627 N N . GLY A 1 342 ? -20.348 8.384 29.876 1.00 86.00 342 GLY A N 1
ATOM 2628 C CA . GLY A 1 342 ? -19.090 9.078 30.140 1.00 86.00 342 GLY A CA 1
ATOM 2629 C C . GLY A 1 342 ? -18.641 9.006 31.601 1.00 86.00 342 GLY A C 1
ATOM 2630 O O . GLY A 1 342 ? -19.177 8.245 32.408 1.00 86.00 342 GLY A O 1
ATOM 2631 N N . PHE A 1 343 ? -17.632 9.808 31.935 1.00 86.56 343 PHE A N 1
ATOM 2632 C CA . PHE A 1 343 ? -17.065 9.903 33.276 1.00 86.56 343 PHE A CA 1
ATOM 2633 C C . PHE A 1 343 ? -17.875 10.851 34.168 1.00 86.56 343 PHE A C 1
ATOM 2635 O O . PHE A 1 343 ? -18.355 11.900 33.736 1.00 86.56 343 PHE A O 1
ATOM 2642 N N . LEU A 1 344 ? -17.974 10.504 35.450 1.00 88.00 344 LEU A N 1
ATOM 2643 C CA . LEU A 1 344 ? -18.565 11.339 36.496 1.00 88.00 344 LEU A CA 1
ATOM 2644 C C . LEU A 1 344 ? -17.451 11.935 37.363 1.00 88.00 344 LEU A C 1
ATOM 2646 O O . LEU A 1 344 ? -16.430 11.290 37.587 1.00 88.00 344 LEU A O 1
ATOM 2650 N N . MET A 1 345 ? -17.653 13.148 37.889 1.00 88.69 345 MET A N 1
ATOM 2651 C CA . MET A 1 345 ? -16.660 13.823 38.742 1.00 88.69 345 MET A CA 1
ATOM 2652 C C . MET A 1 345 ? -16.352 13.079 40.049 1.00 88.69 345 MET A C 1
ATOM 2654 O O . MET A 1 345 ? -15.328 13.349 40.669 1.00 88.69 345 MET A O 1
ATOM 2658 N N . ALA A 1 346 ? -17.232 12.182 40.488 1.00 87.81 346 ALA A N 1
ATOM 2659 C CA . ALA A 1 346 ? -17.037 11.320 41.646 1.00 87.81 346 ALA A CA 1
ATOM 2660 C C . ALA A 1 346 ? -17.851 10.030 41.475 1.00 87.81 346 ALA A C 1
ATOM 2662 O O . ALA A 1 346 ? -18.802 9.993 40.690 1.00 87.81 346 ALA A O 1
ATOM 2663 N N . ASP A 1 347 ? -17.505 8.989 42.234 1.00 83.56 347 ASP A N 1
ATOM 2664 C CA . ASP A 1 347 ? -18.234 7.718 42.229 1.00 83.56 347 ASP A CA 1
ATOM 2665 C C . ASP A 1 347 ? -19.699 7.927 42.680 1.00 83.56 347 ASP A C 1
ATOM 2667 O O . ASP A 1 347 ? -19.926 8.347 43.823 1.00 83.56 347 ASP A O 1
ATOM 2671 N N . PRO A 1 348 ? -20.705 7.613 41.836 1.00 83.81 348 PRO A N 1
ATOM 2672 C CA . PRO A 1 348 ? -22.121 7.802 42.163 1.00 83.81 348 PRO A CA 1
ATOM 2673 C C . PRO A 1 348 ? -22.611 6.904 43.308 1.00 83.81 348 PRO A C 1
ATOM 2675 O O . PRO A 1 348 ? -23.667 7.160 43.885 1.00 83.81 348 PRO A O 1
ATOM 2678 N N . ARG A 1 349 ? -21.856 5.854 43.662 1.00 82.25 349 ARG A N 1
ATOM 2679 C CA . ARG A 1 349 ? -22.128 4.997 44.828 1.00 82.25 349 ARG A CA 1
ATOM 2680 C C . ARG A 1 349 ? -21.737 5.673 46.145 1.00 82.25 349 ARG A C 1
ATOM 2682 O O . ARG A 1 349 ? -22.174 5.228 47.202 1.00 82.25 349 ARG A O 1
ATOM 2689 N N . ILE A 1 350 ? -20.897 6.711 46.090 1.00 85.12 350 ILE A N 1
ATOM 2690 C CA . ILE A 1 350 ? -20.390 7.453 47.254 1.00 85.12 350 ILE A CA 1
ATOM 2691 C C . ILE A 1 350 ? -21.028 8.843 47.319 1.00 85.12 350 ILE A C 1
ATOM 2693 O O . ILE A 1 350 ? -21.499 9.262 48.375 1.00 85.12 350 ILE A O 1
ATOM 2697 N N . VAL A 1 351 ? -21.052 9.558 46.195 1.00 87.31 351 VAL A N 1
ATOM 2698 C CA . VAL A 1 351 ? -21.619 10.904 46.081 1.00 87.31 351 VAL A CA 1
ATOM 2699 C C . VAL A 1 351 ? -22.932 10.814 45.318 1.00 87.31 351 VAL A C 1
ATOM 2701 O O . VAL A 1 351 ? -22.955 10.338 44.190 1.00 87.31 351 VAL A O 1
ATOM 2704 N N . GLN A 1 352 ? -24.032 11.292 45.901 1.00 87.19 352 GLN A N 1
ATOM 2705 C CA . GLN A 1 352 ? -25.316 11.338 45.197 1.00 87.19 352 GLN A CA 1
ATOM 2706 C C . GLN A 1 352 ? -25.296 12.407 44.093 1.00 87.19 352 GLN A C 1
ATOM 2708 O O . GLN A 1 352 ? -24.877 13.538 44.333 1.00 87.19 352 GLN A O 1
ATOM 2713 N N . ASN A 1 353 ? -25.790 12.056 42.900 1.00 85.44 353 ASN A N 1
ATOM 2714 C CA . ASN A 1 353 ? -25.867 12.927 41.716 1.00 85.44 353 ASN A CA 1
ATOM 2715 C C . ASN A 1 353 ? -24.555 13.675 41.382 1.00 85.44 353 ASN A C 1
ATOM 2717 O O . ASN A 1 353 ? -24.550 14.909 41.299 1.00 85.44 353 ASN A O 1
ATOM 2721 N N . PRO A 1 354 ? -23.433 12.962 41.167 1.00 87.75 354 PRO A N 1
ATOM 2722 C CA . PRO A 1 354 ? -22.198 13.600 40.740 1.00 87.75 354 PRO A CA 1
ATOM 2723 C C . PRO A 1 354 ? -22.384 14.160 39.326 1.00 87.75 354 PRO A C 1
ATOM 2725 O O . PRO A 1 354 ? -23.055 13.567 38.480 1.00 87.75 354 PRO A O 1
ATOM 2728 N N . LYS A 1 355 ? -21.798 15.326 39.057 1.00 88.44 355 LYS A N 1
ATOM 2729 C CA . LYS A 1 355 ? -21.905 15.927 37.724 1.00 88.44 355 LYS A CA 1
ATOM 2730 C C . LYS A 1 355 ? -21.033 15.152 36.721 1.00 88.44 355 LYS A C 1
ATOM 2732 O O . LYS A 1 355 ? -19.951 14.695 37.103 1.00 88.44 355 LYS A O 1
ATOM 2737 N N . PRO A 1 356 ? -21.460 15.047 35.454 1.00 88.44 356 PRO A N 1
ATOM 2738 C CA . PRO A 1 356 ? -20.648 14.466 34.394 1.00 88.44 356 PRO A CA 1
ATOM 2739 C C . PRO A 1 356 ? -19.462 15.363 34.032 1.00 88.44 356 PRO A C 1
ATOM 2741 O O . PRO A 1 356 ? -19.526 16.589 34.156 1.00 88.44 356 PRO A O 1
ATOM 2744 N N . ILE A 1 357 ? -18.391 14.733 33.562 1.00 88.94 357 ILE A N 1
ATOM 2745 C CA . ILE A 1 357 ? -17.225 15.391 32.980 1.00 88.94 357 ILE A CA 1
ATOM 2746 C C . ILE A 1 357 ? -17.454 15.473 31.471 1.00 88.94 357 ILE A C 1
ATOM 2748 O O . ILE A 1 357 ? -17.600 14.449 30.812 1.00 88.94 357 ILE A O 1
ATOM 2752 N N . SER A 1 358 ? -17.487 16.678 30.905 1.00 87.38 358 SER A N 1
ATOM 2753 C CA . SER A 1 358 ? -17.665 16.854 29.456 1.00 87.38 358 SER A CA 1
ATOM 2754 C C . SER A 1 358 ? -16.357 16.710 28.674 1.00 87.38 358 SER A C 1
ATOM 2756 O O . SER A 1 358 ? -16.352 16.168 27.570 1.00 87.38 358 SER A O 1
ATOM 2758 N N . LYS A 1 359 ? -15.239 17.173 29.246 1.00 88.06 359 LYS A N 1
ATOM 2759 C CA . LYS A 1 359 ? -13.887 17.077 28.683 1.00 88.06 359 LYS A CA 1
ATOM 2760 C C . LYS A 1 359 ? -12.867 16.770 29.776 1.00 88.06 359 LYS A C 1
ATOM 2762 O O . LYS A 1 359 ? -12.963 17.338 30.859 1.00 88.06 359 LYS A O 1
ATOM 2767 N N . ILE A 1 360 ? -11.893 15.924 29.463 1.00 88.62 360 ILE A N 1
ATOM 2768 C CA . ILE A 1 360 ? -10.761 15.567 30.324 1.00 88.62 360 ILE A CA 1
ATOM 2769 C C . ILE A 1 360 ? -9.495 15.426 29.479 1.00 88.62 360 ILE A C 1
ATOM 2771 O O . ILE A 1 360 ? -9.578 15.040 28.311 1.00 88.62 360 ILE A O 1
ATOM 2775 N N . THR A 1 361 ? -8.319 15.735 30.020 1.00 88.44 361 THR A N 1
ATOM 2776 C CA . THR A 1 361 ? -7.076 15.490 29.280 1.00 88.44 361 THR A CA 1
ATOM 2777 C C . THR A 1 361 ? -6.594 14.048 29.407 1.00 88.44 361 THR A C 1
ATOM 2779 O O . THR A 1 361 ? -6.958 13.314 30.327 1.00 88.44 361 THR A O 1
ATOM 2782 N N . TYR A 1 362 ? -5.710 13.640 28.496 1.00 80.75 362 TYR A N 1
ATOM 2783 C CA . TYR A 1 362 ? -5.007 12.362 28.596 1.00 80.75 362 TYR A CA 1
ATOM 2784 C C . TYR A 1 362 ? -4.265 12.171 29.920 1.00 80.75 362 TYR A C 1
ATOM 2786 O O . TYR A 1 362 ? -4.266 11.063 30.457 1.00 80.75 362 TYR A O 1
ATOM 2794 N N . SER A 1 363 ? -3.629 13.223 30.439 1.00 81.31 363 SER A N 1
ATOM 2795 C CA . SER A 1 363 ? -2.894 13.138 31.700 1.00 81.31 363 SER A CA 1
ATOM 2796 C C . SER A 1 363 ? -3.841 13.043 32.898 1.00 81.31 363 SER A C 1
ATOM 2798 O O . SER A 1 363 ? -3.650 12.181 33.748 1.00 81.31 363 SER A O 1
ATOM 2800 N N . GLU A 1 364 ? -4.909 13.844 32.934 1.00 85.56 364 GLU A N 1
ATOM 2801 C CA . GLU A 1 364 ? -5.911 13.799 34.009 1.00 85.56 364 GLU A CA 1
ATOM 2802 C C . GLU A 1 364 ? -6.643 12.454 34.070 1.00 85.56 364 GLU A C 1
ATOM 2804 O O . GLU A 1 364 ? -6.846 11.890 35.147 1.00 85.56 364 GLU A O 1
ATOM 2809 N N . LEU A 1 365 ? -7.020 11.914 32.908 1.00 82.31 365 LEU A N 1
ATOM 2810 C CA . LEU A 1 365 ? -7.696 10.626 32.826 1.00 82.31 365 LEU A CA 1
ATOM 2811 C C . LEU A 1 365 ? -6.819 9.490 33.354 1.00 82.31 365 LEU A C 1
ATOM 2813 O O . LEU A 1 365 ? -7.329 8.582 34.013 1.00 82.31 365 LEU A O 1
ATOM 2817 N N . ARG A 1 366 ? -5.512 9.534 33.078 1.00 76.31 366 ARG A N 1
ATOM 2818 C CA . ARG A 1 366 ? -4.570 8.531 33.575 1.00 76.31 366 ARG A CA 1
ATOM 2819 C C . ARG A 1 366 ? -4.556 8.494 35.101 1.00 76.31 366 ARG A C 1
ATOM 2821 O O . ARG A 1 366 ? -4.695 7.418 35.673 1.00 76.31 366 ARG A O 1
ATOM 2828 N N . GLU A 1 367 ? -4.469 9.656 35.744 1.00 78.94 367 GLU A N 1
ATOM 2829 C CA . GLU A 1 367 ? -4.475 9.762 37.208 1.00 78.94 367 GLU A CA 1
ATOM 2830 C C . GLU A 1 367 ? -5.790 9.244 37.816 1.00 78.94 367 GLU A C 1
ATOM 2832 O O . GLU A 1 367 ? -5.782 8.502 38.800 1.00 78.94 367 GLU A O 1
ATOM 2837 N N . LEU A 1 368 ? -6.937 9.570 37.206 1.00 79.69 368 LEU A N 1
ATOM 2838 C CA . LEU A 1 368 ? -8.236 9.071 37.677 1.00 79.69 368 LEU A CA 1
ATOM 2839 C C . LEU A 1 368 ? -8.389 7.556 37.492 1.00 79.69 368 LEU A C 1
ATOM 2841 O O . LEU A 1 368 ? -8.919 6.882 38.377 1.00 79.69 368 LEU A O 1
ATOM 2845 N N . SER A 1 369 ? -7.935 7.023 36.356 1.00 72.62 369 SER A N 1
ATOM 2846 C CA . SER A 1 369 ? -8.029 5.592 36.040 1.00 72.62 369 SER A CA 1
ATOM 2847 C C . SER A 1 369 ? -7.137 4.771 36.970 1.00 72.62 369 SER A C 1
ATOM 2849 O O . SER A 1 369 ? -7.591 3.769 37.521 1.00 72.62 369 SER A O 1
ATOM 2851 N N . TYR A 1 370 ? -5.919 5.259 37.238 1.00 70.06 370 TYR A N 1
ATOM 2852 C CA . TYR A 1 370 ? -5.007 4.685 38.229 1.00 70.06 370 TYR A CA 1
ATOM 2853 C C . TYR A 1 370 ? -5.655 4.599 39.625 1.00 70.06 370 TYR A C 1
ATOM 2855 O O . TYR A 1 370 ? -5.572 3.571 40.296 1.00 70.06 370 TYR A O 1
ATOM 2863 N N . MET A 1 371 ? -6.403 5.632 40.034 1.00 71.62 371 MET A N 1
ATOM 2864 C CA . MET A 1 371 ? -7.097 5.690 41.330 1.00 71.62 371 MET A CA 1
ATOM 2865 C C . MET A 1 371 ? -8.469 4.983 41.362 1.00 71.62 371 MET A C 1
ATOM 2867 O O . MET A 1 371 ? -9.201 5.112 42.346 1.00 71.62 371 MET A O 1
ATOM 2871 N N . GLY A 1 372 ? -8.825 4.212 40.326 1.00 62.38 372 GLY A N 1
ATOM 2872 C CA . GLY A 1 372 ? -9.989 3.315 40.332 1.00 62.38 372 GLY A CA 1
ATOM 2873 C C . GLY A 1 372 ? -11.223 3.784 39.551 1.00 62.38 372 GLY A C 1
ATOM 2874 O O . GLY A 1 372 ? -12.285 3.166 39.677 1.00 62.38 372 GLY A O 1
ATOM 2875 N N . ALA A 1 373 ? -11.123 4.835 38.729 1.00 66.56 373 ALA A N 1
ATOM 2876 C CA . ALA A 1 373 ? -12.187 5.203 37.790 1.00 66.56 373 ALA A CA 1
ATOM 2877 C C . ALA A 1 373 ? -12.262 4.184 36.628 1.00 66.56 373 ALA A C 1
ATOM 2879 O O . ALA A 1 373 ? -11.534 4.274 35.645 1.00 66.56 373 ALA A O 1
ATOM 2880 N N . SER A 1 374 ? -13.145 3.190 36.742 1.00 59.62 374 SER A N 1
ATOM 2881 C CA . SER A 1 374 ? -13.165 1.961 35.922 1.00 59.62 374 SER A CA 1
ATOM 2882 C C . SER A 1 374 ? -13.994 2.045 34.628 1.00 59.62 374 SER A C 1
ATOM 2884 O O . SER A 1 374 ? -14.737 1.125 34.302 1.00 59.62 374 SER A O 1
ATOM 2886 N N . VAL A 1 375 ? -13.872 3.136 33.868 1.00 57.59 375 VAL A N 1
ATOM 2887 C CA . VAL A 1 375 ? -14.592 3.289 32.581 1.00 57.59 375 VAL A CA 1
ATOM 2888 C C . VAL A 1 375 ? -13.709 2.939 31.377 1.00 57.59 375 VAL A C 1
ATOM 2890 O O . VAL A 1 375 ? -14.225 2.490 30.358 1.00 57.59 375 VAL A O 1
ATOM 2893 N N . LEU A 1 376 ? -12.383 3.105 31.474 1.00 59.16 376 LEU A N 1
ATOM 2894 C CA . LEU A 1 376 ? -11.463 2.810 30.374 1.00 59.16 376 LEU A CA 1
ATOM 2895 C C . LEU A 1 376 ? -10.078 2.376 30.888 1.00 59.16 376 LEU A C 1
ATOM 2897 O O . LEU A 1 376 ? -9.576 2.938 31.856 1.00 59.16 376 LEU A O 1
ATOM 2901 N N . HIS A 1 377 ? -9.463 1.379 30.243 1.00 59.44 377 HIS A N 1
ATOM 2902 C CA . HIS A 1 377 ? -8.134 0.874 30.612 1.00 59.44 377 HIS A CA 1
ATOM 2903 C C . HIS A 1 377 ? -7.019 1.765 30.043 1.00 59.44 377 HIS A C 1
ATOM 2905 O O . HIS A 1 377 ? -7.100 2.181 28.886 1.00 59.44 377 HIS A O 1
ATOM 2911 N N . GLU A 1 378 ? -5.954 2.021 30.809 1.00 57.78 378 GLU A N 1
ATOM 2912 C CA . GLU A 1 378 ? -4.884 2.953 30.409 1.00 57.78 378 GLU A CA 1
ATOM 2913 C C . GLU A 1 378 ? -4.162 2.543 29.112 1.00 57.78 378 GLU A C 1
ATOM 2915 O O . GLU A 1 378 ? -3.928 3.381 28.236 1.00 57.78 378 GLU A O 1
ATOM 2920 N N . ASP A 1 379 ? -3.916 1.246 28.925 1.00 51.81 379 ASP A N 1
ATOM 2921 C CA . ASP A 1 379 ? -3.276 0.705 27.717 1.00 51.81 379 ASP A CA 1
ATOM 2922 C C . ASP A 1 379 ? -4.087 0.934 26.431 1.00 51.81 379 ASP A C 1
ATOM 2924 O O . ASP A 1 379 ? -3.521 1.001 25.340 1.00 51.81 379 ASP A O 1
ATOM 2928 N N . ALA A 1 380 ? -5.410 1.119 26.535 1.00 49.78 380 ALA A N 1
ATOM 2929 C CA . ALA A 1 380 ? -6.273 1.386 25.382 1.00 49.78 380 ALA A CA 1
ATOM 2930 C C . ALA A 1 380 ? -6.144 2.830 24.856 1.00 49.78 380 ALA A C 1
ATOM 2932 O O . ALA A 1 380 ? -6.577 3.131 23.744 1.00 49.78 380 ALA A O 1
ATOM 2933 N N . ILE A 1 381 ? -5.553 3.729 25.648 1.00 58.28 381 ILE A N 1
ATOM 2934 C CA . ILE A 1 381 ? -5.431 5.165 25.354 1.00 58.28 381 ILE A CA 1
ATOM 2935 C C . ILE A 1 381 ? -4.106 5.472 24.659 1.00 58.28 381 ILE A C 1
ATOM 2937 O O . ILE A 1 381 ? -4.033 6.369 23.814 1.00 58.28 381 ILE A O 1
ATOM 2941 N N . PHE A 1 382 ? -3.049 4.742 25.025 1.00 56.00 382 PHE A N 1
ATOM 2942 C CA . PHE A 1 382 ? -1.671 5.058 24.656 1.00 56.00 382 PHE A CA 1
ATOM 2943 C C . PHE A 1 382 ? -1.461 5.256 23.141 1.00 56.00 382 PHE A C 1
ATOM 2945 O O . PHE A 1 382 ? -0.928 6.304 22.763 1.00 56.00 382 PHE A O 1
ATOM 2952 N N . PRO A 1 383 ? -1.968 4.374 22.252 1.00 50.12 383 PRO A N 1
ATOM 2953 C CA . PRO A 1 383 ? -1.767 4.527 20.808 1.00 50.12 383 PRO A CA 1
ATOM 2954 C C . PRO A 1 383 ? -2.431 5.785 20.234 1.00 50.12 383 PRO A C 1
ATOM 2956 O O . PRO A 1 383 ? -1.918 6.398 19.301 1.00 50.12 383 PRO A O 1
ATOM 2959 N N . VAL A 1 384 ? -3.577 6.181 20.796 1.00 56.31 384 VAL A N 1
ATOM 2960 C CA . VAL A 1 384 ? -4.391 7.317 20.336 1.00 56.31 384 VAL A CA 1
ATOM 2961 C C . VAL A 1 384 ? -3.816 8.640 20.861 1.00 56.31 384 VAL A C 1
ATOM 2963 O O . VAL A 1 384 ? -3.787 9.645 20.143 1.00 56.31 384 VAL A O 1
ATOM 2966 N N . ARG A 1 385 ? -3.259 8.616 22.080 1.00 65.69 385 ARG A N 1
ATOM 2967 C CA . ARG A 1 385 ? -2.532 9.730 22.703 1.00 65.69 385 ARG A CA 1
ATOM 2968 C C . ARG A 1 385 ? -1.284 10.123 21.912 1.00 65.69 385 ARG A C 1
ATOM 2970 O O . ARG A 1 385 ? -1.094 11.315 21.675 1.00 65.69 385 ARG A O 1
ATOM 2977 N N . GLU A 1 386 ? -0.452 9.161 21.504 1.00 59.25 386 GLU A N 1
ATOM 2978 C CA . GLU A 1 386 ? 0.811 9.432 20.788 1.00 59.25 386 GLU A CA 1
ATOM 2979 C C . GLU A 1 386 ? 0.597 10.213 19.487 1.00 59.25 386 GLU A C 1
ATOM 2981 O O . GLU A 1 386 ? 1.348 11.131 19.156 1.00 59.25 386 GLU A O 1
ATOM 2986 N N . ILE A 1 387 ? -0.464 9.874 18.758 1.00 57.31 387 ILE A N 1
ATOM 2987 C CA . ILE A 1 387 ? -0.818 10.514 17.487 1.00 57.31 387 ILE A CA 1
ATOM 2988 C C . ILE A 1 387 ? -1.793 11.680 17.659 1.00 57.31 387 ILE A C 1
ATOM 2990 O O . ILE A 1 387 ? -1.986 12.465 16.728 1.00 57.31 387 ILE A O 1
ATOM 2994 N N . GLY A 1 388 ? -2.348 11.846 18.861 1.00 60.75 388 GLY A N 1
ATOM 2995 C CA . GLY A 1 388 ? -3.087 13.031 19.251 1.00 60.75 388 GLY A CA 1
ATOM 2996 C C . GLY A 1 388 ? -4.517 13.123 18.733 1.00 60.75 388 GLY A C 1
ATOM 2997 O O . GLY A 1 388 ? -5.020 14.238 18.598 1.00 60.75 388 GLY A O 1
ATOM 2998 N N . ILE A 1 389 ? -5.132 11.988 18.422 1.00 70.12 389 ILE A N 1
ATOM 2999 C CA . ILE A 1 389 ? -6.551 11.889 18.058 1.00 70.12 389 ILE A CA 1
ATOM 3000 C C . ILE A 1 389 ? -7.362 11.998 19.357 1.00 70.12 389 ILE A C 1
ATOM 3002 O O . ILE A 1 389 ? -6.924 11.401 20.323 1.00 70.12 389 ILE A O 1
ATOM 3006 N N . PRO A 1 390 ? -8.462 12.755 19.470 1.00 73.00 390 PRO A N 1
ATOM 3007 C CA . PRO A 1 390 ? -9.328 12.755 20.658 1.00 73.00 390 PRO A CA 1
ATOM 3008 C C . PRO A 1 390 ? -10.148 11.458 20.795 1.00 73.00 390 PRO A C 1
ATOM 3010 O O . PRO A 1 390 ? -10.418 10.785 19.801 1.00 73.00 390 PRO A O 1
ATOM 3013 N N . ILE A 1 391 ? -10.590 11.128 22.012 1.00 77.88 391 ILE A N 1
ATOM 3014 C CA . ILE A 1 391 ? -11.496 9.992 22.294 1.00 77.88 391 ILE A CA 1
ATOM 3015 C C . ILE A 1 391 ? -12.849 10.531 22.773 1.00 77.88 391 ILE A C 1
ATOM 3017 O O . ILE A 1 391 ? -12.859 11.513 23.505 1.00 77.88 391 ILE A O 1
ATOM 3021 N N . ASN A 1 392 ? -13.979 9.914 22.427 1.00 82.75 392 ASN A N 1
ATOM 3022 C CA . ASN A 1 392 ? -15.278 10.204 23.050 1.00 82.75 392 ASN A CA 1
ATOM 3023 C C . ASN A 1 392 ? -15.882 8.944 23.681 1.00 82.75 392 ASN A C 1
ATOM 3025 O O . ASN A 1 392 ? -16.021 7.929 23.003 1.00 82.75 392 ASN A O 1
ATOM 3029 N N . ILE A 1 393 ? -16.253 9.005 24.962 1.00 82.25 393 ILE A N 1
ATOM 3030 C CA . ILE A 1 393 ? -16.944 7.913 25.659 1.00 82.25 393 ILE A CA 1
ATOM 3031 C C . ILE A 1 393 ? -18.454 8.059 25.479 1.00 82.25 393 ILE A C 1
ATOM 3033 O O . ILE A 1 393 ? -19.038 9.027 25.963 1.00 82.25 393 ILE A O 1
ATOM 3037 N N . LYS A 1 394 ? -19.092 7.088 24.825 1.00 78.06 394 LYS A N 1
ATOM 3038 C CA . LYS A 1 394 ? -20.511 7.123 24.432 1.00 78.06 394 LYS A CA 1
ATOM 3039 C C . LYS A 1 394 ? -21.307 5.992 25.084 1.00 78.06 394 LYS A C 1
ATOM 3041 O O . LYS A 1 394 ? -20.758 4.929 25.347 1.00 78.06 394 LYS A O 1
ATOM 3046 N N . ASN A 1 395 ? -22.611 6.192 25.290 1.00 83.00 395 ASN A N 1
ATOM 3047 C CA . ASN A 1 395 ? -23.497 5.165 25.848 1.00 83.00 395 ASN A CA 1
ATOM 3048 C C . ASN A 1 395 ? -24.271 4.427 24.756 1.00 83.00 395 ASN A C 1
ATOM 3050 O O . ASN A 1 395 ? -25.071 5.030 24.040 1.00 83.00 395 ASN A O 1
ATOM 3054 N N . THR A 1 396 ? -24.120 3.107 24.707 1.00 64.19 396 THR A N 1
ATOM 3055 C CA . THR A 1 396 ? -24.843 2.225 23.777 1.00 64.19 396 THR A CA 1
ATOM 3056 C C . THR A 1 396 ? -26.366 2.293 23.967 1.00 64.19 396 THR A C 1
ATOM 3058 O O . THR A 1 396 ? -27.112 2.290 22.993 1.00 64.19 396 THR A O 1
ATOM 3061 N N . ASN A 1 397 ? -26.842 2.428 25.209 1.00 72.31 397 ASN A N 1
ATOM 3062 C CA . ASN A 1 397 ? -28.267 2.488 25.557 1.00 72.31 397 ASN A CA 1
ATOM 3063 C C . ASN A 1 397 ? -28.858 3.908 25.477 1.00 72.31 397 ASN A C 1
ATOM 3065 O O . ASN A 1 397 ? -30.075 4.077 25.569 1.00 72.31 397 ASN A O 1
ATOM 3069 N N . LYS A 1 398 ? -28.010 4.938 25.341 1.00 84.31 398 LYS A N 1
ATOM 3070 C CA . LYS A 1 398 ? -28.411 6.352 25.235 1.00 84.31 398 LYS A CA 1
ATOM 3071 C C . LYS A 1 398 ? -27.536 7.102 24.215 1.00 84.31 398 LYS A C 1
ATOM 3073 O O . LYS A 1 398 ? -26.740 7.956 24.604 1.00 84.31 398 LYS A O 1
ATOM 3078 N N . PRO A 1 399 ? -27.688 6.840 22.903 1.00 74.56 399 PRO A N 1
ATOM 3079 C CA . PRO A 1 399 ? -26.792 7.388 21.875 1.00 74.56 399 PRO A CA 1
ATOM 3080 C C . PRO A 1 399 ? -26.796 8.920 21.767 1.00 74.56 399 PRO A C 1
ATOM 3082 O O . PRO A 1 399 ? -25.837 9.508 21.264 1.00 74.56 399 PRO A O 1
ATOM 3085 N N . GLN A 1 400 ? -27.871 9.553 22.250 1.00 83.50 400 GLN A N 1
ATOM 3086 C CA . GLN A 1 400 ? -28.064 11.004 22.234 1.00 83.50 400 GLN A CA 1
ATOM 3087 C C . GLN A 1 400 ? -27.239 11.735 23.302 1.00 83.50 400 GLN A C 1
ATOM 3089 O O . GLN A 1 400 ? -27.061 12.946 23.203 1.00 83.50 400 GLN A O 1
ATOM 3094 N N . ASP A 1 401 ? -26.730 11.024 24.311 1.00 87.88 401 ASP A N 1
ATOM 3095 C CA . ASP A 1 401 ? -25.894 11.634 25.342 1.00 87.88 401 ASP A CA 1
ATOM 3096 C C . ASP A 1 401 ? -24.551 12.057 24.724 1.00 87.88 401 ASP A C 1
ATOM 3098 O O . ASP A 1 401 ? -23.922 11.286 23.995 1.00 87.88 401 ASP A O 1
ATOM 3102 N N . GLU A 1 402 ? -24.100 13.284 24.998 1.00 84.50 402 GLU A N 1
ATOM 3103 C CA . GLU A 1 402 ? -22.904 13.863 24.357 1.00 84.50 402 GLU A CA 1
ATOM 3104 C C . GLU A 1 402 ? -21.611 13.091 24.670 1.00 84.50 402 GLU A C 1
ATOM 3106 O O . GLU A 1 402 ? -20.728 13.009 23.812 1.00 84.50 402 GLU A O 1
ATOM 3111 N N . GLY A 1 403 ? -21.542 12.468 25.851 1.00 89.88 403 GLY A N 1
ATOM 3112 C CA . GLY A 1 403 ? -20.391 11.691 26.299 1.00 89.88 403 GLY A CA 1
ATOM 3113 C C . GLY A 1 403 ? -19.330 12.511 27.035 1.00 89.88 403 GLY A C 1
ATOM 3114 O O . GLY A 1 403 ? -19.548 13.663 27.417 1.00 89.88 403 GLY A O 1
ATOM 3115 N N . THR A 1 404 ? -18.159 11.902 27.221 1.00 90.44 404 THR A N 1
ATOM 3116 C CA . THR A 1 404 ? -16.955 12.577 27.729 1.00 90.44 404 THR A CA 1
ATOM 3117 C C . THR A 1 404 ? -15.864 12.547 26.672 1.00 90.44 404 THR A C 1
ATOM 3119 O O . THR A 1 404 ? -15.430 11.469 26.265 1.00 90.44 404 THR A O 1
ATOM 3122 N N . PHE A 1 405 ? -15.356 13.719 26.292 1.00 88.00 405 PHE A N 1
ATOM 3123 C CA . PHE A 1 405 ? -14.217 13.834 25.386 1.00 88.00 405 PHE A CA 1
ATOM 3124 C C . PHE A 1 405 ? -12.880 13.776 26.133 1.00 88.00 405 PHE A C 1
ATOM 3126 O O . PHE A 1 405 ? -12.670 14.501 27.103 1.00 88.00 405 PHE A O 1
ATOM 3133 N N . ILE A 1 406 ? -11.948 12.970 25.635 1.00 85.88 406 ILE A N 1
ATOM 3134 C CA . ILE A 1 406 ? -10.568 12.870 26.106 1.00 85.88 406 ILE A CA 1
ATOM 3135 C C . ILE A 1 406 ? -9.673 13.566 25.080 1.00 85.88 406 ILE A C 1
ATOM 3137 O O . ILE A 1 406 ? -9.660 13.193 23.905 1.00 85.88 406 ILE A O 1
ATOM 3141 N N . VAL A 1 407 ? -8.954 14.601 25.512 1.00 85.12 407 VAL A N 1
ATOM 3142 C CA . VAL A 1 407 ? -8.219 15.523 24.630 1.00 85.12 407 VAL A CA 1
ATOM 3143 C C . VAL A 1 407 ? -6.765 15.730 25.074 1.00 85.12 407 VAL A C 1
ATOM 3145 O O . VAL A 1 407 ? -6.327 15.240 26.115 1.00 85.12 407 VAL A O 1
ATOM 3148 N N . LYS A 1 408 ? -5.972 16.445 24.267 1.00 83.25 408 LYS A N 1
ATOM 3149 C CA . LYS A 1 408 ? -4.579 16.783 24.609 1.00 83.25 408 LYS A CA 1
ATOM 3150 C C . LYS A 1 408 ? -4.507 17.759 25.782 1.00 83.25 408 LYS A C 1
ATOM 3152 O O . LYS A 1 408 ? -5.343 18.645 25.899 1.00 83.25 408 LYS A O 1
ATOM 3157 N N . ASP A 1 409 ? -3.424 17.675 26.554 1.00 78.44 409 ASP A N 1
ATOM 3158 C CA . ASP A 1 409 ? -3.150 18.595 27.672 1.00 78.44 409 ASP A CA 1
ATOM 3159 C C . ASP A 1 409 ? -3.039 20.069 27.234 1.00 78.44 409 ASP A C 1
ATOM 3161 O O . ASP A 1 409 ? -3.277 20.982 28.015 1.00 78.44 409 ASP A O 1
ATOM 3165 N N . THR A 1 410 ? -2.687 20.312 25.970 1.00 71.12 410 THR A N 1
ATOM 3166 C CA . THR A 1 410 ? -2.527 21.653 25.387 1.00 71.12 410 THR A CA 1
ATOM 3167 C C . THR A 1 410 ? -3.763 22.135 24.621 1.00 71.12 410 THR A C 1
ATOM 3169 O O . THR A 1 410 ? -3.658 23.068 23.824 1.00 71.12 410 THR A O 1
ATOM 3172 N N . ASP A 1 411 ? -4.913 21.471 24.758 1.00 71.31 411 ASP A N 1
ATOM 3173 C CA . ASP A 1 411 ? -6.131 21.850 24.042 1.00 71.31 411 ASP A CA 1
ATOM 3174 C C . ASP A 1 411 ? -6.701 23.168 24.602 1.00 71.31 411 ASP A C 1
ATOM 3176 O O . ASP A 1 411 ? -7.226 23.231 25.713 1.00 71.31 411 ASP A O 1
ATOM 3180 N N . GLY A 1 412 ? -6.615 24.243 23.810 1.00 61.34 412 GLY A N 1
ATOM 3181 C CA . GLY A 1 412 ? -7.078 25.585 24.188 1.00 61.34 412 GLY A CA 1
ATOM 3182 C C . GLY A 1 412 ? -8.594 25.720 24.382 1.00 61.34 412 GLY A C 1
ATOM 3183 O O . GLY A 1 412 ? -9.061 26.789 24.768 1.00 61.34 412 GLY A O 1
ATOM 3184 N N . SER A 1 413 ? -9.373 24.664 24.120 1.00 65.69 413 SER A N 1
ATOM 3185 C CA . SER A 1 413 ? -10.816 24.623 24.379 1.00 65.69 413 SER A CA 1
ATOM 3186 C C . SER A 1 413 ? -11.182 24.211 25.812 1.00 65.69 413 SER A C 1
ATOM 3188 O O . SER A 1 413 ? -12.367 24.228 26.164 1.00 65.69 413 SER A O 1
ATOM 3190 N N . MET A 1 414 ? -10.202 23.849 26.648 1.00 66.19 414 MET A N 1
ATOM 3191 C CA . MET A 1 414 ? -10.426 23.547 28.061 1.00 66.19 414 MET A CA 1
ATOM 3192 C C . MET A 1 414 ? -10.717 24.818 28.863 1.00 66.19 414 MET A C 1
ATOM 3194 O O . MET A 1 414 ? -9.988 25.808 28.799 1.00 66.19 414 MET A O 1
ATOM 3198 N N . LYS A 1 415 ? -11.772 24.781 29.681 1.00 65.62 415 LYS A N 1
ATOM 3199 C CA . LYS A 1 415 ? -11.967 25.792 30.725 1.00 65.62 415 LYS A CA 1
ATOM 3200 C C . LYS A 1 415 ? -11.078 25.417 31.913 1.00 65.62 415 LYS A C 1
ATOM 3202 O O . LYS A 1 415 ? -11.167 24.274 32.351 1.00 65.62 415 LYS A O 1
ATOM 3207 N N . PRO A 1 416 ? -10.268 26.336 32.464 1.00 58.81 416 PRO A N 1
ATOM 3208 C CA . PRO A 1 416 ? -9.462 26.031 33.637 1.00 58.81 416 PRO A CA 1
ATOM 3209 C C . PRO A 1 416 ? -10.377 25.731 34.830 1.00 58.81 416 PRO A C 1
ATOM 3211 O O . PRO A 1 416 ? -11.113 26.599 35.302 1.00 58.81 416 PRO A O 1
ATOM 3214 N N . THR A 1 417 ? -10.342 24.489 35.305 1.00 66.44 417 THR A N 1
ATOM 3215 C CA . THR A 1 417 ? -11.020 24.025 36.519 1.00 66.44 417 THR A CA 1
ATOM 3216 C C . THR A 1 417 ? -9.982 23.690 37.579 1.00 66.44 417 THR A C 1
ATOM 3218 O O . THR A 1 417 ? -8.960 23.086 37.280 1.00 66.44 417 THR A O 1
ATOM 3221 N N . THR A 1 418 ? -10.228 24.074 38.834 1.00 75.62 418 THR A N 1
ATOM 3222 C CA . THR A 1 418 ? -9.293 23.791 39.939 1.00 75.62 418 THR A CA 1
ATOM 3223 C C . THR A 1 418 ? -9.219 22.297 40.276 1.00 75.62 418 THR A C 1
ATOM 3225 O O . THR A 1 418 ? -8.182 21.833 40.734 1.00 75.62 418 THR A O 1
ATOM 3228 N N . VAL A 1 419 ? -10.305 21.545 40.055 1.00 81.50 419 VAL A N 1
ATOM 3229 C CA . VAL A 1 419 ? -10.386 20.089 40.257 1.00 81.50 419 VAL A CA 1
ATOM 3230 C C . VAL A 1 419 ? -11.266 19.493 39.156 1.00 81.50 419 VAL A C 1
ATOM 3232 O O . VAL A 1 419 ? -12.413 19.916 39.008 1.00 81.50 419 VAL A O 1
ATOM 3235 N N . THR A 1 420 ? -10.736 18.529 38.401 1.00 83.50 420 THR A N 1
ATOM 3236 C CA . THR A 1 420 ? -11.423 17.886 37.260 1.00 83.50 420 THR A CA 1
ATOM 3237 C C . THR A 1 420 ? -12.262 16.676 37.686 1.00 83.50 420 THR A C 1
ATOM 3239 O O . THR A 1 420 ? -13.360 16.465 37.177 1.00 83.50 420 THR A O 1
ATOM 3242 N N . GLY A 1 421 ? -11.793 15.908 38.672 1.00 85.00 421 GLY A N 1
ATOM 3243 C CA . GLY A 1 421 ? -12.509 14.768 39.242 1.00 85.00 421 GLY A CA 1
ATOM 3244 C C . GLY A 1 421 ? -11.845 14.268 40.522 1.00 85.00 421 GLY A C 1
ATOM 3245 O O . GLY A 1 421 ? -10.690 14.587 40.796 1.00 85.00 421 GLY A O 1
ATOM 3246 N N . ILE A 1 422 ? -12.587 13.499 41.316 1.00 85.94 422 ILE A N 1
ATOM 3247 C CA . ILE A 1 422 ? -12.114 12.853 42.541 1.00 85.94 422 ILE A CA 1
ATOM 3248 C C . ILE A 1 422 ? -12.318 11.348 42.373 1.00 85.94 422 ILE A C 1
ATOM 3250 O O . ILE A 1 422 ? -13.450 10.864 42.343 1.00 85.94 422 ILE A O 1
ATOM 3254 N N . ALA A 1 423 ? -11.213 10.614 42.282 1.00 81.81 423 ALA A N 1
ATOM 3255 C CA . ALA A 1 423 ? -11.190 9.156 42.295 1.00 81.81 423 ALA A CA 1
ATOM 3256 C C . ALA A 1 423 ? -10.537 8.653 43.586 1.00 81.81 423 ALA A C 1
ATOM 3258 O O . ALA A 1 423 ? -9.753 9.358 44.224 1.00 81.81 423 ALA A O 1
ATOM 3259 N N . GLY A 1 424 ? -10.887 7.436 43.986 1.00 78.25 424 GLY A N 1
ATOM 3260 C CA . GLY A 1 424 ? -10.333 6.810 45.173 1.00 78.25 424 GLY A CA 1
ATOM 3261 C C . GLY A 1 424 ? -10.563 5.308 45.156 1.00 78.25 424 GLY A C 1
ATOM 3262 O O . GLY A 1 424 ? -11.643 4.831 44.802 1.00 78.25 424 GLY A O 1
ATOM 3263 N N . LYS A 1 425 ? -9.542 4.572 45.583 1.00 74.44 425 LYS A N 1
ATOM 3264 C CA . LYS A 1 425 ? -9.546 3.117 45.714 1.00 74.44 425 LYS A CA 1
ATOM 3265 C C . LYS A 1 425 ? -9.638 2.755 47.199 1.00 74.44 425 LYS A C 1
ATOM 3267 O O . LYS A 1 425 ? -9.125 3.471 48.060 1.00 74.44 425 LYS A O 1
ATOM 3272 N N . LYS A 1 426 ? -10.374 1.689 47.508 1.00 75.69 426 LYS A N 1
ATOM 3273 C CA . LYS A 1 426 ? -10.488 1.144 48.869 1.00 75.69 426 LYS A CA 1
ATOM 3274 C C . LYS A 1 426 ? -9.478 0.012 49.053 1.00 75.69 426 LYS A C 1
ATOM 3276 O O . LYS A 1 426 ? -8.856 -0.422 48.089 1.00 75.69 426 LYS A O 1
ATOM 3281 N N . ASP A 1 427 ? -9.336 -0.443 50.293 1.00 82.56 427 ASP A N 1
ATOM 3282 C CA . ASP A 1 427 ? -8.581 -1.652 50.641 1.00 82.56 427 ASP A CA 1
ATOM 3283 C C . ASP A 1 427 ? -7.058 -1.557 50.425 1.00 82.56 427 ASP A C 1
ATOM 3285 O O . ASP A 1 427 ? -6.381 -2.559 50.202 1.00 82.56 427 ASP A O 1
ATOM 3289 N N . PHE A 1 428 ? -6.495 -0.351 50.557 1.00 82.06 428 PHE A N 1
ATOM 3290 C CA . PHE A 1 428 ? -5.047 -0.180 50.679 1.00 82.06 428 PHE A CA 1
ATOM 3291 C C . PHE A 1 428 ? -4.533 -0.797 51.984 1.00 82.06 428 PHE A C 1
ATOM 3293 O O . PHE A 1 428 ? -5.105 -0.580 53.056 1.00 82.06 428 PHE A O 1
ATOM 3300 N N . THR A 1 429 ? -3.418 -1.523 51.899 1.00 88.06 429 THR A N 1
ATOM 3301 C CA . THR A 1 429 ? -2.711 -2.050 53.069 1.00 88.06 429 THR A CA 1
ATOM 3302 C C . THR A 1 429 ? -1.443 -1.247 53.273 1.00 88.06 429 THR A C 1
ATOM 3304 O O . THR A 1 429 ? -0.511 -1.347 52.490 1.00 88.06 429 THR A O 1
ATOM 3307 N N . VAL A 1 430 ? -1.390 -0.476 54.357 1.00 90.06 430 VAL A N 1
ATOM 3308 C CA . VAL A 1 430 ? -0.218 0.350 54.649 1.00 90.06 430 VAL A CA 1
ATOM 3309 C C . VAL A 1 430 ? 0.722 -0.382 55.599 1.00 90.06 430 VAL A C 1
ATOM 3311 O O . VAL A 1 430 ? 0.368 -0.661 56.746 1.00 90.06 430 VAL A O 1
ATOM 3314 N N . ILE A 1 431 ? 1.950 -0.639 55.151 1.00 91.75 431 ILE A N 1
ATOM 3315 C CA . ILE A 1 431 ? 3.044 -1.123 55.996 1.00 91.75 431 ILE A CA 1
ATOM 3316 C C . ILE A 1 431 ? 3.871 0.088 56.429 1.00 91.75 431 ILE A C 1
ATOM 3318 O O . ILE A 1 431 ? 4.683 0.614 55.669 1.00 91.75 431 ILE A O 1
ATOM 3322 N N . SER A 1 432 ? 3.664 0.538 57.667 1.00 92.94 432 SER A N 1
ATOM 3323 C CA . SER A 1 432 ? 4.437 1.633 58.261 1.00 92.94 432 SER A CA 1
ATOM 3324 C C . SER A 1 432 ? 5.620 1.088 59.056 1.00 92.94 432 SER A C 1
ATOM 3326 O O . SER A 1 432 ? 5.442 0.365 60.036 1.00 92.94 432 SER A O 1
ATOM 3328 N N . ILE A 1 433 ? 6.831 1.479 58.670 1.00 92.25 433 ILE A N 1
ATOM 3329 C CA . ILE A 1 433 ? 8.079 1.075 59.319 1.00 92.25 433 ILE A CA 1
ATOM 3330 C C . ILE A 1 433 ? 8.701 2.303 59.975 1.00 92.25 433 ILE A C 1
ATOM 3332 O O . ILE A 1 433 ? 9.001 3.287 59.301 1.00 92.25 433 ILE A O 1
ATOM 3336 N N . ALA A 1 434 ? 8.915 2.230 61.289 1.00 92.56 434 ALA A N 1
ATOM 3337 C CA . ALA A 1 434 ? 9.571 3.272 62.068 1.00 92.56 434 ALA A CA 1
ATOM 3338 C C . ALA A 1 434 ? 10.952 2.803 62.541 1.00 92.56 434 ALA A C 1
ATOM 3340 O O . ALA A 1 434 ? 11.087 1.746 63.160 1.00 92.56 434 ALA A O 1
ATOM 3341 N N . LYS A 1 435 ? 11.979 3.600 62.254 1.00 88.69 435 LYS A N 1
ATOM 3342 C CA . LYS A 1 435 ? 13.361 3.383 62.672 1.00 88.69 435 LYS A CA 1
ATOM 3343 C C . LYS A 1 435 ? 14.077 4.729 62.785 1.00 88.69 435 LYS A C 1
ATOM 3345 O O . LYS A 1 435 ? 14.108 5.491 61.829 1.00 88.69 435 LYS A O 1
ATOM 3350 N N . ALA A 1 436 ? 14.709 4.978 63.930 1.00 90.81 436 ALA A N 1
ATOM 3351 C CA . ALA A 1 436 ? 15.476 6.201 64.159 1.00 90.81 436 ALA A CA 1
ATOM 3352 C C . ALA A 1 436 ? 16.580 6.394 63.102 1.00 90.81 436 ALA A C 1
ATOM 3354 O O . ALA A 1 436 ? 17.339 5.461 62.816 1.00 90.81 436 ALA A O 1
ATOM 3355 N N . SER A 1 437 ? 16.662 7.603 62.545 1.00 86.94 437 SER A N 1
ATOM 3356 C CA . SER A 1 437 ? 17.597 8.023 61.495 1.00 86.94 437 SER A CA 1
ATOM 3357 C C . SER A 1 437 ? 17.616 7.094 60.279 1.00 86.94 437 SER A C 1
ATOM 3359 O O . SER A 1 437 ? 18.660 6.886 59.657 1.00 86.94 437 SER A O 1
ATOM 3361 N N . MET A 1 438 ? 16.468 6.509 59.935 1.00 89.44 438 MET A N 1
ATOM 3362 C CA . MET A 1 438 ? 16.338 5.579 58.814 1.00 89.44 438 MET A CA 1
ATOM 3363 C C . MET A 1 438 ? 16.784 6.204 57.490 1.00 89.44 438 MET A C 1
ATOM 3365 O O . MET A 1 438 ? 17.490 5.553 56.722 1.00 89.44 438 MET A O 1
ATOM 3369 N N . ASN A 1 439 ? 16.476 7.486 57.270 1.00 86.25 439 ASN A N 1
ATOM 3370 C CA . ASN A 1 439 ? 16.909 8.222 56.079 1.00 86.25 439 ASN A CA 1
ATOM 3371 C C . ASN A 1 439 ? 18.440 8.314 55.920 1.00 86.25 439 ASN A C 1
ATOM 3373 O O . ASN A 1 439 ? 18.936 8.568 54.825 1.00 86.25 439 ASN A O 1
ATOM 3377 N N . SER A 1 440 ? 19.185 8.134 57.012 1.00 88.38 440 SER A N 1
ATOM 3378 C CA . SER A 1 440 ? 20.642 8.232 57.050 1.00 88.38 440 SER A CA 1
ATOM 3379 C C . SER A 1 440 ? 21.311 6.877 56.797 1.00 88.38 440 SER A C 1
ATOM 3381 O O . SER A 1 440 ? 22.519 6.821 56.574 1.00 88.38 440 SER A O 1
ATOM 3383 N N . GLU A 1 441 ? 20.554 5.772 56.807 1.00 89.38 441 GLU A N 1
ATOM 3384 C CA . GLU A 1 441 ? 21.071 4.456 56.442 1.00 89.38 441 GLU A CA 1
ATOM 3385 C C . GLU A 1 441 ? 21.050 4.260 54.923 1.00 89.38 441 GLU A C 1
ATOM 3387 O O . GLU A 1 441 ? 20.004 4.113 54.284 1.00 89.38 441 GLU A O 1
ATOM 3392 N N . LEU A 1 442 ? 22.245 4.153 54.342 1.00 89.88 442 LEU A N 1
ATOM 3393 C CA . LEU A 1 442 ? 22.410 3.854 52.924 1.00 89.88 442 LEU A CA 1
ATOM 3394 C C . LEU A 1 442 ? 21.761 2.514 52.541 1.00 89.88 442 LEU A C 1
ATOM 3396 O O . LEU A 1 442 ? 22.120 1.441 53.030 1.00 89.88 442 LEU A O 1
ATOM 34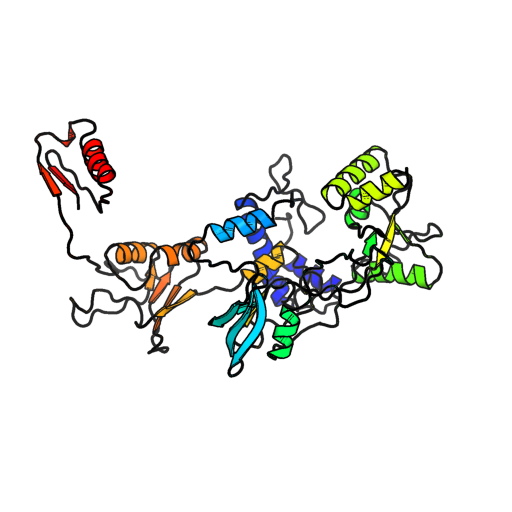00 N N . GLY A 1 443 ? 20.831 2.585 51.587 1.00 89.81 443 GLY A N 1
ATOM 3401 C CA . GLY A 1 443 ? 20.206 1.418 50.971 1.00 89.81 443 GLY A CA 1
ATOM 3402 C C . GLY A 1 443 ? 19.043 0.810 51.754 1.00 89.81 443 GLY A C 1
ATOM 3403 O O . GLY A 1 443 ? 18.587 -0.262 51.359 1.00 89.81 443 GLY A O 1
ATOM 3404 N N . PHE A 1 444 ? 18.539 1.463 52.808 1.00 91.31 444 PHE A N 1
ATOM 3405 C CA . PHE A 1 444 ? 17.383 0.974 53.569 1.00 91.31 444 PHE A CA 1
ATOM 3406 C C . PHE A 1 444 ? 16.160 0.716 52.670 1.00 91.31 444 PHE A C 1
ATOM 3408 O O . PHE A 1 444 ? 15.687 -0.418 52.594 1.00 91.31 444 PHE A O 1
ATOM 3415 N N . CYS A 1 445 ? 15.719 1.718 51.899 1.00 90.25 445 CYS A N 1
ATOM 3416 C CA . CYS A 1 445 ? 14.584 1.565 50.981 1.00 90.25 445 CYS A CA 1
ATOM 3417 C C . CYS A 1 445 ? 14.843 0.512 49.894 1.00 90.25 445 CYS A C 1
ATOM 3419 O O . CYS A 1 445 ? 13.943 -0.243 49.553 1.00 90.25 445 CYS A O 1
ATOM 3421 N N . ARG A 1 446 ? 16.081 0.385 49.389 1.00 92.00 446 ARG A N 1
ATOM 3422 C CA . ARG A 1 446 ? 16.417 -0.665 48.412 1.00 92.00 446 ARG A CA 1
ATOM 3423 C C . ARG A 1 446 ? 16.220 -2.057 49.007 1.00 92.00 446 ARG A C 1
ATOM 3425 O O . ARG A 1 446 ? 15.614 -2.899 48.357 1.00 92.00 446 ARG A O 1
ATOM 3432 N N . LYS A 1 447 ? 16.725 -2.298 50.225 1.00 92.69 447 LYS A N 1
ATOM 3433 C CA . LYS A 1 447 ? 16.537 -3.579 50.929 1.00 92.69 447 LYS A CA 1
ATOM 3434 C C . LYS A 1 447 ? 15.048 -3.875 51.102 1.00 92.69 447 LYS A C 1
ATOM 3436 O O . LYS A 1 447 ? 14.623 -4.987 50.824 1.00 92.69 447 LYS A O 1
ATOM 3441 N N . LEU A 1 448 ? 14.275 -2.870 51.507 1.00 92.12 448 LEU A N 1
ATOM 3442 C CA . LEU A 1 448 ? 12.833 -2.982 51.693 1.00 92.12 448 LEU A CA 1
ATOM 3443 C C . LEU A 1 448 ? 12.101 -3.358 50.391 1.00 92.12 448 LEU A C 1
ATOM 3445 O O . LEU A 1 448 ? 11.343 -4.322 50.379 1.00 92.12 448 LEU A O 1
ATOM 3449 N N . LEU A 1 449 ? 12.379 -2.660 49.286 1.00 93.00 449 LEU A N 1
ATOM 3450 C CA . LEU A 1 449 ? 11.783 -2.963 47.979 1.00 93.00 449 LEU A CA 1
ATOM 3451 C C . LEU A 1 449 ? 12.244 -4.319 47.418 1.00 93.00 449 LEU A C 1
ATOM 3453 O O . LEU A 1 449 ? 11.455 -5.012 46.788 1.00 93.00 449 LEU A O 1
ATOM 3457 N N . SER A 1 450 ? 13.481 -4.741 47.708 1.00 94.81 450 SER A N 1
ATOM 3458 C CA . SER A 1 450 ? 13.980 -6.071 47.309 1.00 94.81 450 SER A CA 1
ATOM 3459 C C . SER A 1 450 ? 13.210 -7.203 48.001 1.00 94.81 450 SER A C 1
ATOM 3461 O O . SER A 1 450 ? 13.041 -8.272 47.425 1.00 94.81 450 SER A O 1
ATOM 3463 N N . ILE A 1 451 ? 12.736 -6.991 49.235 1.00 94.62 451 ILE A N 1
ATOM 3464 C CA . ILE A 1 451 ? 11.903 -7.975 49.946 1.00 94.62 451 ILE A CA 1
ATOM 3465 C C . ILE A 1 451 ? 10.541 -8.104 49.254 1.00 94.62 451 ILE A C 1
ATOM 3467 O O . ILE A 1 451 ? 10.080 -9.218 49.021 1.00 94.62 451 ILE A O 1
ATOM 3471 N N . LEU A 1 452 ? 9.912 -6.981 48.893 1.00 93.62 452 LEU A N 1
ATOM 3472 C CA . LEU A 1 452 ? 8.650 -6.990 48.146 1.00 93.62 452 LEU A CA 1
ATOM 3473 C C . LEU A 1 452 ? 8.802 -7.709 46.798 1.00 93.62 452 LEU A C 1
ATOM 3475 O O . LEU A 1 452 ? 8.000 -8.586 46.484 1.00 93.62 452 LEU A O 1
ATOM 3479 N N . GLU A 1 453 ? 9.879 -7.418 46.064 1.00 93.94 453 GLU A N 1
ATOM 3480 C CA . GLU A 1 453 ? 10.222 -8.086 44.803 1.00 93.94 453 GLU A CA 1
ATOM 3481 C C . GLU A 1 453 ? 10.382 -9.607 44.976 1.00 93.94 453 GLU A C 1
ATOM 3483 O O . GLU A 1 453 ? 9.784 -10.377 44.228 1.00 93.94 453 GLU A O 1
ATOM 3488 N N . GLN A 1 454 ? 11.111 -10.064 46.003 1.00 95.81 454 GLN A N 1
ATOM 3489 C CA . GLN A 1 454 ? 11.285 -11.496 46.302 1.00 95.81 454 GLN A CA 1
ATOM 3490 C C . GLN A 1 454 ? 9.968 -12.223 46.592 1.00 95.81 454 GLN A C 1
ATOM 3492 O O . GLN A 1 454 ? 9.853 -13.420 46.330 1.00 95.81 454 GLN A O 1
ATOM 3497 N N . HIS A 1 455 ? 8.982 -11.509 47.130 1.00 94.25 455 HIS A N 1
ATOM 3498 C CA . HIS A 1 455 ? 7.647 -12.037 47.397 1.00 94.25 455 HIS A CA 1
ATOM 3499 C C . HIS A 1 455 ? 6.650 -11.775 46.261 1.00 94.25 455 HIS A C 1
ATOM 3501 O O . HIS A 1 455 ? 5.481 -12.136 46.396 1.00 94.25 455 HIS A O 1
ATOM 3507 N N . ASN A 1 456 ? 7.102 -11.196 45.143 1.00 90.75 456 ASN A N 1
ATOM 3508 C CA . ASN A 1 456 ? 6.272 -10.813 44.004 1.00 90.75 456 ASN A CA 1
ATOM 3509 C C . ASN A 1 456 ? 5.106 -9.883 44.402 1.00 90.75 456 ASN A C 1
ATOM 3511 O O . ASN A 1 456 ? 3.988 -10.010 43.902 1.00 90.75 456 ASN A O 1
ATOM 3515 N N . ILE A 1 457 ? 5.366 -8.971 45.344 1.00 90.06 457 ILE A N 1
ATOM 3516 C CA . ILE A 1 457 ? 4.415 -7.971 45.833 1.00 90.06 457 ILE A CA 1
ATOM 3517 C C . ILE A 1 457 ? 4.765 -6.626 45.191 1.00 90.06 457 ILE A C 1
ATOM 3519 O O . ILE A 1 457 ? 5.873 -6.120 45.353 1.00 90.06 457 ILE A O 1
ATOM 3523 N N . SER A 1 458 ? 3.807 -6.040 44.475 1.00 85.88 458 SER A N 1
ATOM 3524 C CA . SER A 1 458 ? 3.905 -4.661 43.984 1.00 85.88 458 SER A CA 1
ATOM 3525 C C . SER A 1 458 ? 3.537 -3.675 45.094 1.00 85.88 458 SER A C 1
ATOM 3527 O O . SER A 1 458 ? 2.754 -4.010 45.980 1.00 85.88 458 SER A O 1
ATOM 3529 N N . PHE A 1 459 ? 4.068 -2.456 45.029 1.00 87.75 459 PHE A N 1
ATOM 3530 C CA . PHE A 1 459 ? 3.673 -1.347 45.904 1.00 87.75 459 PHE A CA 1
ATOM 3531 C C . PHE A 1 459 ? 3.152 -0.182 45.058 1.00 87.75 459 PHE A C 1
ATOM 3533 O O . PHE A 1 459 ? 3.549 -0.038 43.902 1.00 87.75 459 PHE A O 1
ATOM 3540 N N . GLU A 1 460 ? 2.269 0.633 45.628 1.00 82.62 460 GLU A N 1
ATOM 3541 C CA . GLU A 1 460 ? 1.612 1.742 44.925 1.00 82.62 460 GLU A CA 1
ATOM 3542 C C . GLU A 1 460 ? 2.381 3.052 45.146 1.00 82.62 460 GLU A C 1
ATOM 3544 O O . GLU A 1 460 ? 2.755 3.749 44.205 1.00 82.62 460 GLU A O 1
ATOM 3549 N N . ASN A 1 461 ? 2.686 3.388 46.403 1.00 85.19 461 ASN A N 1
ATOM 3550 C CA . ASN A 1 461 ? 3.544 4.525 46.733 1.00 85.19 461 ASN A CA 1
ATOM 3551 C C . ASN A 1 461 ? 4.336 4.291 48.024 1.00 85.19 461 ASN A C 1
ATOM 3553 O O . ASN A 1 461 ? 4.000 3.432 48.839 1.00 85.19 461 ASN A O 1
ATOM 3557 N N . MET A 1 462 ? 5.427 5.046 48.187 1.00 90.56 462 MET A N 1
ATOM 3558 C CA . MET A 1 462 ? 6.319 4.903 49.336 1.00 90.56 462 MET A CA 1
ATOM 3559 C C . MET A 1 462 ? 6.827 6.258 49.859 1.00 90.56 462 MET A C 1
ATOM 3561 O O . MET A 1 462 ? 7.961 6.651 49.564 1.00 90.56 462 MET A O 1
ATOM 3565 N N . PRO A 1 463 ? 6.019 7.015 50.620 1.00 87.62 463 PRO A N 1
ATOM 3566 C CA . PRO A 1 463 ? 6.496 8.223 51.282 1.00 87.62 463 PRO A CA 1
ATOM 3567 C C . PRO A 1 463 ? 7.472 7.884 52.420 1.00 87.62 463 PRO A C 1
ATOM 3569 O O . PRO A 1 463 ? 7.243 6.970 53.217 1.00 87.62 463 PRO A O 1
ATOM 3572 N N . SER A 1 464 ? 8.552 8.662 52.529 1.00 89.38 464 SER A N 1
ATOM 3573 C CA . SER A 1 464 ? 9.570 8.524 53.579 1.00 89.38 464 SER A CA 1
ATOM 3574 C C . SER A 1 464 ? 9.820 9.839 54.317 1.00 89.38 464 SER A C 1
ATOM 3576 O O . SER A 1 464 ? 9.897 10.899 53.698 1.00 89.38 464 SER A O 1
ATOM 3578 N N . GLY A 1 465 ? 10.014 9.754 55.628 1.00 87.50 465 GLY A N 1
ATOM 3579 C CA . GLY A 1 465 ? 10.505 10.809 56.507 1.00 87.50 465 GLY A CA 1
ATOM 3580 C C . GLY A 1 465 ? 11.872 10.467 57.107 1.00 87.50 465 GLY A C 1
ATOM 3581 O O . GLY A 1 465 ? 12.544 9.532 56.677 1.00 87.50 465 GLY A O 1
ATOM 3582 N N . ILE A 1 466 ? 12.285 11.231 58.123 1.00 88.00 466 ILE A N 1
ATOM 3583 C CA . ILE A 1 466 ? 13.579 11.035 58.806 1.00 88.00 466 ILE A CA 1
ATOM 3584 C C . ILE A 1 466 ? 13.631 9.659 59.489 1.00 88.00 466 ILE A C 1
ATOM 3586 O O . ILE A 1 466 ? 14.601 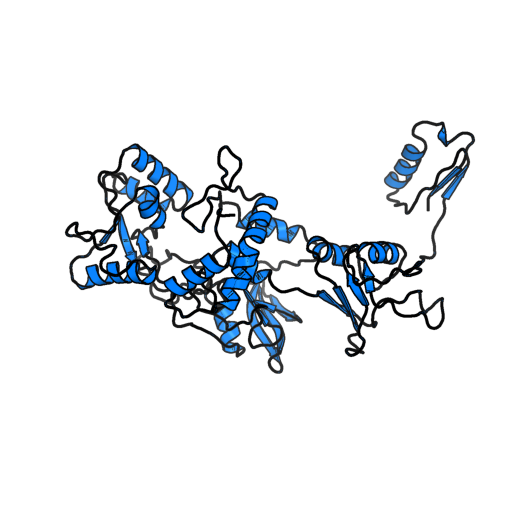8.919 59.317 1.00 88.00 466 ILE A O 1
ATOM 3590 N N . ASP A 1 467 ? 12.551 9.302 60.188 1.00 91.62 467 ASP A N 1
ATOM 3591 C CA . ASP A 1 467 ? 12.472 8.092 61.012 1.00 91.62 467 ASP A CA 1
ATOM 3592 C C . ASP A 1 467 ? 11.440 7.067 60.517 1.00 91.62 467 ASP A C 1
ATOM 3594 O O . ASP A 1 467 ? 11.243 6.031 61.149 1.00 91.62 467 ASP A O 1
ATOM 3598 N N . THR A 1 468 ? 10.722 7.342 59.427 1.00 91.75 468 THR A N 1
ATOM 3599 C CA . THR A 1 468 ? 9.564 6.534 59.014 1.00 91.75 468 THR A CA 1
ATOM 3600 C C . THR A 1 468 ? 9.489 6.349 57.508 1.00 91.75 468 THR A C 1
ATOM 3602 O O . THR A 1 468 ? 9.805 7.256 56.747 1.00 91.75 468 THR A O 1
ATOM 3605 N N . VAL A 1 469 ? 9.053 5.175 57.061 1.00 93.50 469 VAL A N 1
ATOM 3606 C CA . VAL A 1 469 ? 8.640 4.927 55.674 1.00 93.50 469 VAL A CA 1
ATOM 3607 C C . VAL A 1 469 ? 7.314 4.188 55.696 1.00 93.50 469 VAL A C 1
ATOM 3609 O O . VAL A 1 469 ? 7.131 3.270 56.494 1.00 93.50 469 VAL A O 1
ATOM 3612 N N . CYS A 1 470 ? 6.384 4.603 54.847 1.00 91.50 470 CYS A N 1
ATOM 3613 C CA . CYS A 1 470 ? 5.142 3.872 54.630 1.00 91.50 470 CYS A CA 1
ATOM 3614 C C . CYS A 1 470 ? 5.198 3.250 53.243 1.00 91.50 470 CYS A C 1
ATOM 3616 O O . CYS A 1 470 ? 5.551 3.940 52.297 1.00 91.50 470 CYS A O 1
ATOM 3618 N N . LEU A 1 471 ? 4.865 1.972 53.130 1.00 90.94 471 LEU A N 1
ATOM 3619 C CA . LEU A 1 471 ? 4.568 1.317 51.861 1.00 90.94 471 LEU A CA 1
ATOM 3620 C C . LEU A 1 471 ? 3.056 1.181 51.768 1.00 90.94 471 LEU A C 1
ATOM 3622 O O . LEU A 1 471 ? 2.449 0.686 52.720 1.00 90.94 471 LEU A O 1
ATOM 3626 N N . VAL A 1 472 ? 2.474 1.642 50.668 1.00 84.56 472 VAL A N 1
ATOM 3627 C CA . VAL A 1 472 ? 1.033 1.571 50.396 1.00 84.56 472 VAL A CA 1
ATOM 3628 C C . VAL A 1 472 ? 0.742 0.538 49.324 1.00 84.56 472 VAL A C 1
ATOM 3630 O O . VAL A 1 472 ? 1.517 0.503 48.336 1.00 84.56 472 VAL A O 1
#